Protein AF-0000000084527374 (afdb_homodimer)

Solvent-accessible surface area (backbone atoms only — not comparable to full-atom values): 36276 Å² total; per-residue (Å²): 130,88,58,66,70,78,60,60,45,54,59,51,52,51,42,54,41,49,48,45,54,40,49,81,89,43,40,65,60,47,39,57,72,39,34,37,71,75,17,36,38,38,37,27,50,88,62,36,71,44,59,19,52,66,44,40,38,64,61,49,51,44,53,49,40,63,11,17,71,65,26,36,64,46,73,34,29,31,41,49,22,51,37,95,90,39,38,37,39,39,35,34,36,28,40,33,26,40,26,67,33,56,46,96,84,39,65,47,72,66,40,48,45,69,42,39,36,30,35,40,31,35,47,55,94,86,19,32,45,32,36,43,35,37,49,41,52,66,42,46,39,43,74,58,72,43,80,90,63,59,81,42,72,24,36,74,77,79,78,78,59,54,92,80,48,65,33,63,47,64,61,84,53,54,62,69,46,2,52,51,30,30,49,51,52,51,53,38,51,49,39,62,69,66,56,66,72,88,69,67,49,59,71,63,39,66,65,64,36,69,44,57,79,39,46,28,84,77,16,38,41,38,43,34,63,70,34,16,25,24,42,24,68,65,31,37,39,68,41,42,51,49,50,48,43,48,14,43,47,76,64,89,45,69,70,51,40,50,51,39,50,51,51,23,64,73,57,56,44,30,69,79,39,57,25,27,40,21,49,25,24,38,40,29,16,77,17,37,45,51,43,39,31,65,21,48,60,53,80,71,33,66,52,71,62,44,74,40,60,38,42,34,38,39,39,35,37,48,49,95,90,16,38,32,36,36,44,31,39,48,39,55,58,42,45,35,40,68,69,72,40,58,64,67,63,60,42,45,63,70,75,47,70,84,110,128,90,58,65,70,77,60,59,46,55,59,51,52,50,42,54,40,48,49,47,53,41,50,81,89,45,40,66,59,46,39,56,70,39,33,36,74,74,16,37,39,37,38,25,50,91,62,36,71,44,59,20,52,67,43,42,38,65,62,49,51,46,53,49,39,63,12,19,71,65,27,36,63,45,73,33,30,32,39,49,23,50,38,96,91,39,38,37,39,39,36,33,35,29,40,33,27,40,25,69,32,56,46,97,83,38,65,47,74,67,38,48,47,67,42,38,35,29,36,39,33,35,47,57,95,88,19,32,45,31,36,43,36,35,50,42,54,65,42,46,40,44,74,58,73,44,78,92,63,59,83,42,72,24,37,74,75,79,80,79,59,54,93,81,50,65,34,62,47,65,60,84,53,54,64,68,46,3,53,51,32,30,50,51,51,52,53,36,50,49,39,61,71,67,55,67,71,88,70,65,51,60,71,64,40,65,68,64,37,71,43,57,79,40,48,28,83,77,17,36,41,38,42,32,64,73,35,15,23,26,42,26,68,67,31,36,38,68,43,42,51,49,51,48,43,49,14,42,47,76,63,88,42,70,69,53,41,51,50,39,49,51,50,22,64,72,58,57,45,31,69,78,41,58,26,28,40,22,50,26,24,37,40,29,16,77,16,37,43,51,43,38,30,66,21,50,61,54,80,71,32,66,52,70,63,44,76,41,61,38,43,33,37,40,38,37,36,47,48,94,92,17,40,32,35,35,45,32,37,49,39,54,58,43,44,36,41,69,70,72,40,59,63,68,63,61,42,45,64,70,75,46,71,81,111

Sequence (710 aa):
MTGTGDIDRAGILEGLRALAEAQPADLPRRLQALYAPDAEWRGSCPIDEMQGAEAIAEGAWGPLLQAIPDLERRDDIFVAGSYDGRTYVAAVGHYCGTFRQDWLTIPATGRPVFLRYGEVHRVEGGRIVQSNCLWDVLDLIRQAGFWPLPPSLGTEGRWPGPITGDGVRLAPSDAAEGEASIAQTLAMHATLHAFADTEGRGRQGLLEMPQKDHWHERMMWYGPSGIGMARGLQGFVDYHQMPFRAAFPRPATQADADEVAAARAATGGGHYIRIGDGPYSVTGGWPSRVDRHAGPNLFGLPATGRIVGMRVMDFYLHHEGRIRENWVPLDVLDLMRQLGVDVMTRMQSIFRRGSMTGTGDIDRAGILEGLRALAEAQPADLPRRLQALYAPDAEWRGSCPIDEMQGAEAIAEGAWGPLLQAIPDLERRDDIFVAGSYDGRTYVAAVGHYCGTFRQDWLTIPATGRPVFLRYGEVHRVEGGRIVQSNCLWDVLDLIRQAGFWPLPPSLGTEGRWPGPITGDGVRLAPSDAAEGEASIAQTLAMHATLHAFADTEGRGRQGLLEMPQKDHWHERMMWYGPSGIGMARGLQGFVDYHQMPFRAAFPRPATQADADEVAAARAATGGGHYIRIGDGPYSVTGGWPSRVDRHAGPNLFGLPATGRIVGMRVMDFYLHHEGRIRENWVPLDVLDLMRQLGVDVMTRMQSIFRRGS

Radius of gyration: 26.09 Å; Cα contacts (8 Å, |Δi|>4): 1574; chains: 2; bounding box: 60×79×64 Å

Foldseek 3Di:
DPWLAPAQQVVQVVLVQCCQQDDLVCNLVSLVVAADQFAWEAEFPPLGIDTGSVSCCVRPSVLVCVQFVRKGWDWLAWFWGDDPHWIKIKTWFWIWGQRRQDGLNQGGDRGIDTWTKIKMFIDDPNHTRYMDIQTQVQLVSVVSPDHQFPDALAADDDDDHDPVSCRYDSHFADQVQQVVQLVLVVVLVVQVVPDACVVVCALVSQCPGPNLVFADQFAKEADGPLHGIATGSSRCSVRPVRVVCQQFPDDPDPVQVVVQVVVCVVQVAAWPDWTGGRQKTKTWDPFPDWTQRQHADRRHGGRQRFIDTKGKMWMFGHDPNHTRYIHMRTSVQRRCVSSPDRSSVSCSCVVPVPD/DPWLAPAQQVVQVVLVQCCQQDDLVCNLVSLVVAADQFAWEAEFPPLGIDTGSVSCCVRPSVLVCVQFVRKGWDWLAWFWGDDPHWIKIKTWFWIWGQRRQDGLNQGGDRGIDTWTKIKMFIDDPNHTRYMDIQTQVQLVSVVSPDHQFPDALAADDDDDHDPVSCRHDSHFADQVLQVVQLVLVVVLVVQVVPDACVVVCALVSQCPGPNLVFADQFAKEADGPLQGIATGSSRCSVRPVRVVCQQFPDDPDPVQVVVQVVVCVVQVAAWPDWTGGRQKTKTWDPFPDWTQRQHADRRHGGRQRFIDTKGKMWMFGHDPNHTRYIHMRTSVQRRCVSSPDRSSVSCSCVVPVPD

InterPro domains:
  IPR009959 Polyketide cyclase SnoaL-like [PF07366] (297-339)
  IPR009959 Polyketide cyclase SnoaL-like [PTHR38436] (36-156)
  IPR032710 NTF2-like domain superfamily [SSF54427] (17-151)
  IPR032710 NTF2-like domain superfamily [SSF54427] (213-347)
  IPR037401 SnoaL-like domain [PF12680] (25-130)

Organism: NCBI:txid1123501

pLDDT: mean 94.52, std 9.4, range [27.41, 98.94]

Secondary structure (DSSP, 8-state):
---GGG--HHHHHHHHHHHHT--GGGHHHHHHHHEEEEEEEEE-TTT-EEESHHHHIIIIIHHHHHH-TT-EEEEEEEEEEEETTEEEEEEEEEEEEE--S-BTTBPP-SSEEEEEEEEEEEEETTEEEEEEEEE-HHHHHHHTT---SSPPSSB-SPPP--TTS--B--SPPPHHHHHHHHHHHHHHHHHHHH--GGG--HHHHHHHSGGGGTEEEEEEEEPPTTT-EEEHHHHHIIIIIHHHHHHSPPPSSHHHHHHHHHHHHHHT-S-SEEEEETTEEEEEEEEEEEEE--SS-BTTBPP---EEEEEEEEEEEEETTEEEEEE--B-HHHHHHHTT--HHHHHHHHH-TT-/---GGG--HHHHHHHHHHHHT--GGGHHHHHHHHEEEEEEEEE-TTT-EEESHHHHIIIIIHHHHHH-TT-EEEEEEEEEEEETTEEEEEEEEEEEEE--S-BTTBPP-SSEEEEEEEEEEEEETTEEEEEEEEE-HHHHHHHTT---SSPPSSB-SPPP--TTS--B--SPPPHHHHHHHHHHHHHHHHHHHH--GGG--HHHHHHHSGGGGTEEEEEEEEPPTTT-EEEHHHHHIIIIIHHHHHHSPPPSSHHHHHHHHHHHHHHT-S-SEEEEETTEEEEEEEEEEEEE--SS-BTTBPP---EEEEEEEEEEEEETTEEEEEE--B-HHHHHHHTT--HHHHHHHHH-TT-

Structure (mmCIF, N/CA/C/O backbone):
data_AF-0000000084527374-model_v1
#
loop_
_entity.id
_entity.type
_entity.pdbx_description
1 polymer 'Putative ester cyclase'
#
loop_
_atom_site.group_PDB
_atom_site.id
_atom_site.type_symbol
_atom_site.label_atom_id
_atom_site.label_alt_id
_atom_site.label_comp_id
_atom_site.label_asym_id
_atom_site.label_entity_id
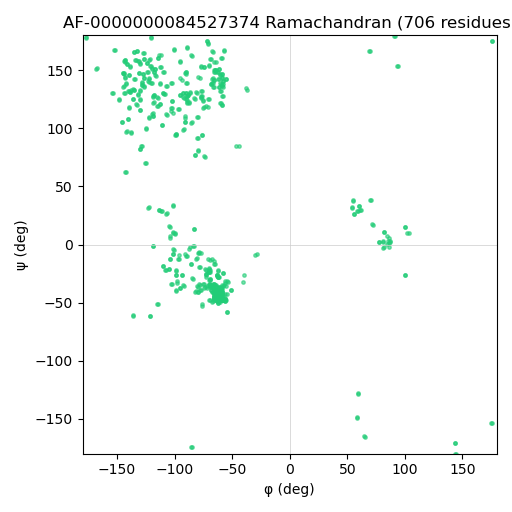_atom_site.label_seq_id
_atom_site.pdbx_PDB_ins_code
_atom_site.Cartn_x
_atom_site.Cartn_y
_atom_site.Cartn_z
_atom_site.occupancy
_atom_site.B_iso_or_equiv
_atom_site.auth_seq_id
_atom_site.auth_comp_id
_atom_site.auth_asym_id
_atom_site.auth_atom_id
_atom_site.pdbx_PDB_model_num
ATOM 1 N N . MET A 1 1 ? 0.813 -37.594 12.805 1 27.72 1 MET A N 1
ATOM 2 C CA . MET A 1 1 ? 0.468 -36.344 12.141 1 27.72 1 MET A CA 1
ATOM 3 C C . MET A 1 1 ? 1.274 -35.188 12.719 1 27.72 1 MET A C 1
ATOM 5 O O . MET A 1 1 ? 1.003 -34.719 13.828 1 27.72 1 MET A O 1
ATOM 9 N N . THR A 1 2 ? 2.539 -35.125 12.727 1 37.56 2 THR A N 1
ATOM 10 C CA . THR A 1 2 ? 3.449 -34.156 13.359 1 37.56 2 THR A CA 1
ATOM 11 C C . THR A 1 2 ? 2.973 -32.719 13.141 1 37.56 2 THR A C 1
ATOM 13 O O . THR A 1 2 ? 2.809 -32.281 11.992 1 37.56 2 THR A O 1
ATOM 16 N N . GLY A 1 3 ? 2.082 -32.062 13.867 1 43.31 3 GLY A N 1
ATOM 17 C CA . GLY A 1 3 ? 1.341 -30.828 13.961 1 43.31 3 GLY A CA 1
ATOM 18 C C . GLY A 1 3 ? 2.152 -29.625 13.531 1 43.31 3 GLY A C 1
ATOM 19 O O . GLY A 1 3 ? 3.383 -29.688 13.469 1 43.31 3 GLY A O 1
ATOM 20 N N . THR A 1 4 ? 1.605 -28.672 12.641 1 52.66 4 THR A N 1
ATOM 21 C CA . THR A 1 4 ? 2.121 -27.359 12.273 1 52.66 4 THR A CA 1
ATOM 22 C C . THR A 1 4 ? 2.939 -26.766 13.414 1 52.66 4 THR A C 1
ATOM 24 O O . THR A 1 4 ? 3.674 -25.797 13.219 1 52.66 4 THR A O 1
ATOM 27 N N . GLY A 1 5 ? 2.875 -27.469 14.547 1 56.06 5 GLY A N 1
ATOM 28 C CA . GLY A 1 5 ? 3.418 -26.891 15.758 1 56.06 5 GLY A CA 1
ATOM 29 C C . GLY A 1 5 ? 4.934 -26.797 15.75 1 56.06 5 GLY A C 1
ATOM 30 O O . GLY A 1 5 ? 5.516 -25.969 16.453 1 56.06 5 GLY A O 1
ATOM 31 N N . ASP A 1 6 ? 5.617 -27.641 14.938 1 72.56 6 ASP A N 1
ATOM 32 C CA . ASP A 1 6 ? 7.039 -27.797 15.25 1 72.56 6 ASP A CA 1
ATOM 33 C C . ASP A 1 6 ? 7.891 -26.938 14.312 1 72.56 6 ASP A C 1
ATOM 35 O O . ASP A 1 6 ? 9.117 -26.969 14.375 1 72.56 6 ASP A O 1
ATOM 39 N N . ILE A 1 7 ? 7.23 -26.109 13.555 1 88.75 7 ILE A N 1
ATOM 40 C CA . ILE A 1 7 ? 8.078 -25.328 12.664 1 88.75 7 ILE A CA 1
ATOM 41 C C . ILE A 1 7 ? 8.578 -24.078 13.383 1 88.75 7 ILE A C 1
ATOM 43 O O . ILE A 1 7 ? 7.812 -23.422 14.094 1 88.75 7 ILE A O 1
ATOM 47 N N . ASP A 1 8 ? 9.836 -23.844 13.328 1 94.31 8 ASP A N 1
ATOM 48 C CA . ASP A 1 8 ? 10.422 -22.625 13.875 1 94.31 8 ASP A CA 1
ATOM 49 C C . ASP A 1 8 ? 10.109 -21.422 12.992 1 94.31 8 ASP A C 1
ATOM 51 O O . ASP A 1 8 ? 10.992 -20.906 12.305 1 94.31 8 ASP A O 1
ATOM 55 N N . ARG A 1 9 ? 8.875 -20.969 13.094 1 96.12 9 ARG A N 1
ATOM 56 C CA . ARG A 1 9 ? 8.383 -19.891 12.25 1 96.12 9 ARG A CA 1
ATOM 57 C C . ARG A 1 9 ? 9.273 -18.656 12.383 1 96.12 9 ARG A C 1
ATOM 59 O O . ARG A 1 9 ? 9.664 -18.047 11.375 1 96.12 9 ARG A O 1
ATOM 66 N N . ALA A 1 10 ? 9.539 -18.297 13.617 1 96.5 10 ALA A N 1
ATOM 67 C CA . ALA A 1 10 ? 10.336 -17.109 13.875 1 96.5 10 ALA A CA 1
ATOM 68 C C . ALA A 1 10 ? 11.719 -17.234 13.25 1 96.5 10 ALA A C 1
ATOM 70 O O . ALA A 1 10 ? 12.211 -16.281 12.633 1 96.5 10 ALA A O 1
ATOM 71 N N . GLY A 1 11 ? 12.32 -18.375 13.422 1 96.94 11 GLY A N 1
ATOM 72 C CA . GLY A 1 11 ? 13.641 -18.594 12.844 1 96.94 11 GLY A CA 1
ATOM 73 C C . GLY A 1 11 ? 13.648 -18.531 11.328 1 96.94 11 GLY A C 1
ATOM 74 O O . GLY A 1 11 ? 14.555 -17.953 10.734 1 96.94 11 GLY A O 1
ATOM 75 N N . ILE A 1 12 ? 12.664 -19.109 10.688 1 97.88 12 ILE A N 1
ATOM 76 C CA . ILE A 1 12 ? 12.57 -19.109 9.234 1 97.88 12 ILE A CA 1
ATOM 77 C C . ILE A 1 12 ? 12.375 -17.688 8.734 1 97.88 12 ILE A C 1
ATOM 79 O O . ILE A 1 12 ? 13.039 -17.25 7.793 1 97.88 12 ILE A O 1
ATOM 83 N N . LEU A 1 13 ? 11.445 -16.953 9.352 1 98.06 13 LEU A N 1
ATOM 84 C CA . LEU A 1 13 ? 11.211 -15.57 8.938 1 98.06 13 LEU A CA 1
ATOM 85 C C . LEU A 1 13 ? 12.469 -14.734 9.109 1 98.06 13 LEU A C 1
ATOM 87 O O . LEU A 1 13 ? 12.82 -13.945 8.234 1 98.06 13 LEU A O 1
ATOM 91 N N . GLU A 1 14 ? 13.133 -14.898 10.266 1 97.62 14 GLU A N 1
ATOM 92 C CA . GLU A 1 14 ? 14.383 -14.188 10.492 1 97.62 14 GLU A CA 1
ATOM 93 C C . GLU A 1 14 ? 15.414 -14.523 9.422 1 97.62 14 GLU A C 1
ATOM 95 O O . GLU A 1 14 ? 16.141 -13.641 8.953 1 97.62 14 GLU A O 1
ATOM 100 N N . GLY A 1 15 ? 15.516 -15.758 9.086 1 98.19 15 GLY A N 1
ATOM 101 C CA . GLY A 1 15 ? 16.422 -16.172 8.023 1 98.19 15 GLY A CA 1
ATOM 102 C C . GLY A 1 15 ? 16.094 -15.547 6.684 1 98.19 15 GLY A C 1
ATOM 103 O O . GLY A 1 15 ? 16.984 -15.102 5.965 1 98.19 15 GLY A O 1
ATOM 104 N N . LEU A 1 16 ? 14.812 -15.547 6.332 1 98.62 16 LEU A N 1
ATOM 105 C CA . LEU A 1 16 ? 14.383 -14.945 5.078 1 98.62 16 LEU A CA 1
ATOM 106 C C . LEU A 1 16 ? 14.688 -13.453 5.062 1 98.62 16 LEU A C 1
ATOM 108 O O . LEU A 1 16 ? 15.148 -12.922 4.047 1 98.62 16 LEU A O 1
ATOM 112 N N . ARG A 1 17 ? 14.43 -12.773 6.148 1 98.19 17 ARG A N 1
ATOM 113 C CA . ARG A 1 17 ? 14.727 -11.352 6.258 1 98.19 17 ARG A CA 1
ATOM 114 C C . ARG A 1 17 ? 16.234 -11.102 6.16 1 98.19 17 ARG A C 1
ATOM 116 O O . ARG A 1 17 ? 16.672 -10.18 5.469 1 98.19 17 ARG A O 1
ATOM 123 N N . ALA A 1 18 ? 17.016 -11.93 6.836 1 97.88 18 ALA A N 1
ATOM 124 C CA . ALA A 1 18 ? 18.469 -11.805 6.789 1 97.88 18 ALA A CA 1
ATOM 125 C C . ALA A 1 18 ? 18.984 -12.023 5.375 1 97.88 18 ALA A C 1
ATOM 127 O O . ALA A 1 18 ? 19.938 -11.375 4.953 1 97.88 18 ALA A O 1
ATOM 128 N N . LEU A 1 19 ? 18.391 -12.914 4.711 1 98.38 19 LEU A N 1
ATOM 129 C CA . LEU A 1 19 ? 18.766 -13.188 3.33 1 98.38 19 LEU A CA 1
ATOM 130 C C . LEU A 1 19 ? 18.531 -11.969 2.447 1 98.38 19 LEU A C 1
ATOM 132 O O . LEU A 1 19 ? 19.406 -11.586 1.667 1 98.38 19 LEU A O 1
ATOM 136 N N . ALA A 1 20 ? 17.406 -11.344 2.562 1 98 20 ALA A N 1
ATOM 137 C CA . ALA A 1 20 ? 17.062 -10.164 1.769 1 98 20 ALA A CA 1
ATOM 138 C C . ALA A 1 20 ? 18 -9.008 2.066 1 98 20 ALA A C 1
ATOM 140 O O . ALA A 1 20 ? 18.25 -8.156 1.202 1 98 20 ALA A O 1
ATOM 141 N N . GLU A 1 21 ? 18.547 -8.992 3.242 1 97.31 21 GLU A N 1
ATOM 142 C CA . GLU A 1 21 ? 19.406 -7.879 3.658 1 97.31 21 GLU A CA 1
ATOM 143 C C . GLU A 1 21 ? 20.875 -8.242 3.549 1 97.31 21 GLU A C 1
ATOM 145 O O . GLU A 1 21 ? 21.75 -7.496 4.023 1 97.31 21 GLU A O 1
ATOM 150 N N . ALA A 1 22 ? 21.156 -9.336 2.936 1 97.31 22 ALA A N 1
ATOM 151 C CA . ALA A 1 22 ? 22.516 -9.859 2.914 1 97.31 22 ALA A CA 1
ATOM 152 C C . ALA A 1 22 ? 23.438 -8.969 2.076 1 97.31 22 ALA A C 1
ATOM 154 O O . ALA A 1 22 ? 23.031 -8.484 1.012 1 97.31 22 ALA A O 1
ATOM 155 N N . GLN A 1 23 ? 24.625 -8.742 2.568 1 95 23 GLN A N 1
ATOM 156 C CA . GLN A 1 23 ? 25.688 -8.234 1.718 1 95 23 GLN A CA 1
ATOM 157 C C . GLN A 1 23 ? 26.234 -9.32 0.797 1 95 23 GLN A C 1
ATOM 159 O O . GLN A 1 23 ? 26.156 -10.508 1.121 1 95 23 GLN A O 1
ATOM 164 N N . PRO A 1 24 ? 26.734 -8.891 -0.291 1 91.75 24 PRO A N 1
ATOM 165 C CA . PRO A 1 24 ? 27.203 -9.883 -1.259 1 91.75 24 PRO A CA 1
ATOM 166 C C . PRO A 1 24 ? 28.141 -10.914 -0.635 1 91.75 24 PRO A C 1
ATOM 168 O O . PRO A 1 24 ? 28 -12.117 -0.885 1 91.75 24 PRO A O 1
ATOM 171 N N . ALA A 1 25 ? 28.969 -10.461 0.222 1 93.19 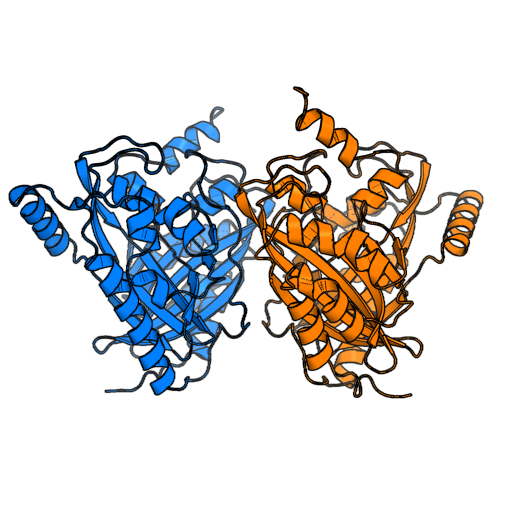25 ALA A N 1
ATOM 172 C CA . ALA A 1 25 ? 29.953 -11.352 0.817 1 93.19 25 ALA A CA 1
ATOM 173 C C . ALA A 1 25 ? 29.297 -12.352 1.765 1 93.19 25 ALA A C 1
ATOM 175 O O . ALA A 1 25 ? 29.844 -13.43 2.008 1 93.19 25 ALA A O 1
ATOM 176 N N . ASP A 1 26 ? 28.109 -12.078 2.254 1 95.88 26 ASP A N 1
ATOM 177 C CA . ASP A 1 26 ? 27.453 -12.898 3.258 1 95.88 26 ASP A CA 1
ATOM 178 C C . ASP A 1 26 ? 26.391 -13.797 2.619 1 95.88 26 ASP A C 1
ATOM 180 O O . ASP A 1 26 ? 25.875 -14.711 3.264 1 95.88 26 ASP A O 1
ATOM 184 N N . LEU A 1 27 ? 26.125 -13.602 1.392 1 97 27 LEU A N 1
ATOM 185 C CA . LEU A 1 27 ? 24.984 -14.242 0.729 1 97 27 LEU A CA 1
ATOM 186 C C . LEU A 1 27 ? 25.125 -15.758 0.755 1 97 27 LEU A C 1
ATOM 188 O O . LEU A 1 27 ? 24.188 -16.469 1.148 1 97 27 LEU A O 1
ATOM 192 N N . PRO A 1 28 ? 26.297 -16.359 0.461 1 96 28 PRO A N 1
ATOM 193 C CA . PRO A 1 28 ? 26.406 -17.812 0.497 1 96 28 PRO A CA 1
ATOM 194 C C . PRO A 1 28 ? 26.141 -18.391 1.886 1 96 28 PRO A C 1
ATOM 196 O O . PRO A 1 28 ? 25.453 -19.406 2.016 1 96 28 PRO A O 1
ATOM 199 N N . ARG A 1 29 ? 26.656 -17.75 2.855 1 96.69 29 ARG A N 1
ATOM 200 C CA . ARG A 1 29 ? 26.484 -18.219 4.223 1 96.69 29 ARG A CA 1
ATOM 201 C C . ARG A 1 29 ? 25.016 -18.156 4.637 1 96.69 29 ARG A C 1
ATOM 203 O O . ARG A 1 29 ? 24.516 -19.062 5.301 1 96.69 29 ARG A O 1
ATOM 210 N N . ARG A 1 30 ? 24.344 -17.047 4.328 1 97.88 30 ARG A N 1
ATOM 211 C CA . ARG A 1 30 ? 22.922 -16.906 4.656 1 97.88 30 ARG A CA 1
ATOM 212 C C . ARG A 1 30 ? 22.094 -17.984 3.977 1 97.88 30 ARG A C 1
ATOM 214 O O . ARG A 1 30 ? 21.172 -18.547 4.586 1 97.88 30 ARG A O 1
ATOM 221 N N . LEU A 1 31 ? 22.406 -18.25 2.729 1 98 31 LEU A N 1
ATOM 222 C CA . LEU A 1 31 ? 21.688 -19.281 1.986 1 98 31 LEU A CA 1
ATOM 223 C C . LEU A 1 31 ? 21.922 -20.656 2.596 1 98 31 LEU A C 1
ATOM 225 O O . LEU A 1 31 ? 20.984 -21.438 2.768 1 98 31 LEU A O 1
ATOM 229 N N . GLN A 1 32 ? 23.141 -20.938 2.986 1 96.56 32 GLN A N 1
ATOM 230 C CA . GLN A 1 32 ? 23.484 -22.234 3.566 1 96.56 32 GLN A CA 1
ATOM 231 C C . GLN A 1 32 ? 22.781 -22.422 4.914 1 96.56 32 GLN A C 1
ATOM 233 O O . GLN A 1 32 ? 22.438 -23.547 5.277 1 96.56 32 GLN A O 1
ATOM 238 N N . ALA A 1 33 ? 22.625 -21.375 5.613 1 96.69 33 ALA A N 1
ATOM 239 C CA . ALA A 1 33 ? 21.984 -21.453 6.926 1 96.69 33 ALA A CA 1
ATOM 240 C C . ALA A 1 33 ? 20.484 -21.688 6.801 1 96.69 33 ALA A C 1
ATOM 242 O O . ALA A 1 33 ? 19.875 -22.312 7.672 1 96.69 33 ALA A O 1
ATOM 243 N N . LEU A 1 34 ? 19.875 -21.281 5.707 1 98.06 34 LEU A N 1
ATOM 244 C CA . LEU A 1 34 ? 18.422 -21.25 5.57 1 98.06 34 LEU A CA 1
ATOM 245 C C . LEU A 1 34 ? 17.938 -22.422 4.715 1 98.06 34 LEU A C 1
ATOM 247 O O . LEU A 1 34 ? 16.875 -22.984 4.969 1 98.06 34 LEU A O 1
ATOM 251 N N . TYR A 1 35 ? 18.734 -22.828 3.709 1 98.31 35 TYR A N 1
ATOM 252 C CA . TYR A 1 35 ? 18.312 -23.797 2.717 1 98.31 35 TYR A CA 1
ATOM 253 C C . TYR A 1 35 ? 19.047 -25.125 2.896 1 98.31 35 TYR A C 1
ATOM 255 O O . TYR A 1 35 ? 20.203 -25.141 3.303 1 98.31 35 TYR A O 1
ATOM 263 N N . ALA A 1 36 ? 18.359 -26.203 2.557 1 97.5 36 ALA A N 1
ATOM 264 C CA . ALA A 1 36 ? 19.047 -27.484 2.359 1 97.5 36 ALA A CA 1
ATOM 265 C C . ALA A 1 36 ? 19.984 -27.422 1.163 1 97.5 36 ALA A C 1
ATOM 267 O O . ALA A 1 36 ? 19.75 -26.656 0.216 1 97.5 36 ALA A O 1
ATOM 268 N N . PRO A 1 37 ? 21.047 -28.156 1.151 1 94.56 37 PRO A N 1
ATOM 269 C CA . PRO A 1 37 ? 22.062 -28.078 0.104 1 94.56 37 PRO A CA 1
ATOM 270 C C . PRO A 1 37 ? 21.5 -28.312 -1.295 1 94.56 37 PRO A C 1
ATOM 272 O O . PRO A 1 37 ? 21.969 -27.703 -2.264 1 94.56 37 PRO A O 1
ATOM 275 N N . ASP A 1 38 ? 20.484 -29.125 -1.398 1 95.81 38 ASP A N 1
ATOM 276 C CA . ASP A 1 38 ? 19.922 -29.453 -2.707 1 95.81 38 ASP A CA 1
ATOM 277 C C . ASP A 1 38 ? 18.516 -28.859 -2.861 1 95.81 38 ASP A C 1
ATOM 279 O O . ASP A 1 38 ? 17.688 -29.391 -3.588 1 95.81 38 ASP A O 1
ATOM 283 N N . ALA A 1 39 ? 18.328 -27.766 -2.164 1 98.38 39 ALA A N 1
ATOM 284 C CA . ALA A 1 39 ? 17 -27.156 -2.18 1 98.38 39 ALA A CA 1
ATOM 285 C C . ALA A 1 39 ? 16.594 -26.75 -3.596 1 98.38 39 ALA A C 1
ATOM 287 O O . ALA A 1 39 ? 17.422 -26.266 -4.367 1 98.38 39 ALA A O 1
ATOM 288 N N . GLU A 1 40 ? 15.359 -26.984 -3.934 1 98.38 40 GLU A N 1
ATOM 289 C CA . GLU A 1 40 ? 14.781 -26.516 -5.188 1 98.38 40 GLU A CA 1
ATOM 290 C C . GLU A 1 40 ? 14.188 -25.109 -5.035 1 98.38 40 GLU A C 1
ATOM 292 O O . GLU A 1 40 ? 13.453 -24.844 -4.078 1 98.38 40 GLU A O 1
ATOM 297 N N . TRP A 1 41 ? 14.562 -24.25 -5.91 1 98.31 41 TRP A N 1
ATOM 298 C CA . TRP A 1 41 ? 14.016 -22.891 -5.938 1 98.31 41 TRP A CA 1
ATOM 299 C C . TRP A 1 41 ? 13.305 -22.625 -7.262 1 98.31 41 TRP A C 1
ATOM 301 O O . TRP A 1 41 ? 13.945 -22.531 -8.312 1 98.31 41 TRP A O 1
ATOM 311 N N . ARG A 1 42 ? 12 -22.469 -7.176 1 98.25 42 ARG A N 1
ATOM 312 C CA . ARG A 1 42 ? 11.172 -22.156 -8.336 1 98.25 42 ARG A CA 1
ATOM 313 C C . ARG A 1 42 ? 10.781 -20.672 -8.336 1 98.25 42 ARG A C 1
ATOM 315 O O . ARG A 1 42 ? 10.047 -20.219 -7.461 1 98.25 42 ARG A O 1
ATOM 322 N N . GLY A 1 43 ? 11.211 -19.984 -9.336 1 98.25 43 GLY A N 1
ATOM 323 C CA . GLY A 1 43 ? 10.969 -18.547 -9.398 1 98.25 43 GLY A CA 1
ATOM 324 C C . GLY A 1 43 ? 10.055 -18.156 -10.547 1 98.25 43 GLY A C 1
ATOM 325 O O . GLY A 1 43 ? 9.875 -18.922 -11.5 1 98.25 43 GLY A O 1
ATOM 326 N N . SER A 1 44 ? 9.516 -17.016 -10.422 1 98.31 44 SER A N 1
ATOM 327 C CA . SER A 1 44 ? 8.703 -16.469 -11.5 1 98.31 44 SER A CA 1
ATOM 328 C C . SER A 1 44 ? 9.547 -16.188 -12.742 1 98.31 44 SER A C 1
ATOM 330 O O . SER A 1 44 ? 10.766 -16.062 -12.648 1 98.31 44 SER A O 1
ATOM 332 N N . CYS A 1 45 ? 8.859 -16.156 -13.852 1 97.81 45 CYS A N 1
ATOM 333 C CA . CYS A 1 45 ? 9.484 -15.703 -15.086 1 97.81 45 CYS A CA 1
ATOM 334 C C . CYS A 1 45 ? 9.992 -14.273 -14.953 1 97.81 45 CYS A C 1
ATOM 336 O O . CYS A 1 45 ? 9.273 -13.406 -14.461 1 97.81 45 CYS A O 1
ATOM 338 N N . PRO A 1 46 ? 11.289 -14 -15.383 1 97.19 46 PRO A N 1
ATOM 339 C CA . PRO A 1 46 ? 12.172 -14.883 -16.156 1 97.19 46 PRO A CA 1
ATOM 340 C C . PRO A 1 46 ? 13.266 -15.516 -15.312 1 97.19 46 PRO A C 1
ATOM 342 O O . PRO A 1 46 ? 14.258 -16.016 -15.852 1 97.19 46 PRO A O 1
ATOM 345 N N . ILE A 1 47 ? 13.156 -15.492 -13.977 1 97 47 ILE A N 1
ATOM 346 C CA . ILE A 1 47 ? 14.188 -16.047 -13.109 1 97 47 ILE A CA 1
ATOM 347 C C . ILE A 1 47 ? 14.195 -17.578 -13.242 1 97 47 ILE A C 1
ATOM 349 O O . ILE A 1 47 ? 15.25 -18.188 -13.391 1 97 47 ILE A O 1
ATOM 353 N N . ASP A 1 48 ? 13.031 -18.156 -13.164 1 93.19 48 ASP A N 1
ATOM 354 C CA . ASP A 1 48 ? 12.75 -19.562 -13.43 1 93.19 48 ASP A CA 1
ATOM 355 C C . ASP A 1 48 ? 13.461 -20.453 -12.414 1 93.19 48 ASP A C 1
ATOM 357 O O . ASP A 1 48 ? 13.773 -20.016 -11.305 1 93.19 48 ASP A O 1
ATOM 361 N N . GLU A 1 49 ? 13.578 -21.75 -12.664 1 96.69 49 GLU A N 1
ATOM 362 C CA . GLU A 1 49 ? 13.891 -22.75 -11.656 1 96.69 49 GLU A CA 1
ATOM 363 C C . GLU A 1 49 ? 15.398 -22.969 -11.555 1 96.69 49 GLU A C 1
ATOM 365 O O . GLU A 1 49 ? 16.109 -22.859 -12.547 1 96.69 49 GLU A O 1
ATOM 370 N N . MET A 1 50 ? 15.797 -23.266 -10.344 1 97.62 50 MET A N 1
ATOM 371 C CA . MET A 1 50 ? 17.188 -23.609 -10.07 1 97.62 50 MET A CA 1
ATOM 372 C C . MET A 1 50 ? 17.297 -24.516 -8.859 1 97.62 50 MET A C 1
ATOM 374 O O . MET A 1 50 ? 16.312 -24.734 -8.148 1 97.62 50 MET A O 1
ATOM 378 N N . GLN A 1 51 ? 18.516 -25.078 -8.711 1 97.75 51 GLN A N 1
ATOM 379 C CA . GLN A 1 51 ? 18.734 -26.016 -7.605 1 97.75 51 GLN A CA 1
ATOM 380 C C . GLN A 1 51 ? 20.094 -25.75 -6.938 1 97.75 51 GLN A C 1
ATOM 382 O O . GLN A 1 51 ? 21.094 -25.562 -7.621 1 97.75 51 GLN A O 1
ATOM 387 N N . GLY A 1 52 ? 19.984 -25.719 -5.605 1 97.38 52 GLY A N 1
ATOM 388 C CA . G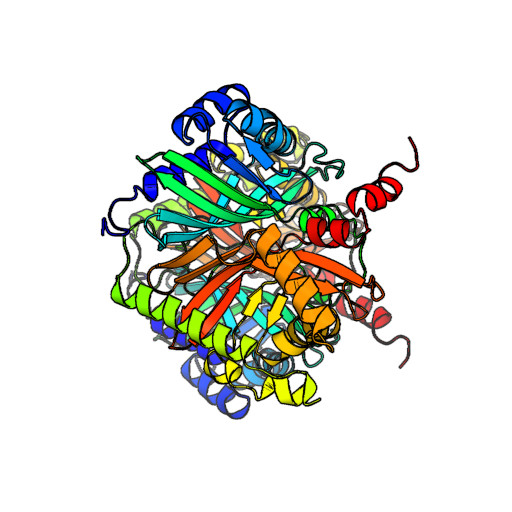LY A 1 52 ? 21.203 -25.562 -4.824 1 97.38 52 GLY A CA 1
ATOM 389 C C . GLY A 1 52 ? 21.5 -24.109 -4.465 1 97.38 52 GLY A C 1
ATOM 390 O O . GLY A 1 52 ? 21.125 -23.203 -5.203 1 97.38 52 GLY A O 1
ATOM 391 N N . ALA A 1 53 ? 22.219 -24 -3.352 1 94.88 53 ALA A N 1
ATOM 392 C CA . ALA A 1 53 ? 22.469 -22.672 -2.777 1 94.88 53 ALA A CA 1
ATOM 393 C C . ALA A 1 53 ? 23.25 -21.797 -3.748 1 94.88 53 ALA A C 1
ATOM 395 O O . ALA A 1 53 ? 22.969 -20.594 -3.871 1 94.88 53 ALA A O 1
ATOM 396 N N . GLU A 1 54 ? 24.188 -22.359 -4.414 1 95.12 54 GLU A N 1
ATOM 397 C CA . GLU A 1 54 ? 25.016 -21.578 -5.336 1 95.12 54 GLU A CA 1
ATOM 398 C C . GLU A 1 54 ? 24.188 -21.062 -6.508 1 95.12 54 GLU A C 1
ATOM 400 O O . GLU A 1 54 ? 24.312 -19.891 -6.879 1 95.12 54 GLU A O 1
ATOM 405 N N . ALA A 1 55 ? 23.406 -21.922 -7.062 1 97.12 55 ALA A N 1
ATOM 406 C CA . ALA A 1 55 ? 22.562 -21.516 -8.172 1 97.12 55 ALA A CA 1
ATOM 407 C C . ALA A 1 55 ? 21.562 -20.453 -7.738 1 97.12 55 ALA A C 1
ATOM 409 O O . ALA A 1 55 ? 21.297 -19.484 -8.477 1 97.12 55 ALA A O 1
ATOM 410 N N . ILE A 1 56 ? 21.031 -20.594 -6.578 1 97.94 56 ILE A N 1
ATOM 411 C CA . ILE A 1 56 ? 20.078 -19.641 -6.027 1 97.94 56 ILE A CA 1
ATOM 412 C C . ILE A 1 56 ? 20.766 -18.297 -5.82 1 97.94 56 ILE A C 1
ATOM 414 O O . ILE A 1 56 ? 20.203 -17.25 -6.141 1 97.94 56 ILE A O 1
ATOM 418 N N . ALA A 1 57 ? 21.953 -18.312 -5.316 1 97 57 ALA A N 1
ATOM 419 C CA . ALA A 1 57 ? 22.719 -17.094 -5.121 1 97 57 ALA A CA 1
ATOM 420 C C . ALA A 1 57 ? 22.984 -16.391 -6.449 1 97 57 ALA A C 1
ATOM 422 O O . ALA A 1 57 ? 22.75 -15.18 -6.57 1 97 57 ALA A O 1
ATOM 423 N N . GLU A 1 58 ? 23.359 -17.109 -7.441 1 96.56 58 GLU A N 1
ATOM 424 C CA . GLU A 1 58 ? 23.781 -16.531 -8.711 1 96.56 58 GLU A CA 1
ATOM 425 C C . GLU A 1 58 ? 22.578 -16.141 -9.57 1 96.56 58 GLU A C 1
ATOM 427 O O . GLU A 1 58 ? 22.625 -15.125 -10.273 1 96.56 58 GLU A O 1
ATOM 432 N N . GLY A 1 59 ? 21.562 -16.922 -9.484 1 97.12 59 GLY A N 1
ATOM 433 C CA . GLY A 1 59 ? 20.469 -16.75 -10.414 1 97.12 59 GLY A CA 1
ATOM 434 C C . GLY A 1 59 ? 19.359 -15.859 -9.875 1 97.12 59 GLY A C 1
ATOM 435 O O . GLY A 1 59 ? 18.609 -15.258 -10.648 1 97.12 59 GLY A O 1
ATOM 436 N N . ALA A 1 60 ? 19.203 -15.789 -8.586 1 97.69 60 ALA A N 1
ATOM 437 C CA . ALA A 1 60 ? 18.047 -15.086 -8.023 1 97.69 60 ALA A CA 1
ATOM 438 C C . ALA A 1 60 ? 18.5 -13.945 -7.109 1 97.69 60 ALA A C 1
ATOM 440 O O . ALA A 1 60 ? 18.438 -12.773 -7.484 1 97.69 60 ALA A O 1
ATOM 441 N N . TRP A 1 61 ? 19.219 -14.219 -6.027 1 98.25 61 TRP A N 1
ATOM 442 C CA . TRP A 1 61 ? 19.438 -13.25 -4.965 1 98.25 61 TRP A CA 1
ATOM 443 C C . TRP A 1 61 ? 20.594 -12.305 -5.328 1 98.25 61 TRP A C 1
ATOM 445 O O . TRP A 1 61 ? 20.516 -11.102 -5.078 1 98.25 61 TRP A O 1
ATOM 455 N N . GLY A 1 62 ? 21.656 -12.812 -5.91 1 97.94 62 GLY A N 1
ATOM 456 C CA . GLY A 1 62 ? 22.781 -11.977 -6.277 1 97.94 62 GLY A CA 1
ATOM 457 C C . GLY A 1 62 ? 22.406 -10.797 -7.141 1 97.94 62 GLY A C 1
ATOM 458 O O . GLY A 1 62 ? 22.609 -9.641 -6.754 1 97.94 62 GLY A O 1
ATOM 459 N N . PRO A 1 63 ? 21.797 -11.094 -8.281 1 98.06 63 PRO A N 1
ATOM 460 C CA . PRO A 1 63 ? 21.375 -10.008 -9.18 1 98.06 63 PRO A CA 1
ATOM 461 C C . PRO A 1 63 ? 20.406 -9.039 -8.516 1 98.06 63 PRO A C 1
ATOM 463 O O . PRO A 1 63 ? 20.5 -7.824 -8.734 1 98.06 63 PRO A O 1
ATOM 466 N N . LEU A 1 64 ? 19.438 -9.508 -7.719 1 98.5 64 LEU A N 1
ATOM 467 C CA . LEU A 1 64 ? 18.484 -8.641 -7.062 1 98.5 64 LEU A CA 1
ATOM 468 C C . LEU A 1 64 ? 19.172 -7.719 -6.059 1 98.5 64 LEU A C 1
ATOM 470 O O . LEU A 1 64 ? 18.906 -6.516 -6.035 1 98.5 64 LEU A O 1
ATOM 474 N N . LEU A 1 65 ? 20.062 -8.289 -5.258 1 98.44 65 LEU A N 1
ATOM 475 C CA . LEU A 1 65 ? 20.75 -7.516 -4.227 1 98.44 65 LEU A CA 1
ATOM 476 C C . LEU A 1 65 ? 21.719 -6.516 -4.852 1 98.44 65 LEU A C 1
ATOM 478 O O . LEU A 1 65 ? 21.969 -5.449 -4.281 1 98.44 65 LEU A O 1
ATOM 482 N N . GLN A 1 66 ? 22.25 -6.848 -5.996 1 97.94 66 GLN A N 1
ATOM 483 C CA . GLN A 1 66 ? 23.062 -5.887 -6.727 1 97.94 66 GLN A CA 1
ATOM 484 C C . GLN A 1 66 ? 22.234 -4.711 -7.223 1 97.94 66 GLN A C 1
ATOM 486 O O . GLN A 1 66 ? 22.656 -3.557 -7.148 1 97.94 66 GLN A O 1
ATOM 491 N N . ALA A 1 67 ? 21.078 -5.004 -7.688 1 98.44 67 ALA A N 1
ATOM 492 C CA . ALA A 1 67 ? 20.203 -3.984 -8.242 1 98.44 67 ALA A CA 1
ATOM 493 C C . ALA A 1 67 ? 19.625 -3.09 -7.141 1 98.44 67 ALA A C 1
ATOM 495 O O . ALA A 1 67 ? 19.422 -1.895 -7.355 1 98.44 67 ALA A O 1
ATOM 496 N N . ILE A 1 68 ? 19.344 -3.641 -6.016 1 98.38 68 ILE A N 1
ATOM 497 C CA . ILE A 1 68 ? 18.766 -2.949 -4.875 1 98.38 68 ILE A CA 1
ATOM 498 C C . ILE A 1 68 ? 19.578 -3.23 -3.621 1 98.38 68 ILE A C 1
ATOM 500 O O . ILE A 1 68 ? 19.203 -4.051 -2.785 1 98.38 68 ILE A O 1
ATOM 504 N N . PRO A 1 69 ? 20.594 -2.518 -3.4 1 97.5 69 PRO A N 1
ATOM 505 C CA . PRO A 1 69 ? 21.562 -2.863 -2.365 1 97.5 69 PRO A CA 1
ATOM 506 C C . PRO A 1 69 ? 21.016 -2.68 -0.953 1 97.5 69 PRO A C 1
ATOM 508 O O . PRO A 1 69 ? 21.562 -3.248 0.001 1 97.5 69 PRO A O 1
ATOM 511 N N . ASP A 1 70 ? 20.016 -1.853 -0.771 1 97.81 70 ASP A N 1
ATOM 512 C CA . ASP A 1 70 ? 19.406 -1.634 0.542 1 97.81 70 ASP A CA 1
ATOM 513 C C . ASP A 1 70 ? 18.094 -2.395 0.681 1 97.81 70 ASP A C 1
ATOM 515 O O . ASP A 1 70 ? 17.188 -1.939 1.37 1 97.81 70 ASP A O 1
ATOM 519 N N . LEU A 1 71 ? 18 -3.564 0.049 1 98.31 71 LEU A N 1
ATOM 520 C CA . LEU A 1 71 ? 16.781 -4.367 0.002 1 98.31 71 LEU A CA 1
ATOM 521 C C . LEU A 1 71 ? 16.359 -4.797 1.403 1 98.31 71 LEU A C 1
ATOM 523 O O . LEU A 1 71 ? 17.203 -5.152 2.229 1 98.31 71 LEU A O 1
ATOM 527 N N . GLU A 1 72 ? 15.07 -4.785 1.559 1 97.88 72 GLU A N 1
ATOM 528 C CA . GLU A 1 72 ? 14.445 -5.234 2.795 1 97.88 72 GLU A CA 1
ATOM 529 C C . GLU A 1 72 ? 13.148 -5.984 2.514 1 97.88 72 GLU A C 1
ATOM 531 O O . GLU A 1 72 ? 12.375 -5.59 1.636 1 97.88 72 GLU A O 1
ATOM 536 N N . ARG A 1 73 ? 13.008 -7.074 3.285 1 98.06 73 ARG A N 1
ATOM 537 C CA . ARG A 1 73 ? 11.781 -7.852 3.189 1 98.06 73 ARG A CA 1
ATOM 538 C C . ARG A 1 73 ? 10.727 -7.336 4.164 1 98.06 73 ARG A C 1
ATOM 540 O O . ARG A 1 73 ? 11 -7.176 5.355 1 98.06 73 ARG A O 1
ATOM 547 N N . ARG A 1 74 ? 9.523 -6.98 3.68 1 97.69 74 ARG A N 1
ATOM 548 C CA . ARG A 1 74 ? 8.383 -6.547 4.477 1 97.69 74 ARG A CA 1
ATOM 549 C C . ARG A 1 74 ? 7.199 -7.492 4.301 1 97.69 74 ARG A C 1
ATOM 551 O O . ARG A 1 74 ? 6.508 -7.449 3.279 1 97.69 74 ARG A O 1
ATOM 558 N N . ASP A 1 75 ? 6.879 -8.234 5.348 1 97.94 75 ASP A N 1
ATOM 559 C CA . ASP A 1 75 ? 5.848 -9.266 5.266 1 97.94 75 ASP A CA 1
ATOM 560 C C . ASP A 1 75 ? 4.5 -8.734 5.738 1 97.94 75 ASP A C 1
ATOM 562 O O . ASP A 1 75 ? 4.406 -8.125 6.809 1 97.94 75 ASP A O 1
ATOM 566 N N . ASP A 1 76 ? 3.518 -8.922 4.953 1 97.69 76 ASP A N 1
ATOM 567 C CA . ASP A 1 76 ? 2.145 -8.617 5.336 1 97.69 76 ASP A CA 1
ATOM 568 C C . ASP A 1 76 ? 1.432 -9.852 5.871 1 97.69 76 ASP A C 1
ATOM 570 O O . ASP A 1 76 ? 0.585 -9.75 6.762 1 97.69 76 ASP A O 1
ATOM 574 N N . ILE A 1 77 ? 1.719 -10.984 5.281 1 98.5 77 ILE A N 1
ATOM 575 C CA . ILE A 1 77 ? 1.218 -12.289 5.715 1 98.5 77 ILE A CA 1
ATOM 576 C C . ILE A 1 77 ? 2.377 -13.273 5.828 1 98.5 77 ILE A C 1
ATOM 578 O O . ILE A 1 77 ? 3.248 -13.32 4.957 1 98.5 77 ILE A O 1
ATOM 582 N N . PHE A 1 78 ? 2.43 -13.953 6.863 1 98.56 78 PHE A N 1
ATOM 583 C CA . PHE A 1 78 ? 3.344 -15.055 7.133 1 98.56 78 PHE A CA 1
ATOM 584 C C . PHE A 1 78 ? 2.67 -16.125 7.988 1 98.56 78 PHE A C 1
ATOM 586 O O . PHE A 1 78 ? 2.463 -15.922 9.188 1 98.56 78 PHE A O 1
ATOM 593 N N . VAL A 1 79 ? 2.316 -17.234 7.34 1 98.38 79 VAL A N 1
ATOM 594 C CA . VAL A 1 79 ? 1.539 -18.281 7.992 1 98.38 79 VAL A CA 1
ATOM 595 C C . VAL A 1 79 ? 2.174 -19.656 7.711 1 98.38 79 VAL A C 1
ATOM 597 O O . VAL A 1 79 ? 3.068 -19.766 6.871 1 98.38 79 VAL A O 1
ATOM 600 N N . ALA A 1 80 ? 1.727 -20.625 8.469 1 97.94 80 ALA A N 1
ATOM 601 C CA . ALA A 1 80 ? 2.305 -21.953 8.336 1 97.94 80 ALA A CA 1
ATOM 602 C C . ALA A 1 80 ? 1.232 -23.031 8.461 1 97.94 80 ALA A C 1
ATOM 604 O O . ALA A 1 80 ? 0.15 -22.781 9 1 97.94 80 ALA A O 1
ATOM 605 N N . GLY A 1 81 ? 1.513 -24.172 7.887 1 96.69 81 GLY A N 1
ATOM 606 C CA . GLY A 1 81 ? 0.633 -25.312 7.996 1 96.69 81 GLY A CA 1
ATOM 607 C C . GLY A 1 81 ? 1.188 -26.562 7.316 1 96.69 81 GLY A C 1
ATOM 608 O O . GLY A 1 81 ? 2.316 -26.547 6.82 1 96.69 81 GLY A O 1
ATOM 609 N N . SER A 1 82 ? 0.414 -27.594 7.445 1 95.62 82 SER A N 1
ATOM 610 C CA . SER A 1 82 ? 0.8 -28.859 6.828 1 95.62 82 SER A CA 1
ATOM 611 C C . SER A 1 82 ? -0.205 -29.281 5.762 1 95.62 82 SER A C 1
ATOM 613 O O . SER A 1 82 ? -1.405 -29.031 5.898 1 95.62 82 SER A O 1
ATOM 615 N N . TYR A 1 83 ? 0.324 -29.875 4.793 1 97.19 83 TYR A N 1
ATOM 616 C CA . TYR A 1 83 ? -0.482 -30.438 3.711 1 97.19 83 TYR A CA 1
ATOM 617 C C . TYR A 1 83 ? 0.176 -31.672 3.123 1 97.19 83 TYR A C 1
ATOM 619 O O . TYR A 1 83 ? 1.34 -31.641 2.717 1 97.19 83 TYR A O 1
ATOM 627 N N . ASP A 1 84 ? -0.578 -32.812 3.094 1 96.31 84 ASP A N 1
ATOM 628 C CA . ASP A 1 84 ? -0.124 -34.062 2.535 1 96.31 84 ASP A CA 1
ATOM 629 C C . ASP A 1 84 ? 1.189 -34.5 3.176 1 96.31 84 ASP A C 1
ATOM 631 O O . ASP A 1 84 ? 2.133 -34.875 2.477 1 96.31 84 ASP A O 1
ATOM 635 N N . GLY A 1 85 ? 1.396 -34.312 4.418 1 94.88 85 GLY A N 1
ATOM 636 C CA . GLY A 1 85 ? 2.527 -34.781 5.199 1 94.88 85 GLY A CA 1
ATOM 637 C C . GLY A 1 85 ? 3.729 -33.875 5.129 1 94.88 85 GLY A C 1
ATOM 638 O O . GLY A 1 85 ? 4.805 -34.188 5.629 1 94.88 85 GLY A O 1
ATOM 639 N N . ARG A 1 86 ? 3.564 -32.75 4.523 1 96.75 86 ARG A N 1
ATOM 640 C CA . ARG A 1 86 ? 4.648 -31.781 4.383 1 96.75 86 ARG A CA 1
ATOM 641 C C . ARG A 1 86 ? 4.32 -30.469 5.102 1 96.75 86 ARG A C 1
ATOM 643 O O . ARG A 1 86 ? 3.148 -30.109 5.234 1 96.75 86 ARG A O 1
ATOM 650 N N . THR A 1 87 ? 5.371 -29.828 5.539 1 96.19 87 THR A N 1
ATOM 651 C CA . THR A 1 87 ? 5.203 -28.578 6.281 1 96.19 87 THR A CA 1
ATOM 652 C C . THR A 1 87 ? 5.613 -27.375 5.426 1 96.19 87 THR A C 1
ATOM 654 O O . THR A 1 87 ? 6.641 -27.422 4.742 1 96.19 87 THR A O 1
ATOM 657 N N . TYR A 1 88 ? 4.77 -26.391 5.52 1 98 88 TYR A N 1
ATOM 658 C CA . TYR A 1 88 ? 4.988 -25.219 4.676 1 98 88 TYR A CA 1
ATOM 659 C C . TYR A 1 88 ? 4.922 -23.938 5.496 1 98 88 TYR A C 1
ATOM 661 O O . TYR A 1 88 ? 4.211 -23.875 6.504 1 98 88 TYR A O 1
ATOM 669 N N . VAL A 1 89 ? 5.703 -22.938 5.082 1 98.31 89 VAL A N 1
ATOM 670 C CA . VAL A 1 89 ? 5.441 -21.531 5.398 1 98.31 89 VAL A CA 1
ATOM 671 C C . VAL A 1 89 ? 5.086 -20.781 4.125 1 98.31 89 VAL A C 1
ATOM 673 O O . VAL A 1 89 ? 5.637 -21.047 3.059 1 98.31 89 VAL A O 1
ATOM 676 N N . ALA A 1 90 ? 4.117 -19.922 4.227 1 98.88 90 ALA A N 1
ATOM 677 C CA . ALA A 1 90 ? 3.639 -19.125 3.105 1 98.88 90 ALA A CA 1
ATOM 678 C C . ALA A 1 90 ? 3.592 -17.641 3.475 1 98.88 90 ALA A C 1
ATOM 680 O O . ALA A 1 90 ? 3.213 -17.281 4.594 1 98.88 90 ALA A O 1
ATOM 681 N N . ALA A 1 91 ? 4.02 -16.812 2.482 1 98.88 91 ALA A N 1
ATOM 682 C CA . ALA A 1 91 ? 4.137 -15.383 2.805 1 98.88 91 ALA A CA 1
ATOM 683 C C . ALA A 1 91 ? 3.746 -14.516 1.61 1 98.88 91 ALA A C 1
ATOM 685 O O . ALA A 1 91 ? 3.961 -14.906 0.459 1 98.88 91 ALA A O 1
ATOM 686 N N . VAL A 1 92 ? 3.176 -13.383 1.907 1 98.69 92 VAL A N 1
ATOM 687 C CA . VAL A 1 92 ? 2.963 -12.281 0.976 1 98.69 92 VAL A CA 1
ATOM 688 C C . VAL A 1 92 ? 3.545 -10.992 1.556 1 98.69 92 VAL A C 1
ATOM 690 O O . VAL A 1 92 ? 3.52 -10.789 2.771 1 98.69 92 VAL A O 1
ATOM 693 N N . GLY A 1 93 ? 4.082 -10.227 0.724 1 98.38 93 GLY A N 1
ATOM 694 C CA . GLY A 1 93 ? 4.633 -8.938 1.112 1 98.38 93 GLY A CA 1
ATOM 695 C C . GLY A 1 93 ? 5.336 -8.219 -0.025 1 98.38 93 GLY A C 1
ATOM 696 O O . GLY A 1 93 ? 4.965 -8.375 -1.189 1 98.38 93 GLY A O 1
ATOM 697 N N . HIS A 1 94 ? 6.285 -7.379 0.346 1 98.69 94 HIS A N 1
ATOM 698 C CA . HIS A 1 94 ? 7.059 -6.613 -0.629 1 98.69 94 HIS A CA 1
ATOM 699 C C . HIS A 1 94 ? 8.523 -6.535 -0.231 1 98.69 94 HIS A C 1
ATOM 701 O O . HIS A 1 94 ? 8.844 -6.289 0.934 1 98.69 94 HIS A O 1
ATOM 707 N N . TYR A 1 95 ? 9.398 -6.812 -1.208 1 98.69 95 TYR A N 1
ATOM 708 C CA . TYR A 1 95 ? 10.773 -6.332 -1.085 1 98.69 95 TYR A CA 1
ATOM 709 C C . TYR A 1 95 ? 10.859 -4.844 -1.399 1 98.69 95 TYR A C 1
ATOM 711 O O . TYR A 1 95 ? 10.383 -4.395 -2.443 1 98.69 95 TYR A O 1
ATOM 719 N N . CYS A 1 96 ? 11.406 -4.148 -0.494 1 98.44 96 CYS A N 1
ATOM 720 C CA . CYS A 1 96 ? 11.5 -2.699 -0.64 1 98.44 96 CYS A CA 1
ATOM 721 C C . CYS A 1 96 ? 12.953 -2.242 -0.645 1 98.44 96 CYS A C 1
ATOM 723 O O . CYS A 1 96 ? 13.766 -2.738 0.136 1 98.44 96 CYS A O 1
ATOM 725 N N . GLY A 1 97 ? 13.297 -1.312 -1.498 1 98.44 97 GLY A N 1
ATOM 726 C CA . GLY A 1 97 ? 14.617 -0.71 -1.552 1 98.44 97 GLY A CA 1
ATOM 727 C C . GLY A 1 97 ? 14.781 0.271 -2.697 1 98.44 97 GLY A C 1
ATOM 728 O O . GLY A 1 97 ? 13.844 0.494 -3.469 1 98.44 97 GLY A O 1
ATOM 729 N N . THR A 1 98 ? 15.914 0.912 -2.736 1 98.44 98 THR A N 1
ATOM 730 C CA . THR A 1 98 ? 16.203 1.858 -3.807 1 98.44 98 THR A CA 1
ATOM 731 C C . THR A 1 98 ? 16.719 1.131 -5.047 1 98.44 98 THR A C 1
ATOM 733 O O . THR A 1 98 ? 17.703 0.381 -4.977 1 98.44 98 THR A O 1
ATOM 736 N N . PHE A 1 99 ? 16.125 1.339 -6.176 1 98.38 99 PHE A N 1
ATOM 737 C CA . PHE A 1 99 ? 16.469 0.671 -7.426 1 98.38 99 PHE A CA 1
ATOM 738 C C . PHE A 1 99 ? 17.672 1.329 -8.07 1 98.38 99 PHE A C 1
ATOM 740 O O . PHE A 1 99 ? 17.531 2.158 -8.977 1 98.38 99 PHE A O 1
ATOM 747 N N . ARG A 1 100 ? 18.844 0.871 -7.793 1 98.06 100 ARG A N 1
ATOM 748 C CA . ARG A 1 100 ? 20.078 1.591 -8.086 1 98.06 100 ARG A CA 1
ATOM 749 C C . ARG A 1 100 ? 20.703 1.091 -9.391 1 98.06 100 ARG A C 1
ATOM 751 O O . ARG A 1 100 ? 21.391 1.842 -10.078 1 98.06 100 ARG A O 1
ATOM 758 N N . GLN A 1 101 ? 20.531 -0.152 -9.656 1 98.06 101 GLN A N 1
ATOM 759 C CA . GLN A 1 101 ? 21.047 -0.752 -10.883 1 98.06 101 GLN A CA 1
ATOM 760 C C . GLN A 1 101 ? 19.969 -1.549 -11.609 1 98.06 101 GLN A C 1
ATOM 762 O O . GLN A 1 101 ? 19 -1.992 -10.992 1 98.06 101 GLN A O 1
ATOM 767 N N . ASP A 1 102 ? 20.203 -1.657 -12.883 1 96.69 102 ASP A N 1
ATOM 768 C CA . ASP A 1 102 ? 19.219 -2.391 -13.688 1 96.69 102 ASP A CA 1
ATOM 769 C C . ASP A 1 102 ? 19.062 -3.822 -13.188 1 96.69 102 ASP A C 1
ATOM 771 O O . ASP A 1 102 ? 20.016 -4.418 -12.68 1 96.69 102 ASP A O 1
ATOM 775 N N . TRP A 1 103 ? 17.891 -4.367 -13.281 1 97.06 103 TRP A N 1
ATOM 776 C CA . TRP A 1 103 ? 17.562 -5.742 -12.914 1 97.06 103 TRP A CA 1
ATOM 777 C C . TRP A 1 103 ? 16.672 -6.387 -13.969 1 97.06 103 TRP A C 1
ATOM 779 O O . TRP A 1 103 ? 15.648 -5.816 -14.367 1 97.06 103 TRP A O 1
ATOM 789 N N . LEU A 1 104 ? 17.078 -7.566 -14.531 1 95.75 104 LEU A N 1
ATOM 790 C CA . LEU A 1 104 ? 16.359 -8.258 -15.586 1 95.75 104 LEU A CA 1
ATOM 791 C C . LEU A 1 104 ? 16.109 -7.336 -16.766 1 95.75 104 LEU A C 1
ATOM 793 O O . LEU A 1 104 ? 15.023 -7.332 -17.344 1 95.75 104 LEU A O 1
ATOM 797 N N . THR A 1 105 ? 17.016 -6.406 -17 1 92.88 105 THR A N 1
ATOM 798 C CA . THR A 1 105 ? 17.031 -5.445 -18.094 1 92.88 105 THR A CA 1
ATOM 799 C C . THR A 1 105 ? 16.047 -4.305 -17.828 1 92.88 105 THR A C 1
ATOM 801 O O . THR A 1 105 ? 15.836 -3.457 -18.703 1 92.88 105 THR A O 1
ATOM 804 N N . ILE A 1 106 ? 15.383 -4.312 -16.688 1 95.44 106 ILE A N 1
ATOM 805 C CA . ILE A 1 106 ? 14.547 -3.184 -16.297 1 95.44 106 ILE A CA 1
ATOM 806 C C . ILE A 1 106 ? 15.43 -2.025 -15.828 1 95.44 106 ILE A C 1
ATOM 808 O O . ILE A 1 106 ? 16.25 -2.184 -14.922 1 95.44 106 ILE A O 1
ATOM 812 N N . PRO A 1 107 ? 15.289 -0.89 -16.406 1 94.81 107 PRO A N 1
ATOM 813 C CA . PRO A 1 107 ? 16.156 0.229 -16.016 1 94.81 107 PRO A CA 1
ATOM 814 C C . PRO A 1 107 ? 15.898 0.696 -14.586 1 94.81 107 PRO A C 1
ATOM 816 O O . PRO A 1 107 ? 14.75 0.844 -14.172 1 94.81 107 PRO A O 1
ATOM 819 N N . ALA A 1 108 ? 16.953 0.917 -13.883 1 96.19 108 ALA A N 1
ATOM 820 C CA . ALA A 1 108 ? 16.859 1.46 -12.531 1 96.19 108 ALA A CA 1
ATOM 821 C C . ALA A 1 108 ? 16.281 2.871 -12.547 1 96.19 108 ALA A C 1
ATOM 823 O O . ALA A 1 108 ? 16.484 3.625 -13.5 1 96.19 108 ALA A O 1
ATOM 824 N N . THR A 1 109 ? 15.602 3.232 -11.492 1 94.69 109 THR A N 1
ATOM 825 C CA . THR A 1 109 ? 14.953 4.535 -11.414 1 94.69 109 THR A CA 1
ATOM 826 C C . THR A 1 109 ? 15.695 5.449 -10.438 1 94.69 109 THR A C 1
ATOM 828 O O . THR A 1 109 ? 15.5 6.668 -10.453 1 94.69 109 THR A O 1
ATOM 831 N N . GLY A 1 110 ? 16.453 4.812 -9.523 1 96.31 110 GLY A N 1
ATOM 832 C CA . GLY A 1 110 ? 17.078 5.574 -8.453 1 96.31 110 GLY A CA 1
ATOM 833 C C . GLY A 1 110 ? 16.125 5.883 -7.312 1 96.31 110 GLY A C 1
ATOM 834 O O . GLY A 1 110 ? 16.5 6.547 -6.348 1 96.31 110 GLY A O 1
ATOM 835 N N . ARG A 1 111 ? 14.938 5.434 -7.34 1 97.12 111 ARG A N 1
ATOM 836 C CA . ARG A 1 111 ? 13.875 5.668 -6.363 1 97.12 111 ARG A CA 1
ATOM 837 C C . ARG A 1 111 ? 13.508 4.379 -5.641 1 97.12 111 ARG A C 1
ATOM 839 O O . ARG A 1 111 ? 13.891 3.287 -6.066 1 97.12 111 ARG A O 1
ATOM 846 N N . PRO A 1 112 ? 12.805 4.508 -4.48 1 97.75 112 PRO A N 1
ATOM 847 C CA . PRO A 1 112 ? 12.344 3.275 -3.838 1 97.75 112 PRO A CA 1
ATOM 848 C C . PRO A 1 112 ? 11.305 2.525 -4.672 1 97.75 112 PRO A C 1
ATOM 850 O O . PRO A 1 112 ? 10.453 3.15 -5.305 1 97.75 112 PRO A O 1
ATOM 853 N N . VAL A 1 113 ? 11.406 1.209 -4.664 1 98.25 113 VAL A N 1
ATOM 854 C CA . VAL A 1 113 ? 10.445 0.335 -5.328 1 98.25 113 VAL A CA 1
ATOM 855 C C . VAL A 1 113 ? 9.922 -0.708 -4.34 1 98.25 113 VAL A C 1
ATOM 857 O O . VAL A 1 113 ? 10.531 -0.932 -3.289 1 98.25 113 VAL A O 1
ATOM 860 N N . PHE A 1 114 ? 8.836 -1.256 -4.645 1 98.5 114 PHE A N 1
ATOM 861 C CA . PHE A 1 114 ? 8.195 -2.318 -3.879 1 98.5 114 PHE A CA 1
ATOM 862 C C . PHE A 1 114 ? 7.922 -3.533 -4.762 1 98.5 114 PHE A C 1
ATOM 864 O O . PHE A 1 114 ? 6.938 -3.564 -5.5 1 98.5 114 PHE A O 1
ATOM 871 N N . LEU A 1 115 ? 8.797 -4.484 -4.645 1 98.69 115 LEU A N 1
ATOM 872 C CA . LEU A 1 115 ? 8.617 -5.727 -5.391 1 98.69 115 LEU A CA 1
ATOM 873 C C . LEU A 1 115 ? 7.699 -6.688 -4.641 1 98.69 115 LEU A C 1
ATOM 875 O O . LEU A 1 115 ? 8.117 -7.309 -3.66 1 98.69 115 LEU A O 1
ATOM 879 N N . ARG A 1 116 ? 6.535 -6.766 -5.137 1 98.25 116 ARG A N 1
ATOM 880 C CA . ARG A 1 116 ? 5.52 -7.625 -4.535 1 98.25 116 ARG A CA 1
ATOM 881 C C . ARG A 1 116 ? 5.887 -9.102 -4.688 1 98.25 116 ARG A C 1
ATOM 883 O O . ARG A 1 116 ? 6.363 -9.516 -5.746 1 98.25 116 ARG A O 1
ATOM 890 N N . TYR A 1 117 ? 5.637 -9.875 -3.58 1 98.75 117 TYR A N 1
ATOM 891 C CA . TYR A 1 117 ? 5.953 -11.297 -3.693 1 98.75 117 TYR A CA 1
ATOM 892 C C . TYR A 1 117 ? 4.883 -12.148 -3.021 1 98.75 117 TYR A C 1
ATOM 894 O O . TYR A 1 117 ? 4.215 -11.695 -2.086 1 98.75 117 TYR A O 1
ATOM 902 N N . GLY A 1 118 ? 4.594 -13.312 -3.539 1 98.88 118 GLY A N 1
ATOM 903 C CA . GLY A 1 118 ? 4.035 -14.492 -2.9 1 98.88 118 GLY A CA 1
ATOM 904 C C . GLY A 1 118 ? 4.992 -15.672 -2.873 1 98.88 118 GLY A C 1
ATOM 905 O O . GLY A 1 118 ? 5.531 -16.062 -3.91 1 98.88 118 GLY A O 1
ATOM 906 N N . GLU A 1 119 ? 5.195 -16.188 -1.692 1 98.94 119 GLU A N 1
ATOM 907 C CA . GLU A 1 119 ? 6.176 -17.25 -1.539 1 98.94 119 GLU A CA 1
ATOM 908 C C . GLU A 1 119 ? 5.625 -18.391 -0.682 1 98.94 119 GLU A C 1
ATOM 910 O O . GLU A 1 119 ? 4.895 -18.156 0.281 1 98.94 119 GLU A O 1
ATOM 915 N N . VAL A 1 120 ? 5.969 -19.578 -1.051 1 98.88 120 VAL A N 1
ATOM 916 C CA . VAL A 1 120 ? 5.691 -20.781 -0.264 1 98.88 120 VAL A CA 1
ATOM 917 C C . VAL A 1 120 ? 6.969 -21.609 -0.118 1 98.88 120 VAL A C 1
ATOM 919 O O . VAL A 1 120 ? 7.625 -21.922 -1.111 1 98.88 120 VAL A O 1
ATOM 922 N N . HIS A 1 121 ? 7.332 -21.891 1.077 1 98.81 121 HIS A N 1
ATOM 923 C CA . HIS A 1 121 ? 8.539 -22.656 1.385 1 98.81 121 HIS A CA 1
ATOM 924 C C . HIS A 1 121 ? 8.195 -23.953 2.107 1 98.81 121 HIS A C 1
ATOM 926 O O . HIS A 1 121 ? 7.52 -23.938 3.139 1 98.81 121 HIS A O 1
ATOM 932 N N . ARG A 1 122 ? 8.625 -25.062 1.519 1 98.62 122 ARG A N 1
ATOM 933 C CA . ARG A 1 122 ? 8.555 -26.328 2.223 1 98.62 122 ARG A CA 1
ATOM 934 C C . ARG A 1 122 ? 9.734 -26.5 3.178 1 98.62 122 ARG A C 1
ATOM 936 O O . ARG A 1 122 ? 10.883 -26.25 2.803 1 98.62 122 ARG A O 1
ATOM 943 N N . VAL A 1 123 ? 9.43 -26.859 4.375 1 98 123 VAL A N 1
ATOM 944 C CA . VAL A 1 123 ? 10.461 -26.922 5.41 1 98 123 VAL A CA 1
ATOM 945 C C . VAL A 1 123 ? 10.594 -28.359 5.914 1 98 123 VAL A C 1
ATOM 947 O O . VAL A 1 123 ? 9.594 -29.016 6.215 1 98 123 VAL A O 1
ATOM 950 N N . GLU A 1 124 ? 11.766 -28.891 5.945 1 96.25 124 GLU A N 1
ATOM 951 C CA . GLU A 1 124 ? 12.133 -30.172 6.543 1 96.25 124 GLU A CA 1
ATOM 952 C C . GLU A 1 124 ? 13.367 -30.031 7.43 1 96.25 124 GLU A C 1
ATOM 954 O O . GLU A 1 124 ? 14.391 -29.516 6.996 1 96.25 124 GLU A O 1
ATOM 959 N N . GLY A 1 125 ? 13.305 -30.516 8.656 1 92.31 125 GLY A N 1
ATOM 960 C CA . GLY A 1 125 ? 14.43 -30.438 9.57 1 92.31 125 GLY A CA 1
ATOM 961 C C . GLY A 1 125 ? 14.898 -29.031 9.828 1 92.31 125 GLY A C 1
ATOM 962 O O . GLY A 1 125 ? 16.109 -28.766 9.898 1 92.31 125 GLY A O 1
ATOM 963 N N . GLY A 1 126 ? 14.062 -28.141 9.75 1 93.44 126 GLY A N 1
ATOM 964 C CA . GLY A 1 126 ? 14.375 -26.766 10.094 1 93.44 126 GLY A CA 1
ATOM 965 C C . GLY A 1 126 ? 14.969 -25.984 8.938 1 93.44 126 GLY A C 1
ATOM 966 O O . GLY A 1 126 ? 15.312 -24.812 9.078 1 93.44 126 GLY A O 1
ATOM 967 N N . ARG A 1 127 ? 15.086 -26.656 7.773 1 96.38 127 ARG A N 1
ATOM 968 C CA . ARG A 1 127 ? 15.641 -26 6.594 1 96.38 127 ARG A CA 1
ATOM 969 C C . ARG A 1 127 ? 14.625 -25.969 5.457 1 96.38 127 ARG A C 1
ATOM 971 O O . ARG A 1 127 ? 13.758 -26.844 5.367 1 96.38 127 ARG A O 1
ATOM 978 N N . ILE A 1 128 ? 14.75 -24.984 4.645 1 98.5 128 ILE A N 1
ATOM 979 C CA . ILE A 1 128 ? 13.914 -24.922 3.451 1 98.5 128 ILE A CA 1
ATOM 980 C C . ILE A 1 128 ? 14.438 -25.891 2.4 1 98.5 128 ILE A C 1
ATOM 982 O O . ILE A 1 128 ? 15.617 -25.859 2.045 1 98.5 128 ILE A O 1
ATOM 986 N N . VAL A 1 129 ? 13.57 -26.75 1.88 1 98.5 129 VAL A N 1
ATOM 987 C CA . VAL A 1 129 ? 14 -27.75 0.906 1 98.5 129 VAL A CA 1
ATOM 988 C C . VAL A 1 129 ? 13.43 -27.406 -0.47 1 98.5 129 VAL A C 1
ATOM 990 O O . VAL A 1 129 ? 13.898 -27.922 -1.487 1 98.5 129 VAL A O 1
ATOM 993 N N . GLN A 1 130 ? 12.422 -26.594 -0.485 1 98.62 130 GLN A N 1
ATOM 994 C CA . GLN A 1 130 ? 11.82 -26.125 -1.731 1 98.62 130 GLN A CA 1
ATOM 995 C C . GLN A 1 130 ? 11.148 -24.766 -1.551 1 98.62 130 GLN A C 1
ATOM 997 O O . GLN A 1 130 ? 10.461 -24.531 -0.558 1 98.62 130 GLN A O 1
ATOM 1002 N N . SER A 1 131 ? 11.453 -23.859 -2.439 1 98.75 131 SER A N 1
ATOM 1003 C CA . SER A 1 131 ? 10.797 -22.562 -2.467 1 98.75 131 SER A CA 1
ATOM 1004 C C . SER A 1 131 ? 10.062 -22.344 -3.783 1 98.75 131 SER A C 1
ATOM 1006 O O . SER A 1 131 ? 10.594 -22.641 -4.855 1 98.75 131 SER A O 1
ATOM 1008 N N . ASN A 1 132 ? 8.828 -22 -3.695 1 98.75 132 ASN A N 1
ATOM 1009 C CA . ASN A 1 132 ? 8.086 -21.406 -4.801 1 98.75 132 ASN A CA 1
ATOM 1010 C C . ASN A 1 132 ? 7.922 -19.906 -4.625 1 98.75 132 ASN A C 1
ATOM 1012 O O . ASN A 1 132 ? 7.262 -19.453 -3.689 1 98.75 132 ASN A O 1
ATOM 1016 N N . CYS A 1 133 ? 8.531 -19.141 -5.52 1 98.81 133 CYS A N 1
ATOM 1017 C CA . CYS A 1 133 ? 8.578 -17.688 -5.355 1 98.81 133 CYS A CA 1
ATOM 1018 C C . CYS A 1 133 ? 7.965 -16.984 -6.559 1 98.81 133 CYS A C 1
ATOM 1020 O O . CYS A 1 133 ? 8.531 -17 -7.652 1 98.81 133 CYS A O 1
ATOM 1022 N N . LEU A 1 134 ? 6.828 -16.406 -6.375 1 98.81 134 LEU A N 1
ATOM 1023 C CA . LEU A 1 134 ? 6.207 -15.555 -7.379 1 98.81 134 LEU A CA 1
ATOM 1024 C C . LEU A 1 134 ? 6.461 -14.078 -7.07 1 98.81 134 LEU A C 1
ATOM 1026 O O . LEU A 1 134 ? 5.77 -13.484 -6.242 1 98.81 134 LEU A O 1
ATOM 1030 N N . TRP A 1 135 ? 7.508 -13.531 -7.699 1 98.81 135 TRP A N 1
ATOM 1031 C CA . TRP A 1 135 ? 7.809 -12.102 -7.648 1 98.81 135 TRP A CA 1
ATOM 1032 C C . TRP A 1 135 ? 7.164 -11.367 -8.82 1 98.81 135 TRP A C 1
ATOM 1034 O O . TRP A 1 135 ? 7.262 -11.812 -9.969 1 98.81 135 TRP A O 1
ATOM 1044 N N . ASP A 1 136 ? 6.477 -10.312 -8.594 1 98.75 136 ASP A N 1
ATOM 1045 C CA . ASP A 1 136 ? 5.723 -9.609 -9.625 1 98.75 136 ASP A CA 1
ATOM 1046 C C . ASP A 1 136 ? 6.633 -8.68 -10.43 1 98.75 136 ASP A C 1
ATOM 1048 O O . ASP A 1 136 ? 6.539 -7.453 -10.305 1 98.75 136 ASP A O 1
ATOM 1052 N N . VAL A 1 137 ? 7.379 -9.266 -11.312 1 98.25 137 VAL A N 1
ATOM 1053 C CA . VAL A 1 137 ? 8.336 -8.547 -12.141 1 98.25 137 VAL A CA 1
ATOM 1054 C C . VAL A 1 137 ? 7.605 -7.531 -13.008 1 98.25 137 VAL A C 1
ATOM 1056 O O . VAL A 1 137 ? 8.102 -6.422 -13.234 1 98.25 137 VAL A O 1
ATOM 1059 N N . LEU A 1 138 ? 6.438 -7.895 -13.469 1 97.75 138 LEU A N 1
ATOM 1060 C CA . LEU A 1 138 ? 5.648 -6.992 -14.297 1 97.75 138 LEU A CA 1
ATOM 1061 C C . LEU A 1 138 ? 5.316 -5.707 -13.539 1 97.75 138 LEU A C 1
ATOM 1063 O O . LEU A 1 138 ? 5.332 -4.621 -14.125 1 97.75 138 LEU A O 1
ATOM 1067 N N . ASP A 1 139 ? 5.039 -5.816 -12.289 1 97.94 139 ASP A N 1
ATOM 1068 C CA . ASP A 1 139 ? 4.754 -4.621 -11.5 1 97.94 139 ASP A CA 1
ATOM 1069 C C . ASP A 1 139 ? 5.996 -3.74 -11.367 1 97.94 139 ASP A C 1
ATOM 1071 O O . ASP A 1 139 ? 5.887 -2.514 -11.297 1 97.94 139 ASP A O 1
ATOM 1075 N N . LEU A 1 140 ? 7.152 -4.391 -11.25 1 97.56 140 LEU A N 1
ATOM 1076 C CA . LEU A 1 140 ? 8.375 -3.6 -11.188 1 97.56 140 LEU A CA 1
ATOM 1077 C C . LEU A 1 140 ? 8.594 -2.84 -12.492 1 97.56 140 LEU A C 1
ATOM 1079 O O . LEU A 1 140 ? 9.047 -1.692 -12.484 1 97.56 140 LEU A O 1
ATOM 1083 N N . ILE A 1 141 ? 8.297 -3.451 -13.617 1 96.06 141 ILE A N 1
ATOM 1084 C CA . ILE A 1 141 ? 8.344 -2.773 -14.914 1 96.06 141 ILE A CA 1
ATOM 1085 C C . ILE A 1 141 ? 7.441 -1.542 -14.883 1 96.06 141 ILE A C 1
ATOM 1087 O O . ILE A 1 141 ? 7.855 -0.453 -15.289 1 96.06 141 ILE A O 1
ATOM 1091 N N . ARG A 1 142 ? 6.262 -1.737 -14.383 1 95.62 142 ARG A N 1
ATOM 1092 C CA . ARG A 1 142 ? 5.312 -0.635 -14.258 1 95.62 142 ARG A CA 1
ATOM 1093 C C . ARG A 1 142 ? 5.887 0.488 -13.406 1 95.62 142 ARG A C 1
ATOM 1095 O O . ARG A 1 142 ? 5.793 1.663 -13.766 1 95.62 142 ARG A O 1
ATOM 1102 N N . GLN A 1 143 ? 6.449 0.139 -12.266 1 96.31 143 GLN A N 1
ATOM 1103 C CA . GLN A 1 143 ? 7.012 1.122 -11.344 1 96.31 143 GLN A CA 1
ATOM 1104 C C . GLN A 1 143 ? 8.172 1.879 -11.984 1 96.31 143 GLN A C 1
ATOM 1106 O O . GLN A 1 143 ? 8.422 3.037 -11.648 1 96.31 143 GLN A O 1
ATOM 1111 N N . ALA A 1 144 ? 8.836 1.252 -12.898 1 94.31 144 ALA A N 1
ATOM 1112 C CA . ALA A 1 144 ? 9.961 1.876 -13.594 1 94.31 144 ALA A CA 1
ATOM 1113 C C . ALA A 1 144 ? 9.477 2.824 -14.688 1 94.31 144 ALA A C 1
ATOM 1115 O O . ALA A 1 144 ? 10.281 3.52 -15.312 1 94.31 144 ALA A O 1
ATOM 1116 N N . GLY A 1 145 ? 8.141 2.797 -14.922 1 90.94 145 GLY A N 1
ATOM 1117 C CA . GLY A 1 145 ? 7.559 3.76 -15.852 1 90.94 145 GLY A CA 1
ATOM 1118 C C . GLY A 1 145 ? 7.301 3.18 -17.219 1 90.94 145 GLY A C 1
ATOM 1119 O O . GLY A 1 145 ? 7.047 3.92 -18.172 1 90.94 145 GLY A O 1
ATOM 1120 N N . PHE A 1 146 ? 7.336 1.866 -17.297 1 90.38 146 PHE A N 1
ATOM 1121 C CA . PHE A 1 146 ? 7.098 1.193 -18.578 1 90.38 146 PHE A CA 1
ATOM 1122 C C . PHE A 1 146 ? 5.922 0.227 -18.469 1 90.38 146 PHE A C 1
ATOM 1124 O O . PHE A 1 146 ? 5.719 -0.392 -17.422 1 90.38 146 PHE A O 1
ATOM 1131 N N . TRP A 1 147 ? 5.168 0.151 -19.516 1 92.25 147 TRP A N 1
ATOM 1132 C CA . TRP A 1 147 ? 4.047 -0.783 -19.516 1 92.25 147 TRP A CA 1
ATOM 1133 C C . TRP A 1 147 ? 3.912 -1.469 -20.875 1 92.25 147 TRP A C 1
ATOM 1135 O O . TRP A 1 147 ? 3.582 -0.825 -21.875 1 92.25 147 TRP A O 1
ATOM 1145 N N . PRO A 1 148 ? 4.047 -2.762 -20.922 1 90.81 148 PRO A N 1
ATOM 1146 C CA . PRO A 1 148 ? 4.141 -3.49 -22.188 1 90.81 148 PRO A CA 1
ATOM 1147 C C . PRO A 1 148 ? 2.85 -4.219 -22.547 1 90.81 148 PRO A C 1
ATOM 1149 O O . PRO A 1 148 ? 2.828 -5.012 -23.5 1 90.81 148 PRO A O 1
ATOM 1152 N N . LEU A 1 149 ? 1.758 -4.023 -21.797 1 93.19 149 LEU A N 1
ATOM 1153 C CA . LEU A 1 149 ? 0.495 -4.723 -22 1 93.19 149 LEU A CA 1
ATOM 1154 C C . LEU A 1 149 ? -0.659 -3.736 -22.125 1 93.19 149 LEU A C 1
ATOM 1156 O O . LEU A 1 149 ? -0.487 -2.537 -21.891 1 93.19 149 LEU A O 1
ATOM 1160 N N . PRO A 1 150 ? -1.821 -4.242 -22.625 1 93.31 150 PRO A N 1
ATOM 1161 C CA . PRO A 1 150 ? -2.99 -3.367 -22.516 1 93.31 150 PRO A CA 1
ATOM 1162 C C . PRO A 1 150 ? -3.322 -3 -21.078 1 93.31 150 PRO A C 1
ATOM 1164 O O . PRO A 1 150 ? -2.885 -3.686 -20.141 1 93.31 150 PRO A O 1
ATOM 1167 N N . PRO A 1 151 ? -4.066 -1.967 -20.859 1 92.31 151 PRO A N 1
ATOM 1168 C CA . PRO A 1 151 ? -4.395 -1.551 -19.5 1 92.31 151 PRO A CA 1
ATOM 1169 C C . PRO A 1 151 ? -5.109 -2.643 -18.703 1 92.31 151 PRO A C 1
ATOM 1171 O O . PRO A 1 151 ? -5.945 -3.365 -19.25 1 92.31 151 PRO A O 1
ATOM 1174 N N . SER A 1 152 ? -4.734 -2.707 -17.5 1 94.88 152 SER A N 1
ATOM 1175 C CA . SER A 1 152 ? -5.43 -3.613 -16.594 1 94.88 152 SER A CA 1
ATOM 1176 C C . SER A 1 152 ? -6.879 -3.189 -16.391 1 94.88 152 SER A C 1
ATOM 1178 O O . SER A 1 152 ? -7.191 -1.996 -16.391 1 94.88 152 SER A O 1
ATOM 1180 N N . LEU A 1 153 ? -7.738 -4.125 -16.172 1 92.25 153 LEU A N 1
ATOM 1181 C CA . LEU A 1 153 ? -9.133 -3.805 -15.883 1 92.25 153 LEU A CA 1
ATOM 1182 C C . LEU A 1 153 ? -9.289 -3.342 -14.438 1 92.25 153 LEU A C 1
ATOM 1184 O O . LEU A 1 153 ? -10.062 -2.42 -14.164 1 92.25 153 LEU A O 1
ATOM 1188 N N . GLY A 1 154 ? -8.586 -3.961 -13.57 1 96.19 154 GLY A N 1
ATOM 1189 C CA . GLY A 1 154 ? -8.609 -3.555 -12.172 1 96.19 154 GLY A CA 1
ATOM 1190 C C . GLY A 1 154 ? -7.633 -2.441 -11.859 1 96.19 154 GLY A C 1
ATOM 1191 O O . GLY A 1 154 ? -7 -1.89 -12.758 1 96.19 154 GLY A O 1
ATOM 1192 N N . THR A 1 155 ? -7.535 -2.127 -10.586 1 97.06 155 THR A N 1
ATOM 1193 C CA . THR A 1 155 ? -6.668 -1.049 -10.117 1 97.06 155 THR A CA 1
ATOM 1194 C C . THR A 1 155 ? -5.258 -1.563 -9.859 1 97.06 155 THR A C 1
ATOM 1196 O O . THR A 1 155 ? -5.062 -2.488 -9.07 1 97.06 155 THR A O 1
ATOM 1199 N N . GLU A 1 156 ? -4.262 -0.967 -10.539 1 97.12 156 GLU A N 1
ATOM 1200 C CA . GLU A 1 156 ? -2.859 -1.286 -10.289 1 97.12 156 GLU A CA 1
ATOM 1201 C C . GLU A 1 156 ? -2.361 -0.61 -9.016 1 97.12 156 GLU A C 1
ATOM 1203 O O . GLU A 1 156 ? -2.912 0.406 -8.586 1 97.12 156 GLU A O 1
ATOM 1208 N N . GLY A 1 157 ? -1.322 -1.193 -8.359 1 95.81 157 GLY A N 1
ATOM 1209 C CA . GLY A 1 157 ? -0.704 -0.59 -7.195 1 95.81 157 GLY A CA 1
ATOM 1210 C C . GLY A 1 157 ? -0.277 -1.607 -6.152 1 95.81 157 GLY A C 1
ATOM 1211 O O . GLY A 1 157 ? -0.46 -2.811 -6.344 1 95.81 157 GLY A O 1
ATOM 1212 N N . ARG A 1 158 ? 0.271 -1.067 -5.113 1 96.81 158 ARG A N 1
ATOM 1213 C CA . ARG A 1 158 ? 0.738 -1.925 -4.027 1 96.81 158 ARG A CA 1
ATOM 1214 C C . ARG A 1 158 ? -0.431 -2.609 -3.326 1 96.81 158 ARG A C 1
ATOM 1216 O O . ARG A 1 158 ? -1.473 -1.99 -3.1 1 96.81 158 ARG A O 1
ATOM 1223 N N . TRP A 1 159 ? -0.223 -3.844 -2.922 1 97.88 159 TRP A N 1
ATOM 1224 C CA . TRP A 1 159 ? -1.225 -4.566 -2.145 1 97.88 159 TRP A CA 1
ATOM 1225 C C . TRP A 1 159 ? -1.227 -4.102 -0.692 1 97.88 159 TRP A C 1
ATOM 1227 O O . TRP A 1 159 ? -0.166 -3.926 -0.089 1 97.88 159 TRP A O 1
ATOM 1237 N N . PRO A 1 160 ? -2.387 -3.818 -0.163 1 95.94 160 PRO A N 1
ATOM 1238 C CA . PRO A 1 160 ? -2.443 -3.648 1.291 1 95.94 160 PRO A CA 1
ATOM 1239 C C . PRO A 1 160 ? -2.246 -4.961 2.047 1 95.94 160 PRO A C 1
ATOM 1241 O O . PRO A 1 160 ? -2.482 -6.039 1.494 1 95.94 160 PRO A O 1
ATOM 1244 N N . GLY A 1 161 ? -1.739 -4.812 3.316 1 96.44 161 GLY A N 1
ATOM 1245 C CA . GLY A 1 161 ? -1.849 -5.941 4.227 1 96.44 161 GLY A CA 1
ATOM 1246 C C . GLY A 1 161 ? -3.268 -6.188 4.703 1 96.44 161 GLY A C 1
ATOM 1247 O O . GLY A 1 161 ? -4.176 -5.41 4.398 1 96.44 161 GLY A O 1
ATOM 1248 N N . PRO A 1 162 ? -3.426 -7.258 5.445 1 97.06 162 PRO A N 1
ATOM 1249 C CA . PRO A 1 162 ? -4.77 -7.57 5.938 1 97.06 162 PRO A CA 1
ATOM 1250 C C . PRO A 1 162 ? -5.359 -6.453 6.793 1 97.06 162 PRO A C 1
ATOM 1252 O O . PRO A 1 162 ? -4.641 -5.812 7.562 1 97.06 162 PRO A O 1
ATOM 1255 N N . ILE A 1 163 ? -6.637 -6.262 6.66 1 95.38 163 ILE A N 1
ATOM 1256 C CA . ILE A 1 163 ? -7.34 -5.207 7.383 1 95.38 163 ILE A CA 1
ATOM 1257 C C . ILE A 1 163 ? -7.227 -5.453 8.891 1 95.38 163 ILE A C 1
ATOM 1259 O O . ILE A 1 163 ? -7.281 -4.512 9.68 1 95.38 163 ILE A O 1
ATOM 1263 N N . THR A 1 164 ? -6.961 -6.695 9.297 1 93.81 164 THR A N 1
ATOM 1264 C CA . THR A 1 164 ? -6.906 -7.059 10.711 1 93.81 164 THR A CA 1
ATOM 1265 C C . THR A 1 164 ? -5.516 -6.793 11.281 1 93.81 164 THR A C 1
ATOM 1267 O O . THR A 1 164 ? -5.332 -6.789 12.5 1 93.81 164 THR A O 1
ATOM 1270 N N . GLY A 1 165 ? -4.531 -6.633 10.445 1 92.25 165 GLY A N 1
ATOM 1271 C CA . GLY A 1 165 ? -3.184 -6.297 10.883 1 92.25 165 GLY A CA 1
ATOM 1272 C C . GLY A 1 165 ? -2.475 -7.445 11.57 1 92.25 165 GLY A C 1
ATOM 1273 O O . GLY A 1 165 ? -1.479 -7.238 12.266 1 92.25 165 GLY A O 1
ATOM 1274 N N . ASP A 1 166 ? -2.971 -8.664 11.391 1 93.94 166 ASP A N 1
ATOM 1275 C CA . ASP A 1 166 ? -2.414 -9.797 12.125 1 93.94 166 ASP A CA 1
ATOM 1276 C C . ASP A 1 166 ? -1.921 -10.883 11.164 1 93.94 166 ASP A C 1
ATOM 1278 O O . ASP A 1 166 ? -1.972 -12.07 11.484 1 93.94 166 ASP A O 1
ATOM 1282 N N . GLY A 1 167 ? -1.457 -10.484 10.023 1 96.69 167 GLY A N 1
ATOM 1283 C CA . GLY A 1 167 ? -1.093 -11.43 8.977 1 96.69 167 GLY A CA 1
ATOM 1284 C C . GLY A 1 167 ? 0.19 -12.18 9.281 1 96.69 167 GLY A C 1
ATOM 1285 O O . GLY A 1 167 ? 0.42 -13.266 8.742 1 96.69 167 GLY A O 1
ATOM 1286 N N . VAL A 1 168 ? 1.104 -11.633 10.086 1 97.44 168 VAL A N 1
ATOM 1287 C CA . VAL A 1 168 ? 2.348 -12.305 10.453 1 97.44 168 VAL A CA 1
ATOM 1288 C C . VAL A 1 168 ? 2.146 -13.117 11.727 1 97.44 168 VAL A C 1
ATOM 1290 O O . VAL A 1 168 ? 2.078 -12.547 12.82 1 97.44 168 VAL A O 1
ATOM 1293 N N . ARG A 1 169 ? 2.068 -14.414 11.523 1 96.38 169 ARG A N 1
ATOM 1294 C CA . ARG A 1 169 ? 1.745 -15.312 12.633 1 96.38 169 ARG A CA 1
ATOM 1295 C C . ARG A 1 169 ? 2.949 -16.172 13.008 1 96.38 169 ARG A C 1
ATOM 1297 O O . ARG A 1 169 ? 3.211 -17.188 12.383 1 96.38 169 ARG A O 1
ATOM 1304 N N . LEU A 1 170 ? 3.602 -15.766 14.141 1 95.25 170 LEU A N 1
ATOM 1305 C CA . LEU A 1 170 ? 4.852 -16.422 14.508 1 95.25 170 LEU A CA 1
ATOM 1306 C C . LEU A 1 170 ? 4.605 -17.516 15.539 1 95.25 170 LEU A C 1
ATOM 1308 O O . LEU A 1 170 ? 5.484 -18.344 15.789 1 95.25 170 LEU A O 1
ATOM 1312 N N . ALA A 1 171 ? 3.4 -17.516 16.109 1 91.31 171 ALA A N 1
ATOM 1313 C CA . ALA A 1 171 ? 2.986 -18.578 17.031 1 91.31 171 ALA A CA 1
ATOM 1314 C C . ALA A 1 171 ? 1.884 -19.422 16.406 1 91.31 171 ALA A C 1
ATOM 1316 O O . ALA A 1 171 ? 1.145 -18.969 15.539 1 91.31 171 ALA A O 1
ATOM 1317 N N . PRO A 1 172 ? 1.841 -20.672 16.844 1 87.81 172 PRO A N 1
ATOM 1318 C CA . PRO A 1 172 ? 0.763 -21.5 16.312 1 87.81 172 PRO A CA 1
ATOM 1319 C C . PRO A 1 172 ? -0.624 -20.922 16.594 1 87.81 172 PRO A C 1
ATOM 1321 O O . PRO A 1 172 ? -0.863 -20.359 17.656 1 87.81 172 PRO A O 1
ATOM 1324 N N . SER A 1 173 ? -1.378 -21.031 15.57 1 91.12 173 SER A N 1
ATOM 1325 C CA . SER A 1 173 ? -2.762 -20.594 15.688 1 91.12 173 SER A CA 1
ATOM 1326 C C . SER A 1 173 ? -3.668 -21.719 16.156 1 91.12 173 SER A C 1
ATOM 1328 O O . SER A 1 173 ? -3.219 -22.859 16.312 1 91.12 173 SER A O 1
ATOM 1330 N N . ASP A 1 174 ? -4.863 -21.328 16.484 1 92.25 174 ASP A N 1
ATOM 1331 C CA . ASP A 1 174 ? -5.871 -22.344 16.797 1 92.25 174 ASP A CA 1
ATOM 1332 C C . ASP A 1 174 ? -6.09 -23.281 15.609 1 92.25 174 ASP A C 1
ATOM 1334 O O . ASP A 1 174 ? -6.461 -22.844 14.523 1 92.25 174 ASP A O 1
ATOM 1338 N N . ALA A 1 175 ? -5.855 -24.531 15.82 1 92.69 175 ALA A N 1
ATOM 1339 C CA . ALA A 1 175 ? -5.914 -25.531 14.75 1 92.69 175 ALA A CA 1
ATOM 1340 C C . ALA A 1 175 ? -7.32 -25.609 14.164 1 92.69 175 ALA A C 1
ATOM 1342 O O . ALA A 1 175 ? -7.484 -25.75 12.945 1 92.69 175 ALA A O 1
ATOM 1343 N N . ALA A 1 176 ? -8.312 -25.578 15.023 1 96.88 176 ALA A N 1
ATOM 1344 C CA . ALA A 1 176 ? -9.695 -25.672 14.562 1 96.88 176 ALA A CA 1
ATOM 1345 C C . ALA A 1 176 ? -10.047 -24.484 13.664 1 96.88 176 ALA A C 1
ATOM 1347 O O . ALA A 1 176 ? -10.75 -24.641 12.664 1 96.88 176 ALA A O 1
ATOM 1348 N N . GLU A 1 177 ? -9.57 -23.359 14.055 1 97.56 177 GLU A N 1
ATOM 1349 C CA . GLU A 1 177 ? -9.812 -22.172 13.227 1 97.56 177 GLU A CA 1
ATOM 1350 C C . GLU A 1 177 ? -9.148 -22.297 11.859 1 97.56 177 GLU A C 1
ATOM 1352 O O . GLU A 1 177 ? -9.75 -21.953 10.844 1 97.56 177 GLU A O 1
ATOM 1357 N N . GLY A 1 178 ? -7.945 -22.75 11.852 1 97.62 178 GLY A N 1
ATOM 1358 C CA . GLY A 1 178 ? -7.254 -22.969 10.594 1 97.62 178 GLY A CA 1
ATOM 1359 C C . GLY A 1 178 ? -7.965 -23.969 9.688 1 97.62 178 GLY A C 1
ATOM 1360 O O . GLY A 1 178 ? -8.062 -23.734 8.477 1 97.62 178 GLY A O 1
ATOM 1361 N N . GLU A 1 179 ? -8.453 -25.047 10.266 1 98 179 GLU A N 1
ATOM 1362 C CA . GLU A 1 179 ? -9.203 -26.047 9.516 1 98 179 GLU A CA 1
ATOM 1363 C C . GLU A 1 179 ? -10.477 -25.453 8.922 1 98 179 GLU A C 1
ATOM 1365 O O . GLU A 1 179 ? -10.82 -25.734 7.77 1 98 179 GLU A O 1
ATOM 1370 N N . ALA A 1 180 ? -11.102 -24.625 9.719 1 98.62 180 ALA A N 1
ATOM 1371 C CA . ALA A 1 180 ? -12.32 -23.984 9.242 1 98.62 180 ALA A CA 1
ATOM 1372 C C . ALA A 1 180 ? -12.016 -23.031 8.094 1 98.62 180 ALA A C 1
ATOM 1374 O O . ALA A 1 180 ? -12.781 -22.938 7.125 1 98.62 180 ALA A O 1
ATOM 1375 N N . SER A 1 181 ? -10.93 -22.312 8.219 1 98.75 181 SER A N 1
ATOM 1376 C CA . SER A 1 181 ? -10.539 -21.344 7.191 1 98.75 181 SER A CA 1
ATOM 1377 C C . SER A 1 181 ? -10.273 -22.031 5.855 1 98.75 181 SER A C 1
ATOM 1379 O O . SER A 1 181 ? -10.82 -21.641 4.828 1 98.75 181 SER A O 1
ATOM 1381 N N . ILE A 1 182 ? -9.484 -23.062 5.836 1 98.81 182 ILE A N 1
ATOM 1382 C CA . ILE A 1 182 ? -9.164 -23.719 4.578 1 98.81 182 ILE A CA 1
ATOM 1383 C C . ILE A 1 182 ? -10.406 -24.438 4.043 1 98.81 182 ILE A C 1
ATOM 1385 O O . ILE A 1 182 ? -10.625 -24.5 2.832 1 98.81 182 ILE A O 1
ATOM 1389 N N . ALA A 1 183 ? -11.227 -24.984 4.906 1 98.81 183 ALA A N 1
ATOM 1390 C CA . ALA A 1 183 ? -12.469 -25.609 4.469 1 98.81 183 ALA A CA 1
ATOM 1391 C C . ALA A 1 183 ? -13.359 -24.609 3.738 1 98.81 183 ALA A C 1
ATOM 1393 O O . ALA A 1 183 ? -13.969 -24.938 2.717 1 98.81 183 ALA A O 1
ATOM 1394 N N . GLN A 1 184 ? -13.438 -23.406 4.266 1 98.88 184 GLN A N 1
ATOM 1395 C CA . GLN A 1 184 ? -14.234 -22.375 3.619 1 98.88 184 GLN A CA 1
ATOM 1396 C C . GLN A 1 184 ? -13.672 -22.031 2.24 1 98.88 184 GLN A C 1
ATOM 1398 O O . GLN A 1 184 ? -14.43 -21.875 1.279 1 98.88 184 GLN A O 1
ATOM 1403 N N . THR A 1 185 ? -12.383 -21.906 2.148 1 98.81 185 THR A N 1
ATOM 1404 C CA . THR A 1 185 ? -11.742 -21.656 0.865 1 98.81 185 THR A CA 1
ATOM 1405 C C . THR A 1 185 ? -12.078 -22.75 -0.138 1 98.81 185 THR A C 1
ATOM 1407 O O . THR A 1 185 ? -12.477 -22.469 -1.267 1 98.81 185 THR A O 1
ATOM 1410 N N . LEU A 1 186 ? -11.945 -23.969 0.28 1 98.69 186 LEU A N 1
ATOM 1411 C CA . LEU A 1 186 ? -12.164 -25.094 -0.614 1 98.69 186 LEU A CA 1
ATOM 1412 C C . LEU A 1 186 ? -13.641 -25.203 -0.993 1 98.69 186 LEU A C 1
ATOM 1414 O O . LEU A 1 186 ? -13.969 -25.594 -2.113 1 98.69 186 LEU A O 1
ATOM 1418 N N . ALA A 1 187 ? -14.5 -24.875 -0.037 1 98.75 187 ALA A N 1
ATOM 1419 C CA . ALA A 1 187 ? -15.93 -24.828 -0.354 1 98.75 187 ALA A CA 1
ATOM 1420 C C . ALA A 1 187 ? -16.219 -23.781 -1.42 1 98.75 187 ALA A C 1
ATOM 1422 O O . ALA A 1 187 ? -17 -24.031 -2.348 1 98.75 187 ALA A O 1
ATOM 1423 N N . MET A 1 188 ? -15.633 -22.641 -1.271 1 98.69 188 MET A N 1
ATOM 1424 C CA . MET A 1 188 ? -15.773 -21.578 -2.275 1 98.69 188 MET A CA 1
ATOM 1425 C C . MET A 1 188 ? -15.227 -22.047 -3.623 1 98.69 188 MET A C 1
ATOM 1427 O O . MET A 1 188 ? -15.883 -21.875 -4.652 1 98.69 188 MET A O 1
ATOM 1431 N N . HIS A 1 189 ? -14.039 -22.672 -3.678 1 97.88 189 HIS A N 1
ATOM 1432 C CA . HIS A 1 189 ? -13.461 -23.219 -4.906 1 97.88 189 HIS A CA 1
ATOM 1433 C C . HIS A 1 189 ? -14.422 -24.188 -5.586 1 97.88 189 HIS A C 1
ATOM 1435 O O . HIS A 1 189 ? -14.547 -24.188 -6.812 1 97.88 189 HIS A O 1
ATOM 1441 N N . ALA A 1 190 ? -15.039 -25 -4.801 1 97.44 190 ALA A N 1
ATOM 1442 C CA . ALA A 1 190 ? -15.961 -26 -5.328 1 97.44 190 ALA A CA 1
ATOM 1443 C C . ALA A 1 190 ? -17.109 -25.344 -6.082 1 97.44 190 ALA A C 1
ATOM 1445 O O . ALA A 1 190 ? -17.562 -25.875 -7.102 1 97.44 190 ALA A O 1
ATOM 1446 N N . THR A 1 191 ? -17.547 -24.234 -5.574 1 96.75 191 THR A N 1
ATOM 1447 C CA . THR A 1 191 ? -18.609 -23.531 -6.266 1 96.75 191 THR A CA 1
ATOM 1448 C C . THR A 1 191 ? -18.141 -23.016 -7.621 1 96.75 191 THR A C 1
ATOM 1450 O O . THR A 1 191 ? -18.906 -23.016 -8.594 1 96.75 191 THR A O 1
ATOM 1453 N N . LEU A 1 192 ? -16.922 -22.547 -7.723 1 93.62 192 LEU A N 1
ATOM 1454 C CA . LEU A 1 192 ? -16.359 -22.078 -8.984 1 93.62 192 LEU A CA 1
ATOM 1455 C C . LEU A 1 192 ? -16.266 -23.203 -9.992 1 93.62 192 LEU A C 1
ATOM 1457 O O . LEU A 1 192 ? -16.594 -23.031 -11.164 1 93.62 192 LEU A O 1
ATOM 1461 N N . HIS A 1 193 ? -15.859 -24.344 -9.547 1 90.12 193 HIS A N 1
ATOM 1462 C CA . HIS A 1 193 ? -15.688 -25.516 -10.406 1 90.12 193 HIS A CA 1
ATOM 1463 C C . HIS A 1 193 ? -17.031 -26.047 -10.891 1 90.12 193 HIS A C 1
ATOM 1465 O O . HIS A 1 193 ? -17.156 -26.5 -12.023 1 90.12 193 HIS A O 1
ATOM 1471 N N . ALA A 1 194 ? -17.984 -25.922 -10.062 1 91.12 194 ALA A N 1
ATOM 1472 C CA . ALA A 1 194 ? -19.297 -26.516 -10.352 1 91.12 194 ALA A CA 1
ATOM 1473 C C . ALA A 1 194 ? -20.078 -25.641 -11.336 1 91.12 194 ALA A C 1
ATOM 1475 O O . ALA A 1 194 ? -21.047 -26.109 -11.945 1 91.12 194 ALA A O 1
ATOM 1476 N N . PHE A 1 195 ? -19.688 -24.438 -11.438 1 88.94 195 PHE A N 1
ATOM 1477 C CA . PHE A 1 195 ? -20.453 -23.516 -12.273 1 88.94 195 PHE A CA 1
ATOM 1478 C C . PHE A 1 195 ? -20.297 -23.859 -13.75 1 88.94 195 PHE A C 1
ATOM 1480 O O . PHE A 1 195 ? -19.172 -23.906 -14.273 1 88.94 195 PHE A O 1
ATOM 1487 N N . ALA A 1 196 ? -21.438 -24.062 -14.445 1 82.31 196 ALA A N 1
ATOM 1488 C CA . ALA A 1 196 ? -21.469 -24.438 -15.852 1 82.31 196 ALA A CA 1
ATOM 1489 C C . ALA A 1 196 ? -21.516 -23.203 -16.75 1 82.31 196 ALA A C 1
ATOM 1491 O O . ALA A 1 196 ? -22.547 -22.547 -16.859 1 82.31 196 ALA A O 1
ATOM 1492 N N . ASP A 1 197 ? -20.453 -22.922 -17.438 1 76 197 ASP A N 1
ATOM 1493 C CA . ASP A 1 197 ? -20.391 -21.781 -18.344 1 76 197 ASP A CA 1
ATOM 1494 C C . ASP A 1 197 ? -21.281 -21.984 -19.562 1 76 197 ASP A C 1
ATOM 1496 O O . ASP A 1 197 ? -21.719 -21.016 -20.188 1 76 197 ASP A O 1
ATOM 1500 N N . THR A 1 198 ? -21.578 -23.172 -19.844 1 70.56 198 THR A N 1
ATOM 1501 C CA . THR A 1 198 ? -22.297 -23.531 -21.062 1 70.56 198 THR A CA 1
ATOM 1502 C C . THR A 1 198 ? -23.75 -23.078 -21 1 70.56 198 THR A C 1
ATOM 1504 O O . THR A 1 198 ? -24.438 -23.031 -22.016 1 70.56 198 THR A O 1
ATOM 1507 N N . GLU A 1 199 ? -24.125 -22.719 -19.828 1 74.44 199 GLU A N 1
ATOM 1508 C CA . GLU A 1 199 ? -25.516 -22.328 -19.688 1 74.44 199 GLU A CA 1
ATOM 1509 C C . GLU A 1 199 ? -25.719 -20.875 -20.078 1 74.44 199 GLU A C 1
ATOM 1511 O O . GLU A 1 199 ? -26.859 -20.391 -20.125 1 74.44 199 GLU A O 1
ATOM 1516 N N . GLY A 1 200 ? -24.672 -20.188 -20.438 1 76 200 GLY A N 1
ATOM 1517 C CA . GLY A 1 200 ? -24.734 -18.844 -20.984 1 76 200 GLY A CA 1
ATOM 1518 C C . GLY A 1 200 ? -25.344 -17.828 -20.031 1 76 200 GLY A C 1
ATOM 1519 O O . GLY A 1 200 ? -26.094 -16.953 -20.438 1 76 200 GLY A O 1
ATOM 1520 N N . ARG A 1 201 ? -25.203 -18.016 -18.719 1 85.19 201 ARG A N 1
ATOM 1521 C CA . ARG A 1 201 ? -25.828 -17.125 -17.734 1 85.19 201 ARG A CA 1
ATOM 1522 C C . ARG A 1 201 ? -25.062 -15.82 -17.609 1 85.19 201 ARG A C 1
ATOM 1524 O O . ARG A 1 201 ? -25.5 -14.898 -16.922 1 85.19 201 ARG A O 1
ATOM 1531 N N . GLY A 1 202 ? -23.938 -15.734 -18.234 1 88.75 202 GLY A N 1
ATOM 1532 C CA . GLY A 1 202 ? -23.203 -14.492 -18.359 1 88.75 202 GLY A CA 1
ATOM 1533 C C . GLY A 1 202 ? -22.828 -13.867 -17.031 1 88.75 202 GLY A C 1
ATOM 1534 O O . GLY A 1 202 ? -22.531 -14.578 -16.078 1 88.75 202 GLY A O 1
ATOM 1535 N N . ARG A 1 203 ? -22.766 -12.586 -17 1 93.56 203 ARG A N 1
ATOM 1536 C CA . ARG A 1 203 ? -22.375 -11.797 -15.828 1 93.56 203 ARG A CA 1
ATOM 1537 C C . ARG A 1 203 ? -23.328 -12.039 -14.664 1 93.56 203 ARG A C 1
ATOM 1539 O O . ARG A 1 203 ? -22.891 -12.227 -13.523 1 93.56 203 ARG A O 1
ATOM 1546 N N . GLN A 1 204 ? -24.609 -12.094 -14.945 1 94.88 204 GLN A N 1
ATOM 1547 C CA . GLN A 1 204 ? -25.609 -12.281 -13.898 1 94.88 204 GLN A CA 1
ATOM 1548 C C . GLN A 1 204 ? -25.469 -13.664 -13.258 1 94.88 204 GLN A C 1
ATOM 1550 O O . GLN A 1 204 ? -25.641 -13.805 -12.047 1 94.88 204 GLN A O 1
ATOM 1555 N N . GLY A 1 205 ? -25.219 -14.656 -14.055 1 94.81 205 GLY A N 1
ATOM 1556 C CA . GLY A 1 205 ? -24.984 -15.992 -13.523 1 94.81 205 GLY A CA 1
ATOM 1557 C C . GLY A 1 205 ? -23.812 -16.062 -12.555 1 94.81 205 GLY A C 1
ATOM 1558 O O . GLY A 1 205 ? -23.906 -16.719 -11.523 1 94.81 205 GLY A O 1
ATOM 1559 N N . LEU A 1 206 ? -22.75 -15.367 -12.867 1 95.5 206 LEU A N 1
ATOM 1560 C CA . LEU A 1 206 ? -21.562 -15.359 -12.023 1 95.5 206 LEU A CA 1
ATOM 1561 C C . LEU A 1 206 ? -21.828 -14.609 -10.719 1 95.5 206 LEU A C 1
ATOM 1563 O O . LEU A 1 206 ? -21.312 -15 -9.664 1 95.5 206 LEU A O 1
ATOM 1567 N N . LEU A 1 207 ? -22.656 -13.57 -10.75 1 96.75 207 LEU A N 1
ATOM 1568 C CA . LEU A 1 207 ? -23 -12.797 -9.555 1 96.75 207 LEU A CA 1
ATOM 1569 C C . LEU A 1 207 ? -23.922 -13.57 -8.641 1 96.75 207 LEU A C 1
ATOM 1571 O O . LEU A 1 207 ? -23.938 -13.359 -7.426 1 96.75 207 LEU A O 1
ATOM 1575 N N . GLU A 1 208 ? -24.641 -14.57 -9.227 1 95.56 208 GLU A N 1
ATOM 1576 C CA . GLU A 1 208 ? -25.672 -15.25 -8.461 1 95.56 208 GLU A CA 1
ATOM 1577 C C . GLU A 1 208 ? -25.219 -16.641 -8.023 1 95.56 208 GLU A C 1
ATOM 1579 O O . GLU A 1 208 ? -25.844 -17.25 -7.148 1 95.56 208 GLU A O 1
ATOM 1584 N N . MET A 1 209 ? -24.234 -17.156 -8.734 1 95.12 209 MET A N 1
ATOM 1585 C CA . MET A 1 209 ? -23.797 -18.5 -8.391 1 95.12 209 MET A CA 1
ATOM 1586 C C . MET A 1 209 ? -23.359 -18.578 -6.934 1 95.12 209 MET A C 1
ATOM 1588 O O . MET A 1 209 ? -23.125 -17.547 -6.297 1 95.12 209 MET A O 1
ATOM 1592 N N . PRO A 1 210 ? -23.172 -19.719 -6.344 1 96.81 210 PRO A N 1
ATOM 1593 C CA . PRO A 1 210 ? -23.031 -19.922 -4.902 1 96.81 210 PRO A CA 1
ATOM 1594 C C . PRO A 1 210 ? -21.766 -19.281 -4.336 1 96.81 210 PRO A C 1
ATOM 1596 O O . PRO A 1 210 ? -21.641 -19.109 -3.119 1 96.81 210 PRO A O 1
ATOM 1599 N N . GLN A 1 211 ? -20.828 -18.891 -5.117 1 97.19 211 GLN A N 1
ATOM 1600 C CA . GLN A 1 211 ? -19.641 -18.219 -4.598 1 97.19 211 GLN A CA 1
ATOM 1601 C C . GLN A 1 211 ? -20.031 -17.016 -3.738 1 97.19 211 GLN A C 1
ATOM 1603 O O . GLN A 1 211 ? -19.312 -16.672 -2.791 1 97.19 211 GLN A O 1
ATOM 1608 N N . LYS A 1 212 ? -21.141 -16.359 -4.059 1 97.69 212 LYS A N 1
ATOM 1609 C CA . LYS A 1 212 ? -21.578 -15.125 -3.4 1 97.69 212 LYS A CA 1
ATOM 1610 C C . LYS A 1 212 ? -21.75 -15.336 -1.899 1 97.69 212 LYS A C 1
ATOM 1612 O O . LYS A 1 212 ? -21.641 -14.398 -1.115 1 97.69 212 LYS A O 1
ATOM 1617 N N . ASP A 1 213 ? -22 -16.578 -1.463 1 97.88 213 ASP A N 1
ATOM 1618 C CA . ASP A 1 213 ? -22.266 -16.875 -0.059 1 97.88 213 ASP A CA 1
ATOM 1619 C C . ASP A 1 213 ? -20.969 -16.969 0.746 1 97.88 213 ASP A C 1
ATOM 1621 O O . ASP A 1 213 ? -21 -16.969 1.979 1 97.88 213 ASP A O 1
ATOM 1625 N N . HIS A 1 214 ? -19.875 -17.016 0.083 1 98.62 214 HIS A N 1
ATOM 1626 C CA . HIS A 1 214 ? -18.594 -17.188 0.768 1 98.62 214 HIS A CA 1
ATOM 1627 C C . HIS A 1 214 ? -17.875 -15.859 0.943 1 98.62 214 HIS A C 1
ATOM 1629 O O . HIS A 1 214 ? -17.062 -15.703 1.864 1 98.62 214 HIS A O 1
ATOM 1635 N N . TRP A 1 215 ? -18.109 -14.883 0.118 1 98.62 215 TRP A N 1
ATOM 1636 C CA . TRP A 1 215 ? -17.359 -13.633 0.094 1 98.62 215 TRP A CA 1
ATOM 1637 C C . TRP A 1 215 ? -18 -12.602 1.019 1 98.62 215 TRP A C 1
ATOM 1639 O O . TRP A 1 215 ? -19.219 -12.484 1.076 1 98.62 215 TRP A O 1
ATOM 1649 N N . HIS A 1 216 ? -17.188 -11.875 1.74 1 98.31 216 HIS A N 1
ATOM 1650 C CA . HIS A 1 216 ? -17.625 -10.695 2.473 1 98.31 216 HIS A CA 1
ATOM 1651 C C . HIS A 1 216 ? -18.156 -9.617 1.524 1 98.31 216 HIS A C 1
ATOM 1653 O O . HIS A 1 216 ? -17.641 -9.461 0.416 1 98.31 216 HIS A O 1
ATOM 1659 N N . GLU A 1 217 ? -19.094 -8.828 1.908 1 96.19 217 GLU A N 1
ATOM 1660 C CA . GLU A 1 217 ? -19.703 -7.809 1.059 1 96.19 217 GLU A CA 1
ATOM 1661 C C . GLU A 1 217 ? -18.672 -6.758 0.639 1 96.19 217 GLU A C 1
ATOM 1663 O O . GLU A 1 217 ? -18.797 -6.148 -0.426 1 96.19 217 GLU A O 1
ATOM 1668 N N . ARG A 1 218 ? -17.641 -6.578 1.436 1 96.56 218 ARG A N 1
ATOM 1669 C CA . ARG A 1 218 ? -16.594 -5.605 1.133 1 96.56 218 ARG A CA 1
ATOM 1670 C C . ARG A 1 218 ? -15.266 -6.293 0.84 1 96.56 218 ARG A C 1
ATOM 1672 O O . ARG A 1 218 ? -14.203 -5.777 1.186 1 96.56 218 ARG A O 1
ATOM 1679 N N . MET A 1 219 ? -15.375 -7.477 0.321 1 98.19 219 MET A N 1
ATOM 1680 C CA . MET A 1 219 ? -14.156 -8.227 0.05 1 98.19 219 MET A CA 1
ATOM 1681 C C . MET A 1 219 ? -13.266 -7.473 -0.935 1 98.19 219 MET A C 1
ATOM 1683 O O . MET A 1 219 ? -13.758 -6.699 -1.758 1 98.19 219 MET A O 1
ATOM 1687 N N . MET A 1 220 ? -12.023 -7.609 -0.752 1 98.69 220 MET A N 1
ATOM 1688 C CA . MET A 1 220 ? -11.016 -7.137 -1.7 1 98.69 220 MET A CA 1
ATOM 1689 C C . MET A 1 220 ? -10.328 -8.312 -2.389 1 98.69 220 MET A C 1
ATOM 1691 O O . MET A 1 220 ? -9.953 -9.289 -1.735 1 98.69 220 MET A O 1
ATOM 1695 N N . TRP A 1 221 ? -10.25 -8.25 -3.707 1 98.69 221 TRP A N 1
ATOM 1696 C CA . TRP A 1 221 ? -9.469 -9.18 -4.516 1 98.69 221 TRP A CA 1
ATOM 1697 C C . TRP A 1 221 ? -8.219 -8.5 -5.062 1 98.69 221 TRP A C 1
ATOM 1699 O O . TRP A 1 221 ? -8.312 -7.574 -5.875 1 98.69 221 TRP A O 1
ATOM 1709 N N . TYR A 1 222 ? -7.035 -8.93 -4.578 1 98.75 222 TYR A N 1
ATOM 1710 C CA . TYR A 1 222 ? -5.77 -8.312 -4.969 1 98.75 222 TYR A CA 1
ATOM 1711 C C . TYR A 1 222 ? -5.078 -9.141 -6.051 1 98.75 222 TYR A C 1
ATOM 1713 O O . TYR A 1 222 ? -4.297 -10.047 -5.742 1 98.75 222 TYR A O 1
ATOM 1721 N N . GLY A 1 223 ? -5.309 -8.781 -7.289 1 98.5 223 GLY A N 1
ATOM 1722 C CA . GLY A 1 223 ? -4.703 -9.469 -8.422 1 98.5 223 GLY A CA 1
ATOM 1723 C C . GLY A 1 223 ? -3.318 -8.945 -8.758 1 98.5 223 GLY A C 1
ATOM 1724 O O . GLY A 1 223 ? -2.918 -7.879 -8.297 1 98.5 223 GLY A O 1
ATOM 1725 N N . PRO A 1 224 ? -2.576 -9.734 -9.516 1 98.06 224 PRO A N 1
ATOM 1726 C CA . PRO A 1 224 ? -1.248 -9.312 -9.969 1 98.06 224 PRO A CA 1
ATOM 1727 C C . PRO A 1 224 ? -1.304 -8.141 -10.945 1 98.06 224 PRO A C 1
ATOM 1729 O O . PRO A 1 224 ? -2.387 -7.754 -11.398 1 98.06 224 PRO A O 1
ATOM 1732 N N . SER A 1 225 ? -0.099 -7.52 -11.156 1 98.06 225 SER A N 1
ATOM 1733 C CA . SER A 1 225 ? -0.022 -6.555 -12.25 1 98.06 225 SER A CA 1
ATOM 1734 C C . SER A 1 225 ? -0.457 -7.172 -13.57 1 98.06 225 SER A C 1
ATOM 1736 O O . SER A 1 225 ? -0.138 -8.328 -13.859 1 98.06 225 SER A O 1
ATOM 1738 N N . GLY A 1 226 ? -1.127 -6.43 -14.383 1 97 226 GLY A N 1
ATOM 1739 C CA . GLY A 1 226 ? -1.73 -6.922 -15.609 1 97 226 GLY A CA 1
ATOM 1740 C C . GLY A 1 226 ? -3.217 -7.191 -15.477 1 97 226 GLY A C 1
ATOM 1741 O O . GLY A 1 226 ? -3.949 -7.164 -16.469 1 97 226 GLY A O 1
ATOM 1742 N N . ILE A 1 227 ? -3.654 -7.48 -14.242 1 97.38 227 ILE A N 1
ATOM 1743 C CA . ILE A 1 227 ? -5.074 -7.629 -13.938 1 97.38 227 ILE A CA 1
ATOM 1744 C C . ILE A 1 227 ? -5.52 -6.527 -12.984 1 97.38 227 ILE A C 1
ATOM 1746 O O . ILE A 1 227 ? -6.48 -5.809 -13.258 1 97.38 227 ILE A O 1
ATOM 1750 N N . GLY A 1 228 ? -4.758 -6.383 -11.883 1 97.81 228 GLY A N 1
ATOM 1751 C CA . GLY A 1 228 ? -5.055 -5.32 -10.938 1 97.81 228 GLY A CA 1
ATOM 1752 C C . GLY A 1 228 ? -6.008 -5.75 -9.836 1 97.81 228 GLY A C 1
ATOM 1753 O O . GLY A 1 228 ? -6.473 -6.891 -9.82 1 97.81 228 GLY A O 1
ATOM 1754 N N . MET A 1 229 ? -6.324 -4.855 -8.93 1 98.31 229 MET A N 1
ATOM 1755 C CA . MET A 1 229 ? -7.172 -5.109 -7.766 1 98.31 229 MET A CA 1
ATOM 1756 C C . MET A 1 229 ? -8.633 -4.84 -8.086 1 98.31 229 MET A C 1
ATOM 1758 O O . MET A 1 229 ? -8.945 -3.947 -8.875 1 98.31 229 MET A O 1
ATOM 1762 N N . ALA A 1 230 ? -9.461 -5.574 -7.441 1 98.12 230 ALA A N 1
ATOM 1763 C CA . ALA A 1 230 ? -10.914 -5.406 -7.555 1 98.12 230 ALA A CA 1
ATOM 1764 C C . ALA A 1 230 ? -11.57 -5.426 -6.176 1 98.12 230 ALA A C 1
ATOM 1766 O O . ALA A 1 230 ? -10.992 -5.922 -5.211 1 98.12 230 ALA A O 1
ATOM 1767 N N . ARG A 1 231 ? -12.742 -4.871 -6.121 1 98.25 231 ARG A N 1
ATOM 1768 C CA . ARG A 1 231 ? -13.477 -4.793 -4.859 1 98.25 231 ARG A CA 1
ATOM 1769 C C . ARG A 1 231 ? -14.891 -5.34 -5.016 1 98.25 231 ARG A C 1
ATOM 1771 O O . ARG A 1 231 ? -15.57 -5.055 -6.004 1 98.25 231 ARG A O 1
ATOM 1778 N N . GLY A 1 232 ? -15.281 -6.098 -4.016 1 97.81 232 GLY A N 1
ATOM 1779 C CA . GLY A 1 232 ? -16.594 -6.707 -4.031 1 97.81 232 GLY A CA 1
ATOM 1780 C C . GLY A 1 232 ? -16.75 -7.789 -5.082 1 97.81 232 GLY A C 1
ATOM 1781 O O . GLY A 1 232 ? -15.906 -7.922 -5.965 1 97.81 232 GLY A O 1
ATOM 1782 N N . LEU A 1 233 ? -17.812 -8.547 -4.941 1 97.94 233 LEU A N 1
ATOM 1783 C CA . LEU A 1 233 ? -18.094 -9.602 -5.906 1 97.94 233 LEU A CA 1
ATOM 1784 C C . LEU A 1 233 ? -18.266 -9.031 -7.309 1 97.94 233 LEU A C 1
ATOM 1786 O O . LEU A 1 233 ? -17.781 -9.617 -8.281 1 97.94 233 LEU A O 1
ATOM 1790 N N . GLN A 1 234 ? -18.875 -7.859 -7.41 1 97.25 234 GLN A N 1
ATOM 1791 C CA . GLN A 1 234 ? -19.062 -7.223 -8.711 1 97.25 234 GLN A CA 1
ATOM 1792 C C . GLN A 1 234 ? -17.719 -6.918 -9.375 1 97.25 234 GLN A C 1
ATOM 1794 O O . GLN A 1 234 ? -17.531 -7.207 -10.555 1 97.25 234 GLN A O 1
ATOM 1799 N N . GLY A 1 235 ? -16.844 -6.305 -8.609 1 97.56 235 GLY A N 1
ATOM 1800 C CA . GLY A 1 235 ? -15.531 -6.016 -9.164 1 97.56 235 GLY A CA 1
ATOM 1801 C C . GLY A 1 235 ? -14.766 -7.258 -9.586 1 97.56 235 GLY A C 1
ATOM 1802 O O . GLY A 1 235 ? -14.172 -7.297 -10.664 1 97.56 235 GLY A O 1
ATOM 1803 N N . PHE A 1 236 ? -14.836 -8.242 -8.719 1 98.31 236 PHE A N 1
ATOM 1804 C CA . PHE A 1 236 ? -14.172 -9.508 -9.008 1 98.31 236 PHE A CA 1
ATOM 1805 C C . PHE A 1 236 ? -14.695 -10.117 -10.297 1 98.31 236 PHE A C 1
ATOM 1807 O O . PHE A 1 236 ? -13.922 -10.531 -11.156 1 98.31 236 PHE A O 1
ATOM 1814 N N . VAL A 1 237 ? -15.953 -10.18 -10.469 1 97.5 237 VAL A N 1
ATOM 1815 C CA . VAL A 1 237 ? -16.578 -10.766 -11.648 1 97.5 237 VAL A CA 1
ATOM 1816 C C . VAL A 1 237 ? -16.234 -9.945 -12.891 1 97.5 237 VAL A C 1
ATOM 1818 O O . VAL A 1 237 ? -15.789 -10.5 -13.898 1 97.5 237 VAL A O 1
ATOM 1821 N N . ASP A 1 238 ? -16.312 -8.648 -12.797 1 96.25 238 ASP A N 1
ATOM 1822 C CA . ASP A 1 238 ? -16.172 -7.77 -13.953 1 96.25 238 ASP A CA 1
ATOM 1823 C C . ASP A 1 238 ? -14.727 -7.68 -14.406 1 96.25 238 ASP A C 1
ATOM 1825 O O . ASP A 1 238 ? -14.445 -7.625 -15.609 1 96.25 238 ASP A O 1
ATOM 1829 N N . TYR A 1 239 ? -13.828 -7.68 -13.422 1 95.44 239 TYR A N 1
ATOM 1830 C CA . TYR A 1 239 ? -12.461 -7.312 -13.773 1 95.44 239 TYR A CA 1
ATOM 1831 C C . TYR A 1 239 ? -11.57 -8.547 -13.844 1 95.44 239 TYR A C 1
ATOM 1833 O O . TYR A 1 239 ? -10.453 -8.484 -14.375 1 95.44 239 TYR A O 1
ATOM 1841 N N . HIS A 1 240 ? -12.062 -9.656 -13.359 1 96.56 240 HIS A N 1
ATOM 1842 C CA . HIS A 1 240 ? -11.195 -10.828 -13.375 1 96.56 240 HIS A CA 1
ATOM 1843 C C . HIS A 1 240 ? -11.953 -12.07 -13.836 1 96.56 240 HIS A C 1
ATOM 1845 O O . HIS A 1 240 ? -11.625 -12.656 -14.867 1 96.56 240 HIS A O 1
ATOM 1851 N N . GLN A 1 241 ? -12.984 -12.484 -13.125 1 96.31 241 GLN A N 1
ATOM 1852 C CA . GLN A 1 241 ? -13.594 -13.789 -13.32 1 96.31 241 GLN A CA 1
ATOM 1853 C C . GLN A 1 241 ? -14.188 -13.922 -14.719 1 96.31 241 GLN A C 1
ATOM 1855 O O . GLN A 1 241 ? -13.93 -14.906 -15.414 1 96.31 241 GLN A O 1
ATOM 1860 N N . MET A 1 242 ? -14.938 -12.961 -15.156 1 94.5 242 MET A N 1
ATOM 1861 C CA . MET A 1 242 ? -15.594 -13.031 -16.453 1 94.5 242 MET A CA 1
ATOM 1862 C C . MET A 1 242 ? -14.578 -12.992 -17.578 1 94.5 242 MET A C 1
ATOM 1864 O O . MET A 1 242 ? -14.586 -13.852 -18.469 1 94.5 242 MET A O 1
ATOM 1868 N N . PRO A 1 243 ? -13.633 -12.039 -17.562 1 94.69 243 PRO A N 1
ATOM 1869 C CA . PRO A 1 243 ? -12.617 -12.062 -18.609 1 94.69 243 PRO A CA 1
ATOM 1870 C C . PRO A 1 243 ? -11.805 -13.359 -18.625 1 94.69 243 PRO A C 1
ATOM 1872 O O . PRO A 1 243 ? -11.445 -13.859 -19.688 1 94.69 243 PRO A O 1
ATOM 1875 N N . PHE A 1 244 ? -11.516 -13.891 -17.5 1 94.94 244 PHE A N 1
ATOM 1876 C CA . PHE A 1 244 ? -10.734 -15.117 -17.406 1 94.94 244 PHE A CA 1
ATOM 1877 C C . PHE A 1 244 ? -11.5 -16.297 -18 1 94.94 244 PHE A C 1
ATOM 1879 O O . PHE A 1 244 ? -10.945 -17.078 -18.781 1 94.94 244 PHE A O 1
ATOM 1886 N N . ARG A 1 245 ? -12.719 -16.406 -17.641 1 94.12 245 ARG A N 1
ATOM 1887 C CA . ARG A 1 245 ? -13.539 -17.516 -18.125 1 94.12 245 ARG A CA 1
ATOM 1888 C C . ARG A 1 245 ? -13.773 -17.391 -19.625 1 94.12 245 ARG A C 1
ATOM 1890 O O . ARG A 1 245 ? -13.875 -18.406 -20.312 1 94.12 245 ARG A O 1
ATOM 1897 N N . ALA A 1 246 ? -13.875 -16.172 -20.047 1 93.25 246 ALA A N 1
ATOM 1898 C CA . ALA A 1 246 ? -14.023 -15.969 -21.484 1 93.25 246 ALA A CA 1
ATOM 1899 C C . ALA A 1 246 ? -12.773 -16.422 -22.234 1 93.25 246 ALA A C 1
ATOM 1901 O O . ALA A 1 246 ? -12.867 -17.016 -23.312 1 93.25 246 ALA A O 1
ATOM 1902 N N . ALA A 1 247 ? -11.656 -16.172 -21.656 1 95.44 247 ALA A N 1
ATOM 1903 C CA . ALA A 1 247 ? -10.383 -16.5 -22.297 1 95.44 247 ALA A CA 1
ATOM 1904 C C . ALA A 1 247 ? -10.117 -18 -22.234 1 95.44 247 ALA A C 1
ATOM 1906 O O . ALA A 1 247 ? -9.5 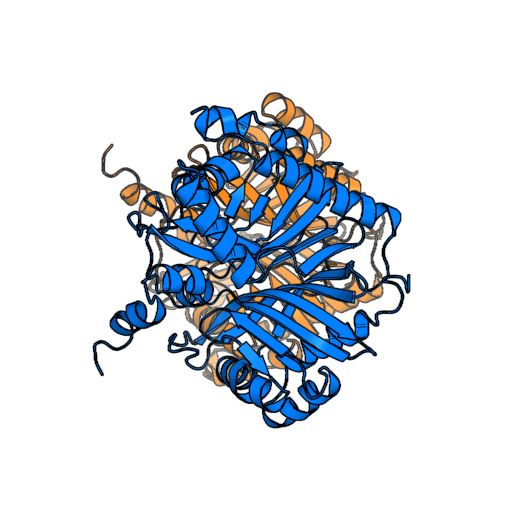-18.562 -23.125 1 95.44 247 ALA A O 1
ATOM 1907 N N . PHE A 1 248 ? -10.562 -18.609 -21.156 1 94.81 248 PHE A N 1
ATOM 1908 C CA . PHE A 1 248 ? -10.312 -20.031 -20.906 1 94.81 248 PHE A CA 1
ATOM 1909 C C . PHE A 1 248 ? -11.625 -20.766 -20.672 1 94.81 248 PHE A C 1
ATOM 1911 O O . PHE A 1 248 ? -11.844 -21.328 -19.594 1 94.81 248 PHE A O 1
ATOM 1918 N N . PRO A 1 249 ? -12.367 -20.891 -21.703 1 92.44 249 PRO A N 1
ATOM 1919 C CA . PRO A 1 249 ? -13.633 -21.609 -21.547 1 92.44 249 PRO A CA 1
ATOM 1920 C C . PRO A 1 249 ? -13.43 -23.109 -21.297 1 92.44 249 PRO A C 1
ATOM 1922 O O . PRO A 1 249 ? -12.367 -23.641 -21.594 1 92.44 249 PRO A O 1
ATOM 1925 N N . ARG A 1 250 ? -14.453 -23.703 -20.75 1 89.44 250 ARG A N 1
ATOM 1926 C CA . ARG A 1 250 ? -14.438 -25.156 -20.641 1 89.44 250 ARG A CA 1
ATOM 1927 C C . ARG A 1 250 ? -14.375 -25.812 -22.016 1 89.44 250 ARG A C 1
ATOM 1929 O O . ARG A 1 250 ? -14.906 -25.266 -22.984 1 89.44 250 ARG A O 1
ATOM 1936 N N . PRO A 1 251 ? -13.773 -26.984 -21.984 1 90.31 251 PRO A N 1
ATOM 1937 C CA . PRO A 1 251 ? -13.719 -27.688 -23.266 1 90.31 251 PRO A CA 1
ATOM 1938 C C . PRO A 1 251 ? -15.102 -27.938 -23.859 1 90.31 251 PRO A C 1
ATOM 1940 O O . PRO A 1 251 ? -16 -28.406 -23.156 1 90.31 251 PRO A O 1
ATOM 1943 N N . ALA A 1 252 ? -15.18 -27.672 -25.172 1 84.75 252 ALA A N 1
ATOM 1944 C CA . ALA A 1 252 ? -16.469 -27.812 -25.844 1 84.75 252 ALA A CA 1
ATOM 1945 C C . ALA A 1 252 ? -16.703 -29.25 -26.266 1 84.75 252 ALA A C 1
ATOM 1947 O O . ALA A 1 252 ? -17.844 -29.688 -26.438 1 84.75 252 ALA A O 1
ATOM 1948 N N . THR A 1 253 ? -15.609 -29.984 -26.531 1 91.69 253 THR A N 1
ATOM 1949 C CA . THR A 1 253 ? -15.695 -31.359 -27 1 91.69 253 THR A CA 1
ATOM 1950 C C . THR A 1 253 ? -14.945 -32.281 -26.047 1 91.69 253 THR A C 1
ATOM 1952 O O . THR A 1 253 ? -14.094 -31.859 -25.281 1 91.69 253 THR A O 1
ATOM 1955 N N . GLN A 1 254 ? -15.336 -33.5 -26.141 1 94.69 254 GLN A N 1
ATOM 1956 C CA . GLN A 1 254 ? -14.633 -34.531 -25.359 1 94.69 254 GLN A CA 1
ATOM 1957 C C . GLN A 1 254 ? -13.164 -34.625 -25.766 1 94.69 254 GLN A C 1
ATOM 1959 O O . GLN A 1 254 ? -12.289 -34.812 -24.922 1 94.69 254 GLN A O 1
ATOM 1964 N N . ALA A 1 255 ? -12.906 -34.5 -27.016 1 95.19 255 ALA A N 1
ATOM 1965 C CA . ALA A 1 255 ? -11.531 -34.562 -27.516 1 95.19 255 ALA A CA 1
ATOM 1966 C C . ALA A 1 255 ? -10.695 -33.438 -26.891 1 95.19 255 ALA A C 1
ATOM 1968 O O . ALA A 1 255 ? -9.555 -33.656 -26.484 1 95.19 255 ALA A O 1
ATOM 1969 N N . ASP A 1 256 ? -11.258 -32.219 -26.844 1 93.81 256 ASP A N 1
ATOM 1970 C CA . ASP A 1 256 ? -10.594 -31.094 -26.203 1 93.81 256 ASP A CA 1
ATOM 1971 C C . ASP A 1 256 ? -10.367 -31.344 -24.719 1 93.81 256 ASP A C 1
ATOM 1973 O O . ASP A 1 256 ? -9.297 -31.031 -24.188 1 93.81 256 ASP A O 1
ATOM 1977 N N . ALA A 1 257 ? -11.344 -31.859 -24.125 1 95.25 257 ALA A N 1
ATOM 1978 C CA . ALA A 1 257 ? -11.258 -32.156 -22.703 1 95.25 257 ALA A CA 1
ATOM 1979 C C . ALA A 1 257 ? -10.141 -33.188 -22.422 1 95.25 257 ALA A C 1
ATOM 1981 O O . ALA A 1 257 ? -9.398 -33.031 -21.453 1 95.25 257 ALA A O 1
ATOM 1982 N N . ASP A 1 258 ? -10.086 -34.125 -23.234 1 97.19 258 ASP A N 1
ATOM 1983 C CA . ASP A 1 258 ? -9.07 -35.188 -23.078 1 97.19 258 ASP A CA 1
ATOM 1984 C C . ASP A 1 258 ? -7.664 -34.594 -23.266 1 97.19 258 ASP A C 1
ATOM 1986 O O . ASP A 1 258 ? -6.734 -34.969 -22.547 1 97.19 258 ASP A O 1
ATOM 1990 N N . GLU A 1 259 ? -7.531 -33.781 -24.172 1 97.12 259 GLU A N 1
ATOM 1991 C CA . GLU A 1 259 ? -6.238 -33.156 -24.422 1 97.12 259 GLU A CA 1
ATOM 1992 C C . GLU A 1 259 ? -5.789 -32.312 -23.219 1 97.12 259 GLU A C 1
ATOM 1994 O O . GLU A 1 259 ? -4.629 -32.375 -22.812 1 97.12 259 GLU A O 1
ATOM 1999 N N . VAL A 1 260 ? -6.648 -31.484 -22.703 1 96.62 260 VAL A N 1
ATOM 2000 C CA . VAL A 1 260 ? -6.344 -30.641 -21.547 1 96.62 260 VAL A CA 1
ATOM 2001 C C . VAL A 1 260 ? -6.008 -31.531 -20.344 1 96.62 260 VAL A C 1
ATOM 2003 O O . VAL A 1 260 ? -5.059 -31.25 -19.594 1 96.62 260 VAL A O 1
ATOM 2006 N N . ALA A 1 261 ? -6.793 -32.562 -20.188 1 96.5 261 ALA A N 1
ATOM 2007 C CA . ALA A 1 261 ? -6.539 -33.5 -19.094 1 96.5 261 ALA A CA 1
ATOM 2008 C C . ALA A 1 261 ? -5.16 -34.156 -19.219 1 96.5 261 ALA A C 1
ATOM 2010 O O . ALA A 1 261 ? -4.453 -34.312 -18.219 1 96.5 261 ALA A O 1
ATOM 2011 N N . ALA A 1 262 ? -4.887 -34.531 -20.406 1 97.38 262 ALA A N 1
ATOM 2012 C CA . ALA A 1 262 ? -3.574 -35.125 -20.656 1 97.38 262 ALA A CA 1
ATOM 2013 C C . ALA A 1 262 ? -2.459 -34.125 -20.344 1 97.38 262 ALA A C 1
ATOM 2015 O O . ALA A 1 262 ? -1.442 -34.469 -19.75 1 97.38 262 ALA A O 1
ATOM 2016 N N . ALA A 1 263 ? -2.645 -32.906 -20.719 1 96.88 263 ALA A N 1
ATOM 2017 C CA . ALA A 1 263 ? -1.67 -31.844 -20.438 1 96.88 263 ALA A CA 1
ATOM 2018 C C . ALA A 1 263 ? -1.533 -31.609 -18.938 1 96.88 263 ALA A C 1
ATOM 2020 O O . ALA A 1 263 ? -0.426 -31.406 -18.422 1 96.88 263 ALA A O 1
ATOM 2021 N N . ARG A 1 264 ? -2.598 -31.547 -18.266 1 95.94 264 ARG A N 1
ATOM 2022 C CA . ARG A 1 264 ? -2.609 -31.375 -16.812 1 95.94 264 ARG A CA 1
ATOM 2023 C C . ARG A 1 264 ? -1.833 -32.5 -16.125 1 95.94 264 ARG A C 1
ATOM 2025 O O . ARG A 1 264 ? -1.028 -32.219 -15.234 1 95.94 264 ARG A O 1
ATOM 2032 N N . ALA A 1 265 ? -2.123 -33.719 -16.547 1 95.81 265 ALA A N 1
ATOM 2033 C CA . ALA A 1 265 ? -1.424 -34.875 -15.984 1 95.81 265 ALA A CA 1
ATOM 2034 C C . ALA A 1 265 ? 0.076 -34.781 -16.25 1 95.81 265 ALA A C 1
ATOM 2036 O O . ALA A 1 265 ? 0.888 -35.094 -15.383 1 95.81 265 ALA A O 1
ATOM 2037 N N . ALA A 1 266 ? 0.375 -34.344 -17.359 1 95.69 266 ALA A N 1
ATOM 2038 C CA . ALA A 1 266 ? 1.773 -34.281 -17.781 1 95.69 266 ALA A CA 1
ATOM 2039 C C . ALA A 1 266 ? 2.529 -33.219 -17.016 1 95.69 266 ALA A C 1
ATOM 2041 O O . ALA A 1 266 ? 3.721 -33.375 -16.734 1 95.69 266 ALA A O 1
ATOM 2042 N N . THR A 1 267 ? 1.852 -32.125 -16.594 1 92.88 267 THR A N 1
ATOM 2043 C CA . THR A 1 267 ? 2.518 -31 -15.961 1 92.88 267 THR A CA 1
ATOM 2044 C C . THR A 1 267 ? 2.348 -31.047 -14.445 1 92.88 267 THR A C 1
ATOM 2046 O O . THR A 1 267 ? 2.924 -30.219 -13.719 1 92.88 267 THR A O 1
ATOM 2049 N N . GLY A 1 268 ? 1.574 -32 -13.977 1 89.94 268 GLY A N 1
ATOM 2050 C CA . GLY A 1 268 ? 1.308 -32.062 -12.547 1 89.94 268 GLY A CA 1
ATOM 2051 C C . GLY A 1 268 ? 0.423 -30.938 -12.055 1 89.94 268 GLY A C 1
ATOM 2052 O O . GLY A 1 268 ? 0.647 -30.391 -10.969 1 89.94 268 GLY A O 1
ATOM 2053 N N . GLY A 1 269 ? -0.544 -30.594 -12.867 1 89.5 269 GLY A N 1
ATOM 2054 C CA . GLY A 1 269 ? -1.452 -29.516 -12.516 1 89.5 269 GLY A CA 1
ATOM 2055 C C . GLY A 1 269 ? -2.248 -29.797 -11.25 1 89.5 269 GLY A C 1
ATOM 2056 O O . GLY A 1 269 ? -2.723 -30.922 -11.047 1 89.5 269 GLY A O 1
ATOM 2057 N N . GLY A 1 270 ? -2.355 -28.812 -10.367 1 94 270 GLY A N 1
ATOM 2058 C CA . GLY A 1 270 ? -3.061 -28.938 -9.102 1 94 270 GLY A CA 1
ATOM 2059 C C . GLY A 1 270 ? -2.404 -28.172 -7.973 1 94 270 GLY A C 1
ATOM 2060 O O . GLY A 1 270 ? -1.498 -27.359 -8.211 1 94 270 GLY A O 1
ATOM 2061 N N . HIS A 1 271 ? -2.938 -28.438 -6.758 1 97.31 271 HIS A N 1
ATOM 2062 C CA . HIS A 1 271 ? -2.43 -27.703 -5.598 1 97.31 271 HIS A CA 1
ATOM 2063 C C . HIS A 1 271 ? -1.301 -28.484 -4.918 1 97.31 271 HIS A C 1
ATOM 2065 O O . HIS A 1 271 ? -1.449 -29.656 -4.609 1 97.31 271 HIS A O 1
ATOM 2071 N N . TYR A 1 272 ? -0.178 -27.844 -4.73 1 97.56 272 TYR A N 1
ATOM 2072 C CA . TYR A 1 272 ? 0.879 -28.438 -3.92 1 97.56 272 TYR A CA 1
ATOM 2073 C C . TYR A 1 272 ? 0.723 -28.047 -2.453 1 97.56 272 TYR A C 1
ATOM 2075 O O . TYR A 1 272 ? 1.4 -28.594 -1.585 1 97.56 272 TYR A O 1
ATOM 2083 N N . ILE A 1 273 ? -0.159 -27.109 -2.148 1 98.44 273 ILE A N 1
ATOM 2084 C CA . ILE A 1 273 ? -0.386 -26.641 -0.785 1 98.44 273 ILE A CA 1
ATOM 2085 C C . ILE A 1 273 ? -1.866 -26.328 -0.588 1 98.44 273 ILE A C 1
ATOM 2087 O O . ILE A 1 273 ? -2.506 -25.75 -1.469 1 98.44 273 ILE A O 1
ATOM 2091 N N . ARG A 1 274 ? -2.447 -26.719 0.497 1 98.69 274 ARG A N 1
ATOM 2092 C CA . ARG A 1 274 ? -3.729 -26.359 1.095 1 98.69 274 ARG A CA 1
ATOM 2093 C C . ARG A 1 274 ? -3.621 -26.281 2.613 1 98.69 274 ARG A C 1
ATOM 2095 O O . ARG A 1 274 ? -3.693 -27.297 3.299 1 98.69 274 ARG A O 1
ATOM 2102 N N . ILE A 1 275 ? -3.438 -25.047 3.062 1 98.19 275 ILE A N 1
ATOM 2103 C CA . ILE A 1 275 ? -3.236 -24.969 4.504 1 98.19 275 ILE A CA 1
ATOM 2104 C C . ILE A 1 275 ? -4.148 -23.891 5.09 1 98.19 275 ILE A C 1
ATOM 2106 O O . ILE A 1 275 ? -4.602 -23 4.371 1 98.19 275 ILE A O 1
ATOM 2110 N N . GLY A 1 276 ? -4.445 -23.969 6.355 1 98.25 276 GLY A N 1
ATOM 2111 C CA . GLY A 1 276 ? -5.074 -22.969 7.191 1 98.25 276 GLY A CA 1
ATOM 2112 C C . GLY A 1 276 ? -4.285 -22.656 8.445 1 98.25 276 GLY A C 1
ATOM 2113 O O . GLY A 1 276 ? -3.723 -23.562 9.07 1 98.25 276 GLY A O 1
ATOM 2114 N N . ASP A 1 277 ? -4.16 -21.469 8.75 1 98 277 ASP A N 1
ATOM 2115 C CA . ASP A 1 277 ? -3.5 -20.984 9.961 1 98 277 ASP A CA 1
ATOM 2116 C C . ASP A 1 277 ? -4.293 -19.844 10.594 1 98 277 ASP A C 1
ATOM 2118 O O . ASP A 1 277 ? -4.078 -18.672 10.266 1 98 277 ASP A O 1
ATOM 2122 N N . GLY A 1 278 ? -5.137 -20.219 11.609 1 97.81 278 GLY A N 1
ATOM 2123 C CA . GLY A 1 278 ? -6.059 -19.234 12.133 1 97.81 278 GLY A CA 1
ATOM 2124 C C . GLY A 1 278 ? -7.008 -18.688 11.086 1 97.81 278 GLY A C 1
ATOM 2125 O O . GLY A 1 278 ? -7.672 -19.438 10.383 1 97.81 278 GLY A O 1
ATOM 2126 N N . PRO A 1 279 ? -7.066 -17.359 10.992 1 98.44 279 PRO A N 1
ATOM 2127 C CA . PRO A 1 279 ? -8.016 -16.781 10.039 1 98.44 279 PRO A CA 1
ATOM 2128 C C . PRO A 1 279 ? -7.469 -16.719 8.617 1 98.44 279 PRO A C 1
ATOM 2130 O O . PRO A 1 279 ? -8.039 -16.031 7.762 1 98.44 279 PRO A O 1
ATOM 2133 N N . TYR A 1 280 ? -6.395 -17.406 8.391 1 98.75 280 TYR A N 1
ATOM 2134 C CA . TYR A 1 280 ? -5.809 -17.359 7.059 1 98.75 280 TYR A CA 1
ATOM 2135 C C . TYR A 1 280 ? -5.805 -18.734 6.41 1 98.75 280 TYR A C 1
ATOM 2137 O O . TYR A 1 280 ? -5.715 -19.75 7.102 1 98.75 280 TYR A O 1
ATOM 2145 N N . SER A 1 281 ? -5.918 -18.812 5.145 1 98.88 281 SER A N 1
ATOM 2146 C CA . SER A 1 281 ? -5.73 -20.031 4.363 1 98.88 281 SER A CA 1
ATOM 2147 C C . SER A 1 281 ? -4.965 -19.75 3.074 1 98.88 281 SER A C 1
ATOM 2149 O O . SER A 1 281 ? -4.934 -18.609 2.602 1 98.88 281 SER A O 1
ATOM 2151 N N . VAL A 1 282 ? -4.273 -20.766 2.58 1 98.94 282 VAL A N 1
ATOM 2152 C CA . VAL A 1 282 ? -3.42 -20.625 1.407 1 98.94 282 VAL A CA 1
ATOM 2153 C C . VAL A 1 282 ? -3.574 -21.844 0.502 1 98.94 282 VAL A C 1
ATOM 2155 O O . VAL A 1 282 ? -3.582 -22.984 0.979 1 98.94 282 VAL A O 1
ATOM 2158 N N . THR A 1 283 ? -3.771 -21.609 -0.734 1 98.88 283 THR A N 1
ATOM 2159 C CA . THR A 1 283 ? -3.631 -22.625 -1.767 1 98.88 283 THR A CA 1
ATOM 2160 C C . THR A 1 283 ? -2.639 -22.172 -2.836 1 98.88 283 THR A C 1
ATOM 2162 O O . THR A 1 283 ? -2.322 -20.984 -2.939 1 98.88 283 THR A O 1
ATOM 2165 N N . GLY A 1 284 ? -2.068 -23.109 -3.508 1 98.56 284 GLY A N 1
ATOM 2166 C CA . GLY A 1 284 ? -1.131 -22.781 -4.57 1 98.56 284 GLY A CA 1
ATOM 2167 C C . GLY A 1 284 ? -0.78 -23.953 -5.449 1 98.56 284 GLY A C 1
ATOM 2168 O O . GLY A 1 284 ? -0.871 -25.109 -5.016 1 98.56 284 GLY A O 1
ATOM 2169 N N . GLY A 1 285 ? -0.471 -23.609 -6.625 1 98.12 285 GLY A N 1
ATOM 2170 C CA . GLY A 1 285 ? -0.05 -24.625 -7.578 1 98.12 285 GLY A CA 1
ATOM 2171 C C . GLY A 1 285 ? 1.034 -24.141 -8.523 1 98.12 285 GLY A C 1
ATOM 2172 O O . GLY A 1 285 ? 1.171 -22.938 -8.758 1 98.12 285 GLY A O 1
ATOM 2173 N N . TRP A 1 286 ? 1.75 -25.125 -9.07 1 97.19 286 TRP A N 1
ATOM 2174 C CA . TRP A 1 286 ? 2.863 -24.859 -9.977 1 97.19 286 TRP A CA 1
ATOM 2175 C C . TRP A 1 286 ? 2.918 -25.906 -11.086 1 97.19 286 TRP A C 1
ATOM 2177 O O . TRP A 1 286 ? 3.877 -26.688 -11.172 1 97.19 286 TRP A O 1
ATOM 2187 N N . PRO A 1 287 ? 1.916 -26.094 -12.008 1 97.38 287 PRO A N 1
ATOM 2188 C CA . PRO A 1 287 ? 0.839 -25.094 -12.094 1 97.38 287 PRO A CA 1
ATOM 2189 C C . PRO A 1 287 ? -0.389 -25.484 -11.281 1 97.38 287 PRO A C 1
ATOM 2191 O O . PRO A 1 287 ? -0.593 -26.672 -10.992 1 97.38 287 PRO A O 1
ATOM 2194 N N . SER A 1 288 ? -1.151 -24.5 -10.953 1 96.56 288 SER A N 1
ATOM 2195 C CA . SER A 1 288 ? -2.418 -24.719 -10.266 1 96.56 288 SER A CA 1
ATOM 2196 C C . SER A 1 288 ? -3.512 -25.141 -11.242 1 96.56 288 SER A C 1
ATOM 2198 O O . SER A 1 288 ? -4.305 -26.047 -10.945 1 96.56 288 SER A O 1
ATOM 2200 N N . ARG A 1 289 ? -3.498 -24.469 -12.422 1 94.44 289 ARG A N 1
ATOM 2201 C CA . ARG A 1 289 ? -4.488 -24.703 -13.469 1 94.44 289 ARG A CA 1
ATOM 2202 C C . ARG A 1 289 ? -3.811 -24.984 -14.805 1 94.44 289 ARG A C 1
ATOM 2204 O O . ARG A 1 289 ? -2.725 -24.469 -15.078 1 94.44 289 ARG A O 1
ATOM 2211 N N . VAL A 1 290 ? -4.477 -25.828 -15.578 1 97.12 290 VAL A N 1
ATOM 2212 C CA . VAL A 1 290 ? -4.109 -26.109 -16.969 1 97.12 290 VAL A CA 1
ATOM 2213 C C . VAL A 1 290 ? -5.34 -25.984 -17.859 1 97.12 290 VAL A C 1
ATOM 2215 O O . VAL A 1 290 ? -6.332 -26.688 -17.656 1 97.12 290 VAL A O 1
ATOM 2218 N N . ASP A 1 291 ? -5.277 -25.047 -18.719 1 96.5 291 ASP A N 1
ATOM 2219 C CA . ASP A 1 291 ? -6.441 -24.766 -19.547 1 96.5 291 ASP A CA 1
ATOM 2220 C C . ASP A 1 291 ? -6.02 -24.375 -20.969 1 96.5 291 ASP A C 1
ATOM 2222 O O . ASP A 1 291 ? -4.867 -24 -21.188 1 96.5 291 ASP A O 1
ATOM 2226 N N . ARG A 1 292 ? -6.938 -24.516 -21.891 1 97.06 292 ARG A N 1
ATOM 2227 C CA . ARG A 1 292 ? -6.723 -24.047 -23.266 1 97.06 292 ARG A CA 1
ATOM 2228 C C . ARG A 1 292 ? -7.172 -22.594 -23.422 1 97.06 292 ARG A C 1
ATOM 2230 O O . ARG A 1 292 ? -8.289 -22.25 -23.047 1 97.06 292 ARG A O 1
ATOM 2237 N N . HIS A 1 293 ? -6.309 -21.781 -23.938 1 97.5 293 HIS A N 1
ATOM 2238 C CA . HIS A 1 293 ? -6.676 -20.422 -24.297 1 97.5 293 HIS A CA 1
ATOM 2239 C C . HIS A 1 293 ? -7.496 -20.391 -25.594 1 97.5 293 HIS A C 1
ATOM 2241 O O . HIS A 1 293 ? -6.941 -20.219 -26.672 1 97.5 293 HIS A O 1
ATOM 2247 N N . ALA A 1 294 ? -8.773 -20.391 -25.438 1 95.69 294 ALA A N 1
ATOM 2248 C CA . ALA A 1 294 ? -9.633 -20.578 -26.594 1 95.69 294 ALA A CA 1
ATOM 2249 C C . ALA A 1 294 ? -10.531 -19.359 -26.812 1 95.69 294 ALA A C 1
ATOM 2251 O O . ALA A 1 294 ? -11.344 -19.344 -27.75 1 95.69 294 ALA A O 1
ATOM 2252 N N . GLY A 1 295 ? -10.398 -18.406 -25.938 1 92.75 295 GLY A N 1
ATOM 2253 C CA . GLY A 1 295 ? -11.172 -17.172 -26.078 1 92.75 295 GLY A CA 1
ATOM 2254 C C . GLY A 1 295 ? -10.305 -15.938 -26.203 1 92.75 295 GLY A C 1
ATOM 2255 O O . GLY A 1 295 ? -9.086 -16 -26.016 1 92.75 295 GLY A O 1
ATOM 2256 N N . PRO A 1 296 ? -10.961 -14.797 -26.375 1 90.44 296 PRO A N 1
ATOM 2257 C CA . PRO A 1 296 ? -10.211 -13.57 -26.688 1 90.44 296 PRO A CA 1
ATOM 2258 C C . PRO A 1 296 ? -10.016 -12.672 -25.469 1 90.44 296 PRO A C 1
ATOM 2260 O O . PRO A 1 296 ? -10.523 -12.977 -24.391 1 90.44 296 PRO A O 1
ATOM 2263 N N . ASN A 1 297 ? -9.164 -11.719 -25.609 1 85.5 297 ASN A N 1
ATOM 2264 C CA . ASN A 1 297 ? -9.109 -10.438 -24.922 1 85.5 297 ASN A CA 1
ATOM 2265 C C . ASN A 1 297 ? -8.352 -10.547 -23.594 1 85.5 297 ASN A C 1
ATOM 2267 O O . ASN A 1 297 ? -8.234 -9.562 -22.875 1 85.5 297 ASN A O 1
ATOM 2271 N N . LEU A 1 298 ? -7.93 -11.703 -23.281 1 87.44 298 LEU A N 1
ATOM 2272 C CA . LEU A 1 298 ? -7.051 -11.711 -22.125 1 87.44 298 LEU A CA 1
ATOM 2273 C C . LEU A 1 298 ? -5.699 -11.094 -22.453 1 87.44 298 LEU A C 1
ATOM 2275 O O . LEU A 1 298 ? -4.973 -11.602 -23.312 1 87.44 298 LEU A O 1
ATOM 2279 N N . PHE A 1 299 ? -5.332 -10.039 -21.812 1 92.38 299 PHE A N 1
ATOM 2280 C CA . PHE A 1 299 ? -4.113 -9.281 -22.062 1 92.38 299 PHE A CA 1
ATOM 2281 C C . PHE A 1 299 ? -4.043 -8.836 -23.516 1 92.38 299 PHE A C 1
ATOM 2283 O O . PHE A 1 299 ? -2.961 -8.781 -24.109 1 92.38 299 PHE A O 1
ATOM 2290 N N . GLY A 1 300 ? -5.203 -8.695 -24.141 1 91.31 300 GLY A N 1
ATOM 2291 C CA . GLY A 1 300 ? -5.305 -8.164 -25.484 1 91.31 300 GLY A CA 1
ATOM 2292 C C . GLY A 1 300 ? -5.031 -9.203 -26.562 1 91.31 300 GLY A C 1
ATOM 2293 O O . GLY A 1 300 ? -4.898 -8.875 -27.734 1 91.31 300 GLY A O 1
ATOM 2294 N N . LEU A 1 301 ? -4.957 -10.406 -26.219 1 94.69 301 LEU A N 1
ATOM 2295 C CA . LEU A 1 301 ? -4.613 -11.461 -27.156 1 94.69 301 LEU A CA 1
ATOM 2296 C C . LEU A 1 301 ? -5.871 -12.102 -27.75 1 94.69 301 LEU A C 1
ATOM 2298 O O . LEU A 1 301 ? -6.879 -12.242 -27.047 1 94.69 301 LEU A O 1
ATOM 2302 N N . PRO A 1 302 ? -5.793 -12.422 -29 1 95.62 302 PRO A N 1
ATOM 2303 C CA . PRO A 1 302 ? -6.812 -13.344 -29.5 1 95.62 302 PRO A CA 1
ATOM 2304 C C . PRO A 1 302 ? -6.637 -14.766 -28.969 1 95.62 302 PRO A C 1
ATOM 2306 O O . PRO A 1 302 ? -5.641 -15.062 -28.297 1 95.62 302 PRO A O 1
ATOM 2309 N N . ALA A 1 303 ? -7.609 -15.625 -29.266 1 96.62 303 ALA A N 1
ATOM 2310 C CA . ALA A 1 303 ? -7.43 -17.031 -28.922 1 96.62 303 ALA A CA 1
ATOM 2311 C C . ALA A 1 303 ? -6.176 -17.609 -29.578 1 96.62 303 ALA A C 1
ATOM 2313 O O . ALA A 1 303 ? -5.988 -17.484 -30.781 1 96.62 303 ALA A O 1
ATOM 2314 N N . THR A 1 304 ? -5.344 -18.219 -28.797 1 96.88 304 THR A N 1
ATOM 2315 C CA . THR A 1 304 ? -4.113 -18.797 -29.344 1 96.88 304 THR A CA 1
ATOM 2316 C C . THR A 1 304 ? -4.266 -20.297 -29.578 1 96.88 304 THR A C 1
ATOM 2318 O O . THR A 1 304 ? -3.475 -20.891 -30.312 1 96.88 304 THR A O 1
ATOM 2321 N N . GLY A 1 305 ? -5.207 -20.828 -28.844 1 96.38 305 GLY A N 1
ATOM 2322 C CA . GLY A 1 305 ? -5.422 -22.266 -28.938 1 96.38 305 GLY A CA 1
ATOM 2323 C C . GLY A 1 305 ? -4.449 -23.078 -28.094 1 96.38 305 GLY A C 1
ATOM 2324 O O . GLY A 1 305 ? -4.602 -24.281 -27.953 1 96.38 305 GLY A O 1
ATOM 2325 N N . ARG A 1 306 ? -3.557 -22.484 -27.453 1 97.06 306 ARG A N 1
ATOM 2326 C CA . ARG A 1 306 ? -2.523 -23.172 -26.688 1 97.06 306 ARG A CA 1
ATOM 2327 C C . ARG A 1 306 ? -3.062 -23.641 -25.344 1 97.06 306 ARG A C 1
ATOM 2329 O O . ARG A 1 306 ? -3.908 -22.969 -24.734 1 97.06 306 ARG A O 1
ATOM 2336 N N . ILE A 1 307 ? -2.596 -24.797 -24.891 1 97.81 307 ILE A N 1
ATOM 2337 C CA . ILE A 1 307 ? -2.834 -25.25 -23.531 1 97.81 307 ILE A CA 1
ATOM 2338 C C . ILE A 1 307 ? -1.723 -24.75 -22.609 1 97.81 307 ILE A C 1
ATOM 2340 O O . ILE A 1 307 ? -0.539 -24.969 -22.891 1 97.81 307 ILE A O 1
ATOM 2344 N N . VAL A 1 308 ? -2.135 -24.016 -21.609 1 97.94 308 VAL A N 1
ATOM 2345 C CA . VAL A 1 308 ? -1.151 -23.359 -20.75 1 97.94 308 VAL A CA 1
ATOM 2346 C C . VAL A 1 308 ? -1.363 -23.797 -19.297 1 97.94 308 VAL A C 1
ATOM 2348 O O . VAL A 1 308 ? -2.475 -24.156 -18.906 1 97.94 308 VAL A O 1
ATOM 2351 N N . GLY A 1 309 ? -0.275 -23.844 -18.547 1 98.12 309 GLY A N 1
ATOM 2352 C CA . GLY A 1 309 ? -0.303 -24 -17.109 1 98.12 309 GLY A CA 1
ATOM 2353 C C . GLY A 1 309 ? -0.044 -22.703 -16.359 1 98.12 309 GLY A C 1
ATOM 2354 O O . GLY A 1 309 ? 0.842 -21.938 -16.734 1 98.12 309 GLY A O 1
ATOM 2355 N N . MET A 1 310 ? -0.798 -22.516 -15.312 1 98.19 310 MET A N 1
ATOM 2356 C CA . MET A 1 310 ? -0.689 -21.25 -14.602 1 98.19 310 MET A CA 1
ATOM 2357 C C . MET A 1 310 ? -0.1 -21.438 -13.211 1 98.19 310 MET A C 1
ATOM 2359 O O . MET A 1 310 ? -0.626 -22.219 -12.414 1 98.19 310 MET A O 1
ATOM 2363 N N . ARG A 1 311 ? 1.044 -20.781 -12.922 1 98.56 311 ARG A N 1
ATOM 2364 C CA . ARG A 1 311 ? 1.63 -20.719 -11.586 1 98.56 311 ARG A CA 1
ATOM 2365 C C . ARG A 1 311 ? 0.924 -19.672 -10.727 1 98.56 311 ARG A C 1
ATOM 2367 O O . ARG A 1 311 ? 1.032 -18.469 -10.984 1 98.56 311 ARG A O 1
ATOM 2374 N N . VAL A 1 312 ? 0.163 -20.109 -9.727 1 98.38 312 VAL A N 1
ATOM 2375 C CA . VAL A 1 312 ? -0.701 -19.188 -8.984 1 98.38 312 VAL A CA 1
ATOM 2376 C C . VAL A 1 312 ? -0.722 -19.594 -7.508 1 98.38 312 VAL A C 1
ATOM 2378 O O . VAL A 1 312 ? -0.571 -20.766 -7.176 1 98.38 312 VAL A O 1
ATOM 2381 N N . MET A 1 313 ? -0.769 -18.672 -6.652 1 98.81 313 MET A N 1
ATOM 2382 C CA . MET A 1 313 ? -1.062 -18.812 -5.23 1 98.81 313 MET A CA 1
ATOM 2383 C C . MET A 1 313 ? -2.287 -18 -4.84 1 98.81 313 MET A C 1
ATOM 2385 O O . MET A 1 313 ? -2.633 -17.031 -5.52 1 98.81 313 MET A O 1
ATOM 2389 N N . ASP A 1 314 ? -2.961 -18.391 -3.824 1 98.81 314 ASP A N 1
ATOM 2390 C CA . ASP A 1 314 ? -4.078 -17.656 -3.227 1 98.81 314 ASP A CA 1
ATOM 2391 C C . ASP A 1 314 ? -3.939 -17.594 -1.708 1 98.81 314 ASP A C 1
ATOM 2393 O O . ASP A 1 314 ? -3.854 -18.625 -1.039 1 98.81 314 ASP A O 1
ATOM 2397 N N . PHE A 1 315 ? -3.877 -16.422 -1.214 1 98.94 315 PHE A N 1
ATOM 2398 C CA . PHE A 1 315 ? -3.922 -16.172 0.222 1 98.94 315 PHE A CA 1
ATOM 2399 C C . PHE A 1 315 ? -5.246 -15.531 0.62 1 98.94 315 PHE A C 1
ATOM 2401 O O . PHE A 1 315 ? -5.672 -14.539 0.015 1 98.94 315 PHE A O 1
ATOM 2408 N N . TYR A 1 316 ? -5.891 -16.078 1.614 1 98.94 316 TYR A N 1
ATOM 2409 C CA . TYR A 1 316 ? -7.203 -15.594 2.018 1 98.94 316 TYR A CA 1
ATOM 2410 C C . TYR A 1 316 ? -7.203 -15.172 3.482 1 98.94 316 TYR A C 1
ATOM 2412 O O . TYR A 1 316 ? -6.594 -15.836 4.324 1 98.94 316 TYR A O 1
ATOM 2420 N N . LEU A 1 317 ? -7.859 -14.109 3.793 1 98.88 317 LEU A N 1
ATOM 2421 C CA . LEU A 1 317 ? -8.273 -13.758 5.148 1 98.88 317 LEU A CA 1
ATOM 2422 C C . LEU A 1 317 ? -9.758 -14.062 5.359 1 98.88 317 LEU A C 1
ATOM 2424 O O . LEU A 1 317 ? -10.602 -13.609 4.586 1 98.88 317 LEU A O 1
ATOM 2428 N N . HIS A 1 318 ? -10.008 -14.844 6.34 1 98.81 318 HIS A N 1
ATOM 2429 C CA . HIS A 1 318 ? -11.367 -15.117 6.793 1 98.81 318 HIS A CA 1
ATOM 2430 C C . HIS A 1 318 ? -11.742 -14.227 7.973 1 98.81 318 HIS A C 1
ATOM 2432 O O . HIS A 1 318 ? -11.109 -14.281 9.023 1 98.81 318 HIS A O 1
ATOM 2438 N N . HIS A 1 319 ? -12.703 -13.406 7.797 1 98 319 HIS A N 1
ATOM 2439 C CA . HIS A 1 319 ? -13.102 -12.391 8.766 1 98 319 HIS A CA 1
ATOM 2440 C C . HIS A 1 319 ? -14.617 -12.203 8.773 1 98 319 HIS A C 1
ATOM 2442 O O . HIS A 1 319 ? -15.234 -12.062 7.711 1 98 319 HIS A O 1
ATOM 2448 N N . GLU A 1 320 ? -15.25 -12.219 9.969 1 96.88 320 GLU A N 1
ATOM 2449 C CA . GLU A 1 320 ? -16.688 -12.062 10.164 1 96.88 320 GLU A CA 1
ATOM 2450 C C . GLU A 1 320 ? -17.469 -13.156 9.445 1 96.88 320 GLU A C 1
ATOM 2452 O O . GLU A 1 320 ? -18.516 -12.891 8.844 1 96.88 320 GLU A O 1
ATOM 2457 N N . GLY A 1 321 ? -16.891 -14.336 9.367 1 97.81 321 GLY A N 1
ATOM 2458 C CA . GLY A 1 321 ? -17.562 -15.531 8.891 1 97.81 321 GLY A CA 1
ATOM 2459 C C . GLY A 1 321 ? -17.484 -15.688 7.383 1 97.81 321 GLY A C 1
ATOM 2460 O O . GLY A 1 321 ? -18.047 -16.641 6.824 1 97.81 321 GLY A O 1
ATOM 2461 N N . ARG A 1 322 ? -16.781 -14.789 6.695 1 98.75 322 ARG A N 1
ATOM 2462 C CA . ARG A 1 322 ? -16.703 -14.797 5.238 1 98.75 322 ARG A CA 1
ATOM 2463 C C . ARG A 1 322 ? -15.266 -14.578 4.77 1 98.75 322 ARG A C 1
ATOM 2465 O O . ARG A 1 322 ? -14.398 -14.227 5.566 1 98.75 322 ARG A O 1
ATOM 2472 N N . ILE A 1 323 ? -15 -14.836 3.535 1 98.88 323 ILE A N 1
ATOM 2473 C CA . ILE A 1 323 ? -13.703 -14.492 2.951 1 98.88 323 ILE A CA 1
ATOM 2474 C C . ILE A 1 323 ? -13.641 -12.984 2.697 1 98.88 323 ILE A C 1
ATOM 2476 O O . ILE A 1 323 ? -14.406 -12.453 1.893 1 98.88 323 ILE A O 1
ATOM 2480 N N . ARG A 1 324 ? -12.742 -12.344 3.342 1 98.75 324 ARG A N 1
ATOM 2481 C CA . ARG A 1 324 ? -12.695 -10.891 3.434 1 98.75 324 ARG A CA 1
ATOM 2482 C C . ARG A 1 324 ? -11.695 -10.305 2.436 1 98.75 324 ARG A C 1
ATOM 2484 O O . ARG A 1 324 ? -11.938 -9.242 1.859 1 98.75 324 ARG A O 1
ATOM 2491 N N . GLU A 1 325 ? -10.602 -10.93 2.26 1 98.88 325 GLU A N 1
ATOM 2492 C CA . GLU A 1 325 ? -9.539 -10.484 1.361 1 98.88 325 GLU A CA 1
ATOM 2493 C C . GLU A 1 325 ? -8.844 -11.672 0.7 1 98.88 325 GLU A C 1
ATOM 2495 O O . GLU A 1 325 ? -8.734 -12.742 1.295 1 98.88 325 GLU A O 1
ATOM 2500 N N . ASN A 1 326 ? -8.383 -11.469 -0.529 1 98.94 326 ASN A N 1
ATOM 2501 C CA . ASN A 1 326 ? -7.723 -12.492 -1.329 1 98.94 326 ASN A CA 1
ATOM 2502 C C . ASN A 1 326 ? -6.547 -11.922 -2.115 1 98.94 326 ASN A C 1
ATOM 2504 O O . ASN A 1 326 ? -6.734 -11.102 -3.014 1 98.94 326 ASN A O 1
ATOM 2508 N N . TRP A 1 327 ? -5.324 -12.25 -1.723 1 98.94 327 TRP A N 1
ATOM 2509 C CA . TRP A 1 327 ? -4.109 -11.906 -2.457 1 98.94 327 TRP A CA 1
ATOM 2510 C C . TRP A 1 327 ? -3.746 -13.008 -3.449 1 98.94 327 TRP A C 1
ATOM 2512 O O . TRP A 1 327 ? -3.588 -14.172 -3.066 1 98.94 327 TRP A O 1
ATOM 2522 N N . VAL A 1 328 ? -3.473 -12.617 -4.75 1 98.81 328 VAL A N 1
ATOM 2523 C CA . VAL A 1 328 ? -3.334 -13.656 -5.77 1 98.81 328 VAL A CA 1
ATOM 2524 C C . VAL A 1 328 ? -2.041 -13.438 -6.555 1 98.81 328 VAL A C 1
ATOM 2526 O O . VAL A 1 328 ? -2.064 -12.898 -7.664 1 98.81 328 VAL A O 1
ATOM 2529 N N . PRO A 1 329 ? -0.908 -13.906 -6.012 1 98.75 329 PRO A N 1
ATOM 2530 C CA . PRO A 1 329 ? 0.281 -13.984 -6.863 1 98.75 329 PRO A CA 1
ATOM 2531 C C . PRO A 1 329 ? 0.081 -14.898 -8.07 1 98.75 329 PRO A C 1
ATOM 2533 O O . PRO A 1 329 ? -0.287 -16.062 -7.914 1 98.75 329 PRO A O 1
ATOM 2536 N N . LEU A 1 330 ? 0.247 -14.367 -9.242 1 98.56 330 LEU A N 1
ATOM 2537 C CA . LEU A 1 330 ? 0.159 -15.094 -10.5 1 98.56 330 LEU A CA 1
ATOM 2538 C C . LEU A 1 330 ? 1.307 -14.711 -11.43 1 98.56 330 LEU A C 1
ATOM 2540 O O . LEU A 1 330 ? 1.65 -13.531 -11.547 1 98.56 330 LEU A O 1
ATOM 2544 N N . ASP A 1 331 ? 1.956 -15.648 -12.016 1 98.5 331 ASP A N 1
ATOM 2545 C CA . ASP A 1 331 ? 3.076 -15.414 -12.922 1 98.5 331 ASP A CA 1
ATOM 2546 C C . ASP A 1 331 ? 2.586 -15.008 -14.305 1 98.5 331 ASP A C 1
ATOM 2548 O O . ASP A 1 331 ? 2.643 -15.797 -15.25 1 98.5 331 ASP A O 1
ATOM 2552 N N . VAL A 1 332 ? 2.25 -13.797 -14.461 1 98.31 332 VAL A N 1
ATOM 2553 C CA . VAL A 1 332 ? 1.679 -13.281 -15.695 1 98.31 332 VAL A CA 1
ATOM 2554 C C . VAL A 1 332 ? 2.705 -13.383 -16.828 1 98.31 332 VAL A C 1
ATOM 2556 O O . VAL A 1 332 ? 2.355 -13.695 -17.969 1 98.31 332 VAL A O 1
ATOM 2559 N N . LEU A 1 333 ? 3.951 -13.188 -16.469 1 98.25 333 LEU A N 1
ATOM 2560 C CA . LEU A 1 333 ? 4.98 -13.234 -17.5 1 98.25 333 LEU A CA 1
ATOM 2561 C C . LEU A 1 333 ? 5.141 -14.648 -18.047 1 98.25 333 LEU A C 1
ATOM 2563 O O . LEU A 1 333 ? 5.34 -14.828 -19.25 1 98.25 333 LEU A O 1
ATOM 2567 N N . ASP A 1 334 ? 5.066 -15.617 -17.188 1 98.38 334 ASP A N 1
ATOM 2568 C CA . ASP A 1 334 ? 5.129 -17 -17.656 1 98.38 334 ASP A CA 1
ATOM 2569 C C . ASP A 1 334 ? 3.918 -17.344 -18.516 1 98.38 334 ASP A C 1
ATOM 2571 O O . ASP A 1 334 ? 4.051 -18 -19.562 1 98.38 334 ASP A O 1
ATOM 2575 N N . LEU A 1 335 ? 2.748 -16.922 -18.047 1 98.12 335 LEU A N 1
ATOM 2576 C CA . LEU A 1 335 ? 1.532 -17.141 -18.812 1 98.12 335 LEU A CA 1
ATOM 2577 C C . LEU A 1 335 ? 1.657 -16.547 -20.219 1 98.12 335 LEU A C 1
ATOM 2579 O O . LEU A 1 335 ? 1.37 -17.203 -21.219 1 98.12 335 LEU A O 1
ATOM 2583 N N . MET A 1 336 ? 2.135 -15.32 -20.297 1 97.69 336 MET A N 1
ATOM 2584 C CA . MET A 1 336 ? 2.311 -14.641 -21.578 1 97.69 336 MET A CA 1
ATOM 2585 C C . MET A 1 336 ? 3.316 -15.375 -22.453 1 97.69 336 MET A C 1
ATOM 2587 O O . MET A 1 336 ? 3.102 -15.531 -23.656 1 97.69 336 MET A O 1
ATOM 2591 N N . ARG A 1 337 ? 4.34 -15.797 -21.875 1 97.69 337 ARG A N 1
ATOM 2592 C CA . ARG A 1 337 ? 5.344 -16.547 -22.609 1 97.69 337 ARG A CA 1
ATOM 2593 C C . ARG A 1 337 ? 4.738 -17.812 -23.203 1 97.69 337 ARG A C 1
ATOM 2595 O O . ARG A 1 337 ? 4.988 -18.141 -24.375 1 97.69 337 ARG A O 1
ATOM 2602 N N . GLN A 1 338 ? 3.961 -18.547 -22.422 1 97.75 338 GLN A N 1
ATOM 2603 C CA . GLN A 1 338 ? 3.305 -19.766 -22.906 1 97.75 338 GLN A CA 1
ATOM 2604 C C . GLN A 1 338 ? 2.34 -19.438 -24.047 1 97.75 338 GLN A C 1
ATOM 2606 O O . GLN A 1 338 ? 2.131 -20.266 -24.938 1 97.75 338 GLN A O 1
ATOM 2611 N N . LEU A 1 339 ? 1.828 -18.266 -24.047 1 97.56 339 LEU A N 1
ATOM 2612 C CA . LEU A 1 339 ? 0.875 -17.844 -25.062 1 97.56 339 LEU A CA 1
ATOM 2613 C C . LEU A 1 339 ? 1.598 -17.281 -26.281 1 97.56 339 LEU A C 1
ATOM 2615 O O . LEU A 1 339 ? 0.958 -16.844 -27.234 1 97.56 339 LEU A O 1
ATOM 2619 N N . GLY A 1 340 ? 2.893 -17.188 -26.234 1 96.12 340 GLY A N 1
ATOM 2620 C CA . GLY A 1 340 ? 3.693 -16.828 -27.391 1 96.12 340 GLY A CA 1
ATOM 2621 C C . GLY A 1 340 ? 4.188 -15.391 -27.344 1 96.12 340 GLY A C 1
ATOM 2622 O O . GLY A 1 340 ? 4.695 -14.875 -28.344 1 96.12 340 GLY A O 1
ATOM 2623 N N . VAL A 1 341 ? 4.008 -14.773 -26.203 1 95.38 341 VAL A N 1
ATOM 2624 C CA . VAL A 1 341 ? 4.426 -13.383 -26.094 1 95.38 341 VAL A CA 1
ATOM 2625 C C . VAL A 1 341 ? 5.559 -13.258 -25.078 1 95.38 341 VAL A C 1
ATOM 2627 O O . VAL A 1 341 ? 5.383 -13.578 -23.906 1 95.38 341 VAL A O 1
ATOM 2630 N N . ASP A 1 342 ? 6.68 -12.805 -25.516 1 94.94 342 ASP A N 1
ATOM 2631 C CA . ASP A 1 342 ? 7.801 -12.492 -24.641 1 94.94 342 ASP A CA 1
ATOM 2632 C C . ASP A 1 342 ? 7.77 -11.023 -24.203 1 94.94 342 ASP A C 1
ATOM 2634 O O . ASP A 1 342 ? 8.312 -10.164 -24.906 1 94.94 342 ASP A O 1
ATOM 2638 N N . VAL A 1 343 ? 7.285 -10.805 -23.047 1 94.31 343 VAL A N 1
ATOM 2639 C CA . VAL A 1 343 ? 7.039 -9.453 -22.562 1 94.31 343 VAL A CA 1
ATOM 2640 C C . VAL A 1 343 ? 8.367 -8.742 -22.312 1 94.31 343 VAL A C 1
ATOM 2642 O O . VAL A 1 343 ? 8.5 -7.543 -22.562 1 94.31 343 VAL A O 1
ATOM 2645 N N . MET A 1 344 ? 9.375 -9.445 -21.844 1 93.06 344 MET A N 1
ATOM 2646 C CA . MET A 1 344 ? 10.672 -8.852 -21.547 1 93.06 344 MET A CA 1
ATOM 2647 C C . MET A 1 344 ? 11.336 -8.328 -22.812 1 93.06 344 MET A C 1
ATOM 2649 O O . MET A 1 344 ? 11.867 -7.215 -22.828 1 93.06 344 MET A O 1
ATOM 2653 N N . THR A 1 345 ? 11.266 -9.117 -23.828 1 90.25 345 THR A N 1
ATOM 2654 C CA . THR A 1 345 ? 11.828 -8.695 -25.094 1 90.25 345 THR A CA 1
ATOM 2655 C C . THR A 1 345 ? 11.055 -7.508 -25.656 1 90.25 345 THR A C 1
ATOM 2657 O O . THR A 1 345 ? 11.656 -6.57 -26.203 1 90.25 345 THR A O 1
ATOM 2660 N N . ARG A 1 346 ? 9.797 -7.559 -25.547 1 86.69 346 ARG A N 1
ATOM 2661 C CA . ARG A 1 346 ? 8.969 -6.445 -25.984 1 86.69 346 ARG A CA 1
ATOM 2662 C C . ARG A 1 346 ? 9.375 -5.145 -25.312 1 86.69 346 ARG A C 1
ATOM 2664 O O . ARG A 1 346 ? 9.406 -4.09 -25.938 1 86.69 346 ARG A O 1
ATOM 2671 N N . MET A 1 347 ? 9.773 -5.203 -24.109 1 86.31 347 MET A N 1
ATOM 2672 C CA . MET A 1 347 ? 10.102 -4.02 -23.312 1 86.31 347 MET A CA 1
ATOM 2673 C C . MET A 1 347 ? 11.477 -3.479 -23.688 1 86.31 347 MET A C 1
ATOM 2675 O O . MET A 1 347 ? 11.695 -2.268 -23.672 1 86.31 347 MET A O 1
ATOM 2679 N N . GLN A 1 348 ? 12.359 -4.375 -24.016 1 83.12 348 GLN A N 1
ATOM 2680 C CA . GLN A 1 348 ? 13.711 -3.951 -24.359 1 83.12 348 GLN A CA 1
ATOM 2681 C C . GLN A 1 348 ? 13.711 -2.984 -25.531 1 83.12 348 GLN A C 1
ATOM 2683 O O . GLN A 1 348 ? 14.523 -2.057 -25.594 1 83.12 348 GLN A O 1
ATOM 2688 N N . SER A 1 349 ? 12.828 -3.188 -26.422 1 73.44 349 SER A N 1
ATOM 2689 C CA . SER A 1 349 ? 12.734 -2.307 -27.578 1 73.44 349 SER A CA 1
ATOM 2690 C C . SER A 1 349 ? 12.32 -0.896 -27.172 1 73.44 349 SER A C 1
ATOM 2692 O O . SER A 1 349 ? 12.586 0.068 -27.891 1 73.44 349 SER A O 1
ATOM 2694 N N . ILE A 1 350 ? 11.836 -0.795 -26.047 1 71.56 350 ILE A N 1
ATOM 2695 C CA . ILE A 1 350 ? 11.375 0.49 -25.531 1 71.56 350 ILE A CA 1
ATOM 2696 C C . ILE A 1 350 ? 12.5 1.17 -24.766 1 71.56 350 ILE A C 1
ATOM 2698 O O . ILE A 1 350 ? 12.641 2.395 -24.812 1 71.56 350 ILE A O 1
ATOM 2702 N N . PHE A 1 351 ? 13.328 0.373 -24.047 1 65.19 351 PHE A N 1
ATOM 2703 C CA . PHE A 1 351 ? 14.367 0.88 -23.156 1 65.19 351 PHE A CA 1
ATOM 2704 C C . PHE A 1 351 ? 15.562 1.383 -23.953 1 65.19 351 PHE A C 1
ATOM 2706 O O . PHE A 1 351 ? 16.203 2.359 -23.562 1 65.19 351 PHE A O 1
ATOM 2713 N N . ARG A 1 352 ? 16.219 0.443 -25 1 60.41 352 ARG A N 1
ATOM 2714 C CA . ARG A 1 352 ? 17.516 0.686 -25.625 1 60.41 352 ARG A CA 1
ATOM 2715 C C . ARG A 1 352 ? 17.344 1.133 -27.078 1 60.41 352 ARG A C 1
ATOM 2717 O O . ARG A 1 352 ? 18.094 0.706 -27.953 1 60.41 352 ARG A O 1
ATOM 2724 N N . ARG A 1 353 ? 16.344 1.712 -27.484 1 49.38 353 ARG A N 1
ATOM 2725 C CA . ARG A 1 353 ? 16.422 2.062 -28.906 1 49.38 353 ARG A CA 1
ATOM 2726 C C . ARG A 1 353 ? 17.812 2.559 -29.281 1 49.38 353 ARG A C 1
ATOM 2728 O O . ARG A 1 353 ? 18.219 2.451 -30.438 1 49.38 353 ARG A O 1
ATOM 2735 N N . GLY A 1 354 ? 18.531 3.256 -28.312 1 38.97 354 GLY A N 1
ATOM 2736 C CA . GLY A 1 354 ? 19.688 3.914 -28.891 1 38.97 354 GLY A CA 1
ATOM 2737 C C . GLY A 1 354 ? 20.938 3.059 -28.859 1 38.97 354 GLY A C 1
ATOM 2738 O O . GLY A 1 354 ? 22.016 3.518 -29.234 1 38.97 354 GLY A O 1
ATOM 2739 N N . SER A 1 355 ? 20.906 1.878 -28.156 1 35.56 355 SER A N 1
ATOM 2740 C CA . SER A 1 355 ? 22.234 1.291 -28.312 1 35.56 355 SER A CA 1
ATOM 2741 C C . SER A 1 355 ? 22.312 0.427 -29.562 1 35.56 355 SER A C 1
ATOM 2743 O O . SER A 1 355 ? 21.328 -0.213 -29.938 1 35.56 355 SER A O 1
ATOM 2745 N N . MET B 1 1 ? -3.307 16.203 35.969 1 27.41 1 MET B N 1
ATOM 2746 C CA . MET B 1 1 ? -2.859 15.891 34.625 1 27.41 1 MET B CA 1
ATOM 2747 C C . MET B 1 1 ? -3.619 14.695 34.062 1 27.41 1 MET B C 1
ATOM 2749 O O . MET B 1 1 ? -3.383 13.562 34.469 1 27.41 1 MET B O 1
ATOM 2753 N N . THR B 1 2 ? -4.871 14.633 33.875 1 37.16 2 THR B N 1
ATOM 2754 C CA . THR B 1 2 ? -5.762 13.539 33.531 1 37.16 2 THR B CA 1
ATOM 2755 C C . THR B 1 2 ? -5.18 12.719 32.375 1 37.16 2 THR B C 1
ATOM 2757 O O . THR B 1 2 ? -4.914 13.258 31.297 1 37.16 2 THR B O 1
ATOM 2760 N N . GLY B 1 3 ? -4.297 11.734 32.469 1 43 3 GLY B N 1
ATOM 2761 C CA . GLY B 1 3 ? -3.488 10.805 31.703 1 43 3 GLY B CA 1
ATOM 2762 C C . GLY B 1 3 ? -4.199 10.281 30.469 1 43 3 GLY B C 1
ATOM 2763 O O . GLY B 1 3 ? -5.422 10.383 30.344 1 43 3 GLY B O 1
ATOM 2764 N N . THR B 1 4 ? -3.508 10.234 29.219 1 52.78 4 THR B N 1
ATOM 2765 C CA . THR B 1 4 ? -3.932 9.609 27.969 1 52.78 4 THR B CA 1
ATOM 2766 C C . THR B 1 4 ? -4.816 8.398 28.25 1 52.78 4 THR B C 1
ATOM 2768 O O . THR B 1 4 ? -5.48 7.887 27.344 1 52.78 4 THR B O 1
ATOM 2771 N N . GLY B 1 5 ? -4.871 8.039 29.547 1 55.88 5 GLY B N 1
ATOM 2772 C CA . GLY B 1 5 ? -5.496 6.773 29.875 1 55.88 5 GLY B CA 1
ATOM 2773 C C . GLY B 1 5 ? -6.996 6.77 29.656 1 55.88 5 GLY B C 1
ATOM 2774 O O . GLY B 1 5 ? -7.602 5.711 29.469 1 55.88 5 GLY B O 1
ATOM 2775 N N . ASP B 1 6 ? -7.645 7.977 29.672 1 72.62 6 ASP B N 1
ATOM 2776 C CA . ASP B 1 6 ? -9.094 7.895 29.859 1 72.62 6 ASP B CA 1
ATOM 2777 C C . ASP B 1 6 ? -9.82 8.023 28.516 1 72.62 6 ASP B C 1
ATOM 2779 O O . ASP B 1 6 ? -11.055 8.07 28.484 1 72.62 6 ASP B O 1
ATOM 2783 N N . ILE B 1 7 ? -9.07 7.98 27.453 1 88.81 7 ILE B N 1
ATOM 2784 C CA . ILE B 1 7 ? -9.805 8.133 26.203 1 88.81 7 ILE B CA 1
ATOM 2785 C C . ILE B 1 7 ? -10.312 6.766 25.75 1 88.81 7 ILE B C 1
ATOM 2787 O O . ILE B 1 7 ? -9.586 5.77 25.812 1 88.81 7 ILE B O 1
ATOM 2791 N N . ASP B 1 8 ? -11.555 6.703 25.422 1 94.38 8 ASP B N 1
ATOM 2792 C CA . ASP B 1 8 ? -12.141 5.492 24.859 1 94.38 8 ASP B CA 1
ATOM 2793 C C . ASP B 1 8 ? -11.703 5.297 23.406 1 94.38 8 ASP B C 1
ATOM 2795 O O . ASP B 1 8 ? -12.5 5.473 22.484 1 94.38 8 ASP B O 1
ATOM 2799 N N . ARG B 1 9 ? -10.469 4.855 23.25 1 96.12 9 ARG B N 1
ATOM 2800 C CA . ARG B 1 9 ? -9.867 4.699 21.922 1 96.12 9 ARG B CA 1
ATOM 2801 C C . ARG B 1 9 ? -10.719 3.795 21.047 1 96.12 9 ARG B C 1
ATOM 2803 O O . ARG B 1 9 ? -11 4.129 19.891 1 96.12 9 ARG B O 1
ATOM 2810 N N . ALA B 1 10 ? -11.086 2.668 21.609 1 96.56 10 ALA B N 1
ATOM 2811 C CA . ALA B 1 10 ? -11.859 1.693 20.844 1 96.56 10 ALA B CA 1
ATOM 2812 C C . ALA B 1 10 ? -13.188 2.289 20.391 1 96.56 10 ALA B C 1
ATOM 2814 O O . ALA B 1 10 ? -13.586 2.109 19.234 1 96.56 10 ALA B O 1
ATOM 2815 N N . GLY B 1 11 ? -13.844 2.971 21.281 1 96.94 11 GLY B N 1
ATOM 2816 C CA . GLY B 1 11 ? -15.109 3.596 20.938 1 96.94 11 GLY B CA 1
ATOM 2817 C C . GLY B 1 11 ? -14.977 4.652 19.859 1 96.94 11 GLY B C 1
ATOM 2818 O O . GLY B 1 11 ? -15.812 4.727 18.953 1 96.94 11 GLY B O 1
ATOM 2819 N N . ILE B 1 12 ? -13.969 5.477 19.938 1 97.88 12 ILE B N 1
ATOM 2820 C CA . ILE B 1 12 ? -13.742 6.527 18.953 1 97.88 12 ILE B CA 1
ATOM 2821 C C . ILE B 1 12 ? -13.445 5.902 17.594 1 97.88 12 ILE B C 1
ATOM 2823 O O . ILE B 1 12 ? -14.016 6.316 16.578 1 97.88 12 ILE B O 1
ATOM 2827 N N . LEU B 1 13 ? -12.555 4.914 17.562 1 98.12 13 LEU B N 1
ATOM 2828 C CA . LEU B 1 13 ? -12.234 4.258 16.297 1 98.12 13 LEU B CA 1
ATOM 2829 C C . LEU B 1 13 ? -13.469 3.604 15.695 1 98.12 13 LEU B C 1
ATOM 2831 O O . LEU B 1 13 ? -13.711 3.717 14.492 1 98.12 13 LEU B O 1
ATOM 2835 N N . GLU B 1 14 ? -14.234 2.916 16.547 1 97.62 14 GLU B N 1
ATOM 2836 C CA . GLU B 1 14 ? -15.477 2.307 16.062 1 97.62 14 GLU B CA 1
ATOM 2837 C C . GLU B 1 14 ? -16.422 3.357 15.492 1 97.62 14 GLU B C 1
ATOM 2839 O O . GLU B 1 14 ? -17.062 3.121 14.469 1 97.62 14 GLU B O 1
ATOM 2844 N N . GLY B 1 15 ? -16.531 4.441 16.156 1 98.19 15 GLY B N 1
ATOM 2845 C CA . GLY B 1 15 ? -17.359 5.535 15.656 1 98.19 15 GLY B CA 1
ATOM 2846 C C . GLY B 1 15 ? -16.891 6.07 14.312 1 98.19 15 GLY B C 1
ATOM 2847 O O . GLY B 1 15 ? -17.703 6.324 13.422 1 98.19 15 GLY B O 1
ATOM 2848 N N . LEU B 1 16 ? -15.586 6.273 14.18 1 98.62 16 LEU B N 1
ATOM 2849 C CA . LEU B 1 16 ? -15.023 6.754 12.922 1 98.62 16 LEU B CA 1
ATOM 2850 C C . LEU B 1 16 ? -15.266 5.758 11.797 1 98.62 16 LEU B C 1
ATOM 2852 O O . LEU B 1 16 ? -15.617 6.145 10.68 1 98.62 16 LEU B O 1
ATOM 2856 N N . ARG B 1 17 ? -15.086 4.492 12.078 1 98.25 17 ARG B N 1
ATOM 2857 C CA . ARG B 1 17 ? -15.344 3.451 11.086 1 98.25 17 ARG B CA 1
ATOM 2858 C C . ARG B 1 17 ? -16.812 3.406 10.711 1 98.25 17 ARG B C 1
ATOM 2860 O O . ARG B 1 17 ? -17.156 3.293 9.531 1 98.25 17 ARG B O 1
ATOM 2867 N N . ALA B 1 18 ? -17.672 3.516 11.695 1 97.88 18 ALA B N 1
ATOM 2868 C CA . ALA B 1 18 ? -19.125 3.523 11.453 1 97.88 18 ALA B CA 1
ATOM 2869 C C . ALA B 1 18 ? -19.516 4.727 10.602 1 97.88 18 ALA B C 1
ATOM 2871 O O . ALA B 1 18 ? -20.406 4.625 9.758 1 97.88 18 ALA B O 1
ATOM 2872 N N . LEU B 1 19 ? -18.891 5.793 10.852 1 98.38 19 LEU B N 1
ATOM 2873 C CA . LEU B 1 19 ? -19.156 7 10.078 1 98.38 19 LEU B CA 1
ATOM 2874 C C . LEU B 1 19 ? -18.797 6.797 8.609 1 98.38 19 LEU B C 1
ATOM 2876 O O . LEU B 1 19 ? -19.594 7.137 7.723 1 98.38 19 LEU B O 1
ATOM 2880 N N . ALA B 1 20 ? -17.672 6.238 8.328 1 98.06 20 ALA B N 1
ATOM 2881 C CA . ALA B 1 20 ? -17.219 5.996 6.961 1 98.06 20 ALA B CA 1
ATOM 2882 C C . ALA B 1 20 ? -18.141 5.023 6.234 1 98.06 20 ALA B C 1
ATOM 2884 O O . ALA B 1 20 ? -18.281 5.09 5.012 1 98.06 20 ALA B O 1
ATOM 2885 N N . GLU B 1 21 ? -18.797 4.184 6.984 1 97.38 21 GLU B N 1
ATOM 2886 C CA . GLU B 1 21 ? -19.625 3.152 6.383 1 97.38 21 GLU B CA 1
ATOM 2887 C C . GLU B 1 21 ? -21.109 3.537 6.438 1 97.38 21 GLU B C 1
ATOM 2889 O O . GLU B 1 21 ? -21.984 2.721 6.141 1 97.38 21 GLU B O 1
ATOM 2894 N N . ALA B 1 22 ? -21.359 4.742 6.797 1 97.31 22 ALA B N 1
ATOM 2895 C CA . ALA B 1 22 ? -22.734 5.168 7.043 1 97.31 22 ALA B CA 1
ATOM 2896 C C . ALA B 1 22 ? -23.547 5.199 5.742 1 97.31 22 ALA B C 1
ATOM 2898 O O . ALA B 1 22 ? -23.031 5.629 4.703 1 97.31 22 ALA B O 1
ATOM 2899 N N . GLN B 1 23 ? -24.766 4.727 5.805 1 94.94 23 GLN B N 1
ATOM 2900 C CA . GLN B 1 23 ? -25.734 5.039 4.762 1 94.94 23 GLN B CA 1
ATOM 2901 C C . GLN B 1 23 ? -26.234 6.477 4.883 1 94.94 23 GLN B C 1
ATOM 2903 O O . GLN B 1 23 ? -26.219 7.051 5.973 1 94.94 23 GLN B O 1
ATOM 2908 N N . PRO B 1 24 ? -26.609 6.984 3.775 1 91.69 24 PRO B N 1
ATOM 2909 C CA . PRO B 1 24 ? -27.031 8.391 3.799 1 91.69 24 PRO B CA 1
ATOM 2910 C C . PRO B 1 24 ? -28.062 8.68 4.891 1 91.69 24 PRO B C 1
ATOM 2912 O O . PRO B 1 24 ? -27.938 9.68 5.609 1 91.69 24 PRO B O 1
ATOM 2915 N N . ALA B 1 25 ? -28.938 7.793 5.078 1 93.19 25 ALA B N 1
ATOM 2916 C CA . ALA B 1 25 ? -30.016 8.008 6.043 1 93.19 25 ALA B CA 1
ATOM 2917 C C . ALA B 1 25 ? -29.484 7.98 7.473 1 93.19 25 ALA B C 1
ATOM 2919 O O . ALA B 1 25 ? -30.078 8.562 8.375 1 93.19 25 ALA B O 1
ATOM 2920 N N . ASP B 1 26 ? -28.328 7.387 7.703 1 95.94 26 ASP B N 1
ATOM 2921 C CA . ASP B 1 26 ? -27.781 7.191 9.047 1 95.94 26 ASP B CA 1
ATOM 2922 C C . ASP B 1 26 ? -26.703 8.227 9.359 1 95.94 26 ASP B C 1
ATOM 2924 O O . ASP B 1 26 ? -26.281 8.367 10.508 1 95.94 26 ASP B O 1
ATOM 2928 N N . LEU B 1 27 ? -26.328 8.977 8.398 1 97 27 LEU B N 1
ATOM 2929 C CA . LEU B 1 27 ? -25.156 9.852 8.508 1 97 27 LEU B CA 1
ATOM 2930 C C . LEU B 1 27 ? -25.359 10.875 9.625 1 97 27 LEU B C 1
ATOM 2932 O O . LEU B 1 27 ? -24.5 11.039 10.484 1 97 27 LEU B O 1
ATOM 2936 N N . PRO B 1 28 ? -26.531 11.539 9.766 1 96 28 PRO B N 1
ATOM 2937 C CA . PRO B 1 28 ? -26.703 12.516 10.836 1 96 28 PRO B CA 1
ATOM 2938 C C . PRO B 1 28 ? -26.594 11.898 12.227 1 96 28 PRO B C 1
ATOM 2940 O O . PRO B 1 28 ? -25.938 12.461 13.109 1 96 28 PRO B O 1
ATOM 2943 N N . ARG B 1 29 ? -27.156 10.773 12.367 1 96.69 29 ARG B N 1
ATOM 2944 C CA . ARG B 1 29 ? -27.109 10.094 13.664 1 96.69 29 ARG B CA 1
ATOM 2945 C C . ARG B 1 29 ? -25.688 9.695 14.023 1 96.69 29 ARG B C 1
ATOM 2947 O O . ARG B 1 29 ? -25.281 9.805 15.18 1 96.69 29 ARG B O 1
ATOM 2954 N N . ARG B 1 30 ? -24.953 9.125 13.062 1 97.88 30 ARG B N 1
ATOM 2955 C CA . ARG B 1 30 ? -23.562 8.734 13.305 1 97.88 30 ARG B CA 1
ATOM 2956 C C . ARG B 1 30 ? -22.719 9.938 13.703 1 97.88 30 ARG B C 1
ATOM 2958 O O . ARG B 1 30 ? -21.875 9.844 14.602 1 97.88 30 ARG B O 1
ATOM 2965 N N . LEU B 1 31 ? -22.938 11.039 13.023 1 98.06 31 LEU B N 1
ATOM 2966 C CA . LEU B 1 31 ? -22.188 12.258 13.328 1 98.06 31 LEU B CA 1
ATOM 2967 C C . LEU B 1 31 ? -22.531 12.766 14.727 1 98.06 31 LEU B C 1
ATOM 2969 O O . LEU B 1 31 ? -21.641 13.141 15.492 1 98.06 31 LEU B O 1
ATOM 2973 N N . GLN B 1 32 ? -23.781 12.719 15.086 1 96.56 32 GLN B N 1
ATOM 2974 C CA . GLN B 1 32 ? -24.219 13.195 16.391 1 96.56 32 GLN B CA 1
ATOM 2975 C C . GLN B 1 32 ? -23.656 12.328 17.516 1 96.56 32 GLN B C 1
ATOM 2977 O O . GLN B 1 32 ? -23.375 12.812 18.609 1 96.56 32 GLN B O 1
ATOM 2982 N N . ALA B 1 33 ? -23.516 11.094 17.25 1 96.69 33 ALA B N 1
ATOM 2983 C CA . ALA B 1 33 ? -23 10.156 18.25 1 96.69 33 ALA B CA 1
ATOM 2984 C C . ALA B 1 33 ? -21.5 10.359 18.469 1 96.69 33 ALA B C 1
ATOM 2986 O O . ALA B 1 33 ? -20.984 10.133 19.562 1 96.69 33 ALA B O 1
ATOM 2987 N N . LEU B 1 34 ? -20.781 10.844 17.469 1 98.06 34 LEU B N 1
ATOM 2988 C CA . LEU B 1 34 ? -19.328 10.875 17.484 1 98.06 34 LEU B CA 1
ATOM 2989 C C . LEU B 1 34 ? -18.812 12.273 17.797 1 98.06 34 LEU B C 1
ATOM 2991 O O . LEU B 1 34 ? -17.797 12.43 18.469 1 98.06 34 LEU B O 1
ATOM 2995 N N . TYR B 1 35 ? -19.531 13.32 17.344 1 98.31 35 TYR B N 1
ATOM 2996 C CA . TYR B 1 35 ? -19.062 14.695 17.422 1 98.31 35 TYR B CA 1
ATOM 2997 C C . TYR B 1 35 ? -19.859 15.5 18.438 1 98.31 35 TYR B C 1
ATOM 2999 O O . TYR B 1 35 ? -21.062 15.266 18.609 1 98.31 35 TYR B O 1
ATOM 3007 N N . ALA B 1 36 ? -19.188 16.453 19.047 1 97.5 36 ALA B N 1
ATOM 3008 C CA . ALA B 1 36 ? -19.891 17.5 19.781 1 97.5 36 ALA B CA 1
ATOM 3009 C C . ALA B 1 36 ? -20.734 18.359 18.844 1 97.5 36 ALA B C 1
ATOM 3011 O O . ALA B 1 36 ? -20.391 18.516 17.672 1 97.5 36 ALA B O 1
ATOM 3012 N N . PRO B 1 37 ? -21.812 18.922 19.266 1 94.56 37 PRO B N 1
ATOM 3013 C CA . PRO B 1 37 ? -22.734 19.672 18.406 1 94.56 37 PRO B CA 1
ATOM 3014 C C . PRO B 1 37 ? -22.047 20.812 17.672 1 94.56 37 PRO B C 1
ATOM 3016 O O . PRO B 1 37 ? -22.422 21.125 16.531 1 94.56 37 PRO B O 1
ATOM 3019 N N . ASP B 1 38 ? -21.062 21.422 18.281 1 95.75 38 ASP B N 1
ATOM 3020 C CA . ASP B 1 38 ? -20.391 22.562 17.672 1 95.75 38 ASP B CA 1
ATOM 3021 C C . ASP B 1 38 ? -18.969 22.219 17.266 1 95.75 38 ASP B C 1
ATOM 3023 O O . ASP B 1 38 ? -18.094 23.078 17.234 1 95.75 38 ASP B O 1
ATOM 3027 N N . ALA B 1 39 ? -18.797 20.953 16.969 1 98.38 39 ALA B N 1
ATOM 3028 C CA . ALA B 1 39 ? -17.453 20.484 16.625 1 98.38 39 ALA B CA 1
ATOM 3029 C C . ALA B 1 39 ? -16.906 21.219 15.406 1 98.38 39 ALA B C 1
ATOM 3031 O O . ALA B 1 39 ? -17.656 21.484 14.453 1 98.38 39 ALA B O 1
ATOM 3032 N N . GLU B 1 40 ? -15.656 21.578 15.453 1 98.38 40 GLU B N 1
ATOM 3033 C CA . GLU B 1 40 ? -14.945 22.156 14.312 1 98.38 40 GLU B CA 1
ATOM 3034 C C . GLU B 1 40 ? -14.32 21.062 13.453 1 98.38 40 GLU B C 1
ATOM 3036 O O . GLU B 1 40 ? -13.68 20.156 13.969 1 98.38 40 GLU B O 1
ATOM 3041 N N . TRP B 1 41 ? -14.586 21.125 12.18 1 98.31 41 TRP B N 1
ATOM 3042 C CA . TRP B 1 41 ? -13.984 20.188 11.227 1 98.31 41 TRP B CA 1
ATOM 3043 C C . TRP B 1 41 ? -13.156 20.938 10.188 1 98.31 41 TRP B C 1
ATOM 3045 O O . TRP B 1 41 ? -13.695 21.672 9.359 1 98.31 41 TRP B O 1
ATOM 3055 N N . ARG B 1 42 ? -11.859 20.734 10.258 1 98.25 42 ARG B N 1
ATOM 3056 C CA . ARG B 1 42 ? -10.914 21.328 9.312 1 98.25 42 ARG B CA 1
ATOM 3057 C C . ARG B 1 42 ? -10.469 20.297 8.266 1 98.25 42 ARG B C 1
ATOM 3059 O O . ARG B 1 42 ? -9.797 19.312 8.594 1 98.25 42 ARG B O 1
ATOM 3066 N N . GLY B 1 43 ? -10.789 20.578 7.039 1 98.25 43 GLY B N 1
ATOM 3067 C CA . GLY B 1 43 ? -10.484 19.625 5.977 1 98.25 43 GLY B CA 1
ATOM 3068 C C . GLY B 1 43 ? -9.453 20.156 4.992 1 98.25 43 GLY B C 1
ATOM 3069 O O . GLY B 1 43 ? -9.219 21.359 4.918 1 98.25 43 GLY B O 1
ATOM 3070 N N . SER B 1 44 ? -8.875 19.266 4.305 1 98.25 44 SER B N 1
ATOM 3071 C CA . SER B 1 44 ? -7.953 19.641 3.24 1 98.25 44 SER B CA 1
ATOM 3072 C C . SER B 1 44 ? -8.672 20.391 2.123 1 98.25 44 SER B C 1
ATOM 3074 O O . SER B 1 44 ? -9.891 20.281 1.976 1 98.25 44 SER B O 1
ATOM 3076 N N . CYS B 1 45 ? -7.887 21.141 1.404 1 97.81 45 CYS B N 1
ATOM 3077 C CA . CYS B 1 45 ? -8.383 21.766 0.178 1 97.81 45 CYS B CA 1
ATOM 3078 C C . CYS B 1 45 ? -8.844 20.703 -0.815 1 97.81 45 CYS B C 1
ATOM 3080 O O . CYS B 1 45 ? -8.141 19.719 -1.051 1 97.81 45 CYS B O 1
ATOM 3082 N N . PRO B 1 46 ? -10.094 20.875 -1.424 1 97.19 46 PRO B N 1
ATOM 3083 C CA . PRO B 1 46 ? -10.93 22.078 -1.396 1 97.19 46 PRO B CA 1
ATOM 3084 C C . PRO B 1 46 ? -12.125 21.938 -0.455 1 97.19 46 PRO B C 1
ATOM 3086 O O . PRO B 1 46 ? -13.094 22.703 -0.557 1 97.19 46 PRO B O 1
ATOM 3089 N N . ILE B 1 47 ? -12.133 20.953 0.453 1 97 47 ILE B N 1
ATOM 3090 C CA . ILE B 1 47 ? -13.258 20.75 1.356 1 97 47 ILE B CA 1
ATOM 3091 C C . ILE B 1 47 ? -13.312 21.875 2.375 1 97 47 ILE B C 1
ATOM 3093 O O . ILE B 1 47 ? -14.383 22.453 2.617 1 97 47 ILE B O 1
ATOM 3097 N N . ASP B 1 48 ? -12.203 22.172 2.953 1 93.31 48 ASP B N 1
ATOM 3098 C CA . ASP B 1 48 ? -11.953 23.328 3.82 1 93.31 48 ASP B CA 1
ATOM 3099 C C . ASP B 1 48 ? -12.781 23.234 5.102 1 93.31 48 ASP B C 1
ATOM 3101 O O . ASP B 1 48 ? -13.18 22.141 5.512 1 93.31 48 ASP B O 1
ATOM 3105 N N . GLU B 1 49 ? -12.914 24.281 5.863 1 96.69 49 GLU B N 1
ATOM 3106 C CA . GLU B 1 49 ? -13.359 24.25 7.254 1 96.69 49 GLU B CA 1
ATOM 3107 C C . GLU B 1 49 ? -14.875 24.391 7.352 1 96.69 49 GLU B C 1
ATOM 3109 O O . GLU B 1 49 ? -15.5 25.062 6.531 1 96.69 49 GLU B O 1
ATOM 3114 N N . MET B 1 50 ? -15.391 23.719 8.352 1 97.62 50 MET B N 1
ATOM 3115 C CA . MET B 1 50 ? -16.812 23.812 8.664 1 97.62 50 MET B CA 1
ATOM 3116 C C . MET B 1 50 ? -17.062 23.562 10.141 1 97.62 50 MET B C 1
ATOM 3118 O O . MET B 1 50 ? -16.156 23.156 10.875 1 97.62 50 MET B O 1
ATOM 3122 N N . GLN B 1 51 ? -18.297 23.891 10.539 1 97.81 51 GLN B N 1
ATOM 3123 C CA . GLN B 1 51 ? -18.656 23.734 11.945 1 97.81 51 GLN B CA 1
ATOM 3124 C C . GLN B 1 51 ? -20.047 23.109 12.094 1 97.81 51 GLN B C 1
ATOM 3126 O O . GLN B 1 51 ? -20.984 23.516 11.398 1 97.81 51 GLN B O 1
ATOM 3131 N N . GLY B 1 52 ? -20.062 22.125 12.992 1 97.38 52 GLY B N 1
ATOM 3132 C CA . GLY B 1 52 ? -21.328 21.5 13.297 1 97.38 52 GLY B CA 1
ATOM 3133 C C . GLY B 1 52 ? -21.609 20.25 12.461 1 97.38 52 GLY B C 1
ATOM 3134 O O . GLY B 1 52 ? -21.141 20.156 11.328 1 97.38 52 GLY B O 1
ATOM 3135 N N . ALA B 1 53 ? -22.422 19.391 13.07 1 94.94 53 ALA B N 1
ATOM 3136 C CA . ALA B 1 53 ? -22.688 18.078 12.477 1 94.94 53 ALA B CA 1
ATOM 3137 C C . ALA B 1 53 ? -23.344 18.203 11.102 1 94.94 53 ALA B C 1
ATOM 3139 O O . ALA B 1 53 ? -23.016 17.469 10.18 1 94.94 53 ALA B O 1
ATOM 3140 N N . GLU B 1 54 ? -24.234 19.125 10.969 1 95.19 54 GLU B N 1
ATOM 3141 C CA . GLU B 1 54 ? -24.938 19.297 9.711 1 95.19 54 GLU B CA 1
ATOM 3142 C C . GLU B 1 54 ? -24 19.75 8.602 1 95.19 54 GLU B C 1
ATOM 3144 O O . GLU B 1 54 ? -24.031 19.234 7.488 1 95.19 54 GLU B O 1
ATOM 3149 N N . ALA B 1 55 ? -23.188 20.719 8.93 1 97.19 55 ALA B N 1
ATOM 3150 C CA . ALA B 1 55 ? -22.234 21.219 7.953 1 97.19 55 ALA B CA 1
ATOM 3151 C C . ALA B 1 55 ? -21.234 20.125 7.562 1 97.19 55 ALA B C 1
ATOM 3153 O O . ALA B 1 55 ? -20.875 20 6.391 1 97.19 55 ALA B O 1
ATOM 3154 N N . ILE B 1 56 ? -20.812 19.359 8.516 1 97.94 56 ILE B N 1
ATOM 3155 C CA . ILE B 1 56 ? -19.891 18.266 8.273 1 97.94 56 ILE B CA 1
ATOM 3156 C C . ILE B 1 56 ? -20.531 17.219 7.371 1 97.94 56 ILE B C 1
ATOM 3158 O O . ILE B 1 56 ? -19.906 16.703 6.445 1 97.94 56 ILE B O 1
ATOM 3162 N N . ALA B 1 57 ? -21.766 16.922 7.633 1 97.06 57 ALA B N 1
ATOM 3163 C CA . ALA B 1 57 ? -22.5 15.969 6.805 1 97.06 57 ALA B CA 1
ATOM 3164 C C . ALA B 1 57 ? -22.609 16.453 5.363 1 97.06 57 ALA B C 1
ATOM 3166 O O . ALA B 1 57 ? -22.328 15.711 4.426 1 97.06 57 ALA B O 1
ATOM 3167 N N . GLU B 1 58 ? -22.922 17.703 5.184 1 96.56 58 GLU B N 1
ATOM 3168 C CA . GLU B 1 58 ? -23.219 18.25 3.861 1 96.56 58 GLU B CA 1
ATOM 3169 C C . GLU B 1 58 ? -21.938 18.547 3.094 1 96.56 58 GLU B C 1
ATOM 3171 O O . GLU B 1 58 ? -21.875 18.375 1.876 1 96.56 58 GLU B O 1
ATOM 3176 N N . GLY B 1 59 ? -20.969 18.984 3.809 1 97.12 59 GLY B N 1
ATOM 3177 C CA . GLY B 1 59 ? -19.781 19.5 3.148 1 97.12 59 GLY B CA 1
ATOM 3178 C C . GLY B 1 59 ? -18.688 18.453 2.971 1 97.12 59 GLY B C 1
ATOM 3179 O O . GLY B 1 59 ? -17.844 18.578 2.078 1 97.12 59 GLY B O 1
ATOM 3180 N N . ALA B 1 60 ? -18.641 17.453 3.807 1 97.69 60 ALA B N 1
ATOM 3181 C CA . ALA B 1 60 ? -17.531 16.516 3.781 1 97.69 60 ALA B CA 1
ATOM 3182 C C . ALA B 1 60 ? -18.016 15.094 3.535 1 97.69 60 ALA B C 1
ATOM 3184 O O . ALA B 1 60 ? -17.859 14.562 2.434 1 97.69 60 ALA B O 1
ATOM 3185 N N . TRP B 1 61 ? -18.828 14.531 4.41 1 98.25 61 TRP B N 1
ATOM 3186 C CA . TRP B 1 61 ? -19.109 13.094 4.402 1 98.25 61 TRP B CA 1
ATOM 3187 C C . TRP B 1 61 ? -20.172 12.758 3.375 1 98.25 61 TRP B C 1
ATOM 3189 O O . TRP B 1 61 ? -20.078 11.75 2.678 1 98.25 61 TRP B O 1
ATOM 3199 N N . GLY B 1 62 ? -21.203 13.57 3.242 1 97.94 62 GLY B N 1
ATOM 3200 C CA . GLY B 1 62 ? -22.266 13.305 2.287 1 97.94 62 GLY B CA 1
ATOM 3201 C C . GLY B 1 62 ? -21.766 13.109 0.871 1 97.94 62 GLY B C 1
ATOM 3202 O O . GLY B 1 62 ? -21.969 12.047 0.279 1 97.94 62 GLY B O 1
ATOM 3203 N N . PRO B 1 63 ? -21.078 14.125 0.361 1 98.06 63 PRO B N 1
ATOM 3204 C CA . PRO B 1 63 ? -20.547 14.016 -1 1 98.06 63 PRO B CA 1
ATOM 3205 C C . PRO B 1 63 ? -19.594 12.828 -1.172 1 98.06 63 PRO B C 1
ATOM 3207 O O . PRO B 1 63 ? -19.625 12.156 -2.207 1 98.06 63 PRO B O 1
ATOM 3210 N N . LEU B 1 64 ? -18.734 12.531 -0.194 1 98.5 64 LEU B N 1
ATOM 3211 C CA . LEU B 1 64 ? -17.797 11.414 -0.295 1 98.5 64 LEU B CA 1
ATOM 3212 C C . LEU B 1 64 ? -18.531 10.086 -0.343 1 98.5 64 LEU B C 1
ATOM 3214 O O . LEU B 1 64 ? -18.234 9.234 -1.18 1 98.5 64 LEU B O 1
ATOM 3218 N N . LEU B 1 65 ? -19.516 9.93 0.535 1 98.44 65 LEU B N 1
ATOM 3219 C CA . LEU B 1 65 ? -20.266 8.688 0.617 1 98.44 65 LEU B CA 1
ATOM 3220 C C . LEU B 1 65 ? -21.141 8.492 -0.622 1 98.44 65 LEU B C 1
ATOM 3222 O O . LEU B 1 65 ? -21.391 7.355 -1.032 1 98.44 65 LEU B O 1
ATOM 3226 N N . GLN B 1 66 ? -21.562 9.57 -1.204 1 97.94 66 GLN B N 1
ATOM 3227 C CA . GLN B 1 66 ? -22.281 9.469 -2.473 1 97.94 66 GLN B CA 1
ATOM 3228 C C . GLN B 1 66 ? -21.359 8.992 -3.588 1 97.94 66 GLN B C 1
ATOM 3230 O O . GLN B 1 66 ? -21.75 8.164 -4.414 1 97.94 66 GLN B O 1
ATOM 3235 N N . ALA B 1 67 ? -20.188 9.484 -3.592 1 98.38 67 ALA B N 1
ATOM 3236 C CA . ALA B 1 67 ? -19.219 9.156 -4.633 1 98.38 67 ALA B CA 1
ATOM 3237 C C . ALA B 1 67 ? -18.719 7.719 -4.484 1 98.38 67 ALA B C 1
ATOM 3239 O O . ALA B 1 67 ? -18.438 7.043 -5.477 1 98.38 67 ALA B O 1
ATOM 3240 N N . ILE B 1 68 ? -18.547 7.27 -3.291 1 98.38 68 ILE B N 1
ATOM 3241 C CA . ILE B 1 68 ? -18.031 5.941 -2.963 1 98.38 68 ILE B CA 1
ATOM 3242 C C . ILE B 1 68 ? -18.984 5.258 -1.977 1 98.38 68 ILE B C 1
ATOM 3244 O O . ILE B 1 68 ? -18.703 5.195 -0.778 1 98.38 68 ILE B O 1
ATOM 3248 N N . PRO B 1 69 ? -19.969 4.648 -2.426 1 97.5 69 PRO B N 1
ATOM 3249 C CA . PRO B 1 69 ? -21.047 4.168 -1.555 1 97.5 69 PRO B CA 1
ATOM 3250 C C . PRO B 1 69 ? -20.625 2.996 -0.677 1 97.5 69 PRO B C 1
ATOM 3252 O O . PRO B 1 69 ? -21.266 2.711 0.337 1 97.5 69 PRO B O 1
ATOM 3255 N N . ASP B 1 70 ? -19.609 2.254 -1.073 1 97.81 70 ASP B N 1
ATOM 3256 C CA . ASP B 1 70 ? -19.125 1.126 -0.285 1 97.81 70 ASP B CA 1
ATOM 3257 C C . ASP B 1 70 ? -17.859 1.497 0.48 1 97.81 70 ASP B C 1
ATOM 3259 O O . ASP B 1 70 ? -16.984 0.65 0.7 1 97.81 70 ASP B O 1
ATOM 3263 N N . LEU B 1 71 ? -17.75 2.75 0.919 1 98.31 71 LEU B N 1
ATOM 3264 C CA . LEU B 1 71 ? -16.562 3.291 1.578 1 98.31 71 LEU B CA 1
ATOM 3265 C C . LEU B 1 71 ? -16.281 2.553 2.881 1 98.31 71 LEU B C 1
ATOM 3267 O O . LEU B 1 71 ? -17.203 2.229 3.629 1 98.31 71 LEU B O 1
ATOM 3271 N N . GLU B 1 72 ? -15.016 2.381 3.088 1 97.88 72 GLU B N 1
ATOM 3272 C CA . GLU B 1 72 ? -14.516 1.769 4.316 1 97.88 72 GLU B CA 1
ATOM 3273 C C . GLU B 1 72 ? -13.227 2.438 4.777 1 97.88 72 GLU B C 1
ATOM 3275 O O . GLU B 1 72 ? -12.367 2.779 3.961 1 97.88 72 GLU B O 1
ATOM 3280 N N . ARG B 1 73 ? -13.188 2.609 6.105 1 98.06 73 ARG B N 1
ATOM 3281 C CA . ARG B 1 73 ? -11.984 3.168 6.711 1 98.06 73 ARG B CA 1
ATOM 3282 C C . ARG B 1 73 ? -11 2.066 7.09 1 98.06 73 ARG B C 1
ATOM 3284 O O . ARG B 1 73 ? -11.375 1.104 7.766 1 98.06 73 ARG B O 1
ATOM 3291 N N . ARG B 1 74 ? -9.75 2.133 6.613 1 97.69 74 ARG B N 1
ATOM 3292 C CA . ARG B 1 74 ? -8.672 1.211 6.938 1 97.69 74 ARG B CA 1
ATOM 3293 C C . ARG B 1 74 ? -7.512 1.941 7.613 1 97.69 74 ARG B C 1
ATOM 3295 O O . ARG B 1 74 ? -6.738 2.633 6.949 1 97.69 74 ARG B O 1
ATOM 3302 N N . ASP B 1 75 ? -7.32 1.674 8.883 1 97.94 75 ASP B N 1
ATOM 3303 C CA . ASP B 1 75 ? -6.328 2.402 9.672 1 97.94 75 ASP B CA 1
ATOM 3304 C C . ASP B 1 75 ? -5.004 1.643 9.734 1 97.94 75 ASP B C 1
ATOM 3306 O O . ASP B 1 75 ? -4.984 0.446 10.023 1 97.94 75 ASP B O 1
ATOM 3310 N N . ASP B 1 76 ? -3.963 2.305 9.422 1 97.69 76 ASP B N 1
ATOM 3311 C CA . ASP B 1 76 ? -2.617 1.764 9.578 1 97.69 76 ASP B CA 1
ATOM 3312 C C . ASP B 1 76 ? -2.004 2.197 10.914 1 97.69 76 ASP B C 1
ATOM 3314 O O . ASP B 1 76 ? -1.24 1.448 11.523 1 97.69 76 ASP B O 1
ATOM 3318 N N . ILE B 1 77 ? -2.279 3.42 11.305 1 98.5 77 ILE B N 1
ATOM 3319 C CA . ILE B 1 77 ? -1.871 3.979 12.586 1 98.5 77 ILE B CA 1
ATOM 3320 C C . ILE B 1 77 ? -3.074 4.613 13.281 1 98.5 77 ILE B C 1
ATOM 3322 O O . ILE B 1 77 ? -3.865 5.312 12.648 1 98.5 77 ILE B O 1
ATOM 3326 N N . PHE B 1 78 ? -3.244 4.32 14.469 1 98.56 78 PHE B N 1
ATOM 3327 C CA . PHE B 1 78 ? -4.223 4.914 15.375 1 98.56 78 PHE B CA 1
ATOM 3328 C C . PHE B 1 78 ? -3.666 4.996 16.797 1 98.56 78 PHE B C 1
ATOM 3330 O O . PHE B 1 78 ? -3.555 3.979 17.484 1 98.56 78 PHE B O 1
ATOM 3337 N N . VAL B 1 79 ? -3.295 6.223 17.203 1 98.38 79 VAL B N 1
ATOM 3338 C CA . VAL B 1 79 ? -2.617 6.438 18.469 1 98.38 79 VAL B CA 1
ATOM 3339 C C . VAL B 1 79 ? -3.277 7.594 19.219 1 98.38 79 VAL B C 1
ATOM 3341 O O . VAL B 1 79 ? -4.098 8.32 18.656 1 98.38 79 VAL B O 1
ATOM 3344 N N . ALA B 1 80 ? -2.943 7.699 20.484 1 97.94 80 ALA B N 1
ATOM 3345 C CA . ALA B 1 80 ? -3.561 8.734 21.312 1 97.94 80 ALA B CA 1
ATOM 3346 C C . ALA B 1 80 ? -2.545 9.336 22.281 1 97.94 80 ALA B C 1
ATOM 3348 O O . ALA B 1 80 ? -1.504 8.734 22.547 1 97.94 80 ALA B O 1
ATOM 3349 N N . GLY B 1 81 ? -2.818 10.539 22.688 1 96.69 81 GLY B N 1
ATOM 3350 C CA . GLY B 1 81 ? -1.996 11.219 23.672 1 96.69 81 GLY B CA 1
ATOM 3351 C C . GLY B 1 81 ? -2.537 12.586 24.062 1 96.69 81 GLY B C 1
ATOM 3352 O O . GLY B 1 81 ? -3.615 12.977 23.625 1 96.69 81 GLY B O 1
ATOM 3353 N N . SER B 1 82 ? -1.825 13.164 24.984 1 95.56 82 SER B N 1
ATOM 3354 C CA . SER B 1 82 ? -2.203 14.492 25.453 1 95.56 82 SER B CA 1
ATOM 3355 C C . SER B 1 82 ? -1.125 15.523 25.125 1 95.56 82 SER B C 1
ATOM 3357 O O . SER B 1 82 ? 0.067 15.211 25.141 1 95.56 82 SER B O 1
ATOM 3359 N N . TYR B 1 83 ? -1.582 16.656 24.844 1 97.06 83 TYR B N 1
ATOM 3360 C CA . TYR B 1 83 ? -0.704 17.781 24.578 1 97.06 83 TYR B CA 1
ATOM 3361 C C . TYR B 1 83 ? -1.354 19.094 25.016 1 97.06 83 TYR B C 1
ATOM 3363 O O . TYR B 1 83 ? -2.473 19.406 24.609 1 97.06 83 TYR B O 1
ATOM 3371 N N . ASP B 1 84 ? -0.651 19.844 25.875 1 96.31 84 ASP B N 1
ATOM 3372 C CA . ASP B 1 84 ? -1.103 21.141 26.391 1 96.31 84 ASP B CA 1
ATOM 3373 C C . ASP B 1 84 ? -2.484 21.031 27.031 1 96.31 84 ASP B C 1
ATOM 3375 O O . ASP B 1 84 ? -3.377 21.828 26.734 1 96.31 84 ASP B O 1
ATOM 3379 N N . GLY B 1 85 ? -2.781 20 27.719 1 94.81 85 GLY B N 1
ATOM 3380 C CA . GLY B 1 85 ? -3.996 19.812 28.5 1 94.81 85 GLY B CA 1
ATOM 3381 C C . GLY B 1 85 ? -5.148 19.266 27.672 1 94.81 85 GLY B C 1
ATOM 3382 O O . GLY B 1 85 ? -6.277 19.172 28.156 1 94.81 85 GLY B O 1
ATOM 3383 N N . ARG B 1 86 ? -4.895 18.938 26.453 1 96.69 86 ARG B N 1
ATOM 3384 C CA . ARG B 1 86 ? -5.926 18.422 25.562 1 96.69 86 ARG B CA 1
ATOM 3385 C C . ARG B 1 86 ? -5.605 16.984 25.125 1 96.69 86 ARG B C 1
ATOM 3387 O O . ARG B 1 86 ? -4.438 16.594 25.062 1 96.69 86 ARG B O 1
ATOM 3394 N N . THR B 1 87 ? -6.672 16.281 24.859 1 96.19 87 THR B N 1
ATOM 3395 C CA . THR B 1 87 ? -6.52 14.875 24.469 1 96.19 87 THR B CA 1
ATOM 3396 C C . THR B 1 87 ? -6.812 14.695 22.984 1 96.19 87 THR B C 1
ATOM 3398 O O . THR B 1 87 ? -7.773 15.258 22.453 1 96.19 87 THR B O 1
ATOM 3401 N N . TYR B 1 88 ? -5.941 13.906 22.406 1 98 88 TYR B N 1
ATOM 3402 C CA . TYR B 1 88 ? -6.039 13.727 20.953 1 98 88 TYR B CA 1
ATOM 3403 C C . TYR B 1 88 ? -6 12.25 20.594 1 98 88 TYR B C 1
ATOM 3405 O O . TYR B 1 88 ? -5.383 11.445 21.297 1 98 88 TYR B O 1
ATOM 3413 N N . VAL B 1 89 ? -6.711 11.898 19.516 1 98.31 89 VAL B N 1
ATOM 3414 C CA . VAL B 1 89 ? -6.418 10.695 18.734 1 98.31 89 VAL B CA 1
ATOM 3415 C C . VAL B 1 89 ? -5.922 11.086 17.344 1 98.31 89 VAL B C 1
ATOM 3417 O O . VAL B 1 89 ? -6.391 12.07 16.766 1 98.31 89 VAL B O 1
ATOM 3420 N N . ALA B 1 90 ? -4.922 10.398 16.875 1 98.81 90 ALA B N 1
ATOM 3421 C CA . ALA B 1 90 ? -4.32 10.648 15.57 1 98.81 90 ALA B CA 1
ATOM 3422 C C . ALA B 1 90 ? -4.246 9.359 14.75 1 98.81 90 ALA B C 1
ATOM 3424 O O . ALA B 1 90 ? -3.955 8.289 15.289 1 98.81 90 ALA B O 1
ATOM 3425 N N . ALA B 1 91 ? -4.551 9.523 13.43 1 98.88 91 ALA B N 1
ATOM 3426 C CA . ALA B 1 91 ? -4.633 8.32 12.609 1 98.88 91 ALA B CA 1
ATOM 3427 C C . ALA B 1 91 ? -4.109 8.586 11.195 1 98.88 91 ALA B C 1
ATOM 3429 O O . ALA B 1 91 ? -4.234 9.695 10.68 1 98.88 91 ALA B O 1
ATOM 3430 N N . VAL B 1 92 ? -3.525 7.566 10.625 1 98.69 92 VAL B N 1
ATOM 3431 C CA . VAL B 1 92 ? -3.193 7.48 9.203 1 98.69 92 VAL B CA 1
ATOM 3432 C C . VAL B 1 92 ? -3.77 6.199 8.617 1 98.69 92 VAL B C 1
ATOM 3434 O O . VAL B 1 92 ? -3.844 5.172 9.297 1 98.69 92 VAL B O 1
ATOM 3437 N N . GLY B 1 93 ? -4.203 6.293 7.441 1 98.38 93 GLY B N 1
ATOM 3438 C CA . GLY B 1 93 ? -4.734 5.148 6.719 1 98.38 93 GLY B CA 1
ATOM 3439 C C . GLY B 1 93 ? -5.305 5.512 5.363 1 98.38 93 GLY B C 1
ATOM 3440 O O . GLY B 1 93 ? -4.836 6.449 4.719 1 98.38 93 GLY B O 1
ATOM 3441 N N . HIS B 1 94 ? -6.25 4.695 4.922 1 98.69 94 HIS B N 1
ATOM 3442 C CA . HIS B 1 94 ? -6.902 4.91 3.639 1 98.69 94 HIS B CA 1
ATOM 3443 C C . HIS B 1 94 ? -8.398 4.629 3.727 1 98.69 94 HIS B C 1
ATOM 3445 O O . HIS B 1 94 ? -8.812 3.627 4.316 1 98.69 94 HIS B O 1
ATOM 3451 N N . TYR B 1 95 ? -9.188 5.566 3.186 1 98.69 95 TYR B N 1
ATOM 3452 C CA . TYR B 1 95 ? -10.547 5.199 2.801 1 98.69 95 TYR B CA 1
ATOM 3453 C C . TYR B 1 95 ? -10.555 4.414 1.496 1 98.69 95 TYR B C 1
ATOM 3455 O O . TYR B 1 95 ? -9.953 4.836 0.506 1 98.69 95 TYR B O 1
ATOM 3463 N N . CYS B 1 96 ? -11.172 3.299 1.542 1 98.44 96 CYS B N 1
ATOM 3464 C CA . CYS B 1 96 ? -11.195 2.418 0.379 1 98.44 96 CYS B CA 1
ATOM 3465 C C . CYS B 1 96 ? -12.625 2.164 -0.084 1 98.44 96 CYS B C 1
ATOM 3467 O O . CYS B 1 96 ? -13.523 1.967 0.737 1 98.44 96 CYS B O 1
ATOM 3469 N N . GLY B 1 97 ? -12.844 2.16 -1.366 1 98.44 97 GLY B N 1
ATOM 3470 C CA . GLY B 1 97 ? -14.133 1.833 -1.957 1 98.44 97 GLY B CA 1
ATOM 3471 C C . GLY B 1 97 ? -14.156 2.002 -3.465 1 98.44 97 GLY B C 1
ATOM 3472 O O . GLY B 1 97 ? -13.148 2.377 -4.07 1 98.44 97 GLY B O 1
ATOM 3473 N N . THR B 1 98 ? -15.25 1.637 -4.066 1 98.44 98 THR B N 1
ATOM 3474 C CA . THR B 1 98 ? -15.422 1.775 -5.508 1 98.44 98 THR B CA 1
ATOM 3475 C C . THR B 1 98 ? -15.844 3.195 -5.871 1 98.44 98 THR B C 1
ATOM 3477 O O . THR B 1 98 ? -16.844 3.695 -5.359 1 98.44 98 THR B O 1
ATOM 3480 N N . PHE B 1 99 ? -15.133 3.848 -6.734 1 98.38 99 PHE B N 1
ATOM 3481 C CA . PHE B 1 99 ? -15.398 5.227 -7.133 1 98.38 99 PHE B CA 1
ATOM 3482 C C . PHE B 1 99 ? -16.516 5.293 -8.156 1 98.38 99 PHE B C 1
ATOM 3484 O O . PHE B 1 99 ? -16.266 5.371 -9.359 1 98.38 99 PHE B O 1
ATOM 3491 N N . ARG B 1 100 ? -17.734 5.445 -7.742 1 98.06 100 ARG B N 1
ATOM 3492 C CA . ARG B 1 100 ? -18.906 5.215 -8.578 1 98.06 100 ARG B CA 1
ATOM 3493 C C . ARG B 1 100 ? -19.438 6.527 -9.148 1 98.06 100 ARG B C 1
ATOM 3495 O O . ARG B 1 100 ? -20.031 6.543 -10.227 1 98.06 100 ARG B O 1
ATOM 3502 N N . GLN B 1 101 ? -19.281 7.57 -8.414 1 98.06 101 GLN B N 1
ATOM 3503 C CA . GLN B 1 101 ? -19.703 8.891 -8.859 1 98.06 101 GLN B CA 1
ATOM 3504 C C . GLN B 1 101 ? -18.594 9.922 -8.68 1 98.06 101 GLN B C 1
ATOM 3506 O O . GLN B 1 101 ? -17.703 9.742 -7.848 1 98.06 101 GLN B O 1
ATOM 3511 N N . ASP B 1 102 ? -18.719 10.938 -9.484 1 96.69 102 ASP B N 1
ATOM 3512 C CA . ASP B 1 102 ? -17.703 11.984 -9.414 1 96.69 102 ASP B CA 1
ATOM 3513 C C . ASP B 1 102 ? -17.641 12.594 -8.016 1 96.69 102 ASP B C 1
ATOM 3515 O O . ASP B 1 102 ? -18.656 12.664 -7.32 1 96.69 102 ASP B O 1
ATOM 3519 N N . TRP B 1 103 ? -16.469 12.992 -7.586 1 97 103 TRP B N 1
ATOM 3520 C CA . TRP B 1 103 ? -16.234 13.664 -6.309 1 97 103 TRP B CA 1
ATOM 3521 C C . TRP B 1 103 ? -15.281 14.836 -6.48 1 97 103 TRP B C 1
ATOM 3523 O O . TRP B 1 103 ? -14.211 14.695 -7.078 1 97 103 TRP B O 1
ATOM 3533 N N . LEU B 1 104 ? -15.688 16.047 -6.043 1 95.69 104 LEU B N 1
ATOM 3534 C CA . LEU B 1 104 ? -14.898 17.266 -6.191 1 95.69 104 LEU B CA 1
ATOM 3535 C C . LEU B 1 104 ? -14.508 17.484 -7.652 1 95.69 104 LEU B C 1
ATOM 3537 O O . LEU B 1 104 ? -13.367 17.859 -7.945 1 95.69 104 LEU B O 1
ATOM 3541 N N . THR B 1 105 ? -15.352 17.062 -8.555 1 92.81 105 THR B N 1
ATOM 3542 C CA . THR B 1 105 ? -15.227 17.203 -10 1 92.81 105 THR B CA 1
ATOM 3543 C C . THR B 1 105 ? -14.234 16.188 -10.555 1 92.81 105 THR B C 1
ATOM 3545 O O . THR B 1 105 ? -13.906 16.219 -11.742 1 92.81 105 THR B O 1
ATOM 3548 N N . ILE B 1 106 ? -13.68 15.336 -9.719 1 95.44 106 ILE B N 1
ATOM 3549 C CA . ILE B 1 106 ? -12.844 14.234 -10.195 1 95.44 106 ILE B CA 1
ATOM 3550 C C . ILE B 1 106 ? -13.719 13.141 -10.797 1 95.44 106 ILE B C 1
ATOM 3552 O O . ILE B 1 106 ? -14.625 12.625 -10.133 1 95.44 106 ILE B O 1
ATOM 3556 N N . PRO B 1 107 ? -13.484 12.781 -12.008 1 94.81 107 PRO B N 1
ATOM 3557 C CA . PRO B 1 107 ? -14.336 11.766 -12.633 1 94.81 107 PRO B CA 1
ATOM 3558 C C . PRO B 1 107 ? -14.195 10.391 -11.977 1 94.81 107 PRO B C 1
ATOM 3560 O O . PRO B 1 107 ? -13.078 9.945 -11.703 1 94.81 107 PRO B O 1
ATOM 3563 N N . ALA B 1 108 ? -15.305 9.773 -11.75 1 96.12 108 ALA B N 1
ATOM 3564 C CA . ALA B 1 108 ? -15.312 8.414 -11.219 1 96.12 108 ALA B CA 1
ATOM 3565 C C . ALA B 1 108 ? -14.688 7.434 -12.203 1 96.12 108 ALA B C 1
ATOM 3567 O O . ALA B 1 108 ? -14.789 7.617 -13.422 1 96.12 108 ALA B O 1
ATOM 3568 N N . THR B 1 109 ? -14.094 6.387 -11.68 1 94.69 109 THR B N 1
ATOM 3569 C CA . THR B 1 109 ? -13.406 5.41 -12.523 1 94.69 109 THR B CA 1
ATOM 3570 C C . THR B 1 109 ? -14.195 4.102 -12.586 1 94.69 109 THR B C 1
ATOM 3572 O O . THR B 1 109 ? -13.961 3.271 -13.461 1 94.69 109 THR B O 1
ATOM 3575 N N . GLY B 1 110 ? -15.055 3.912 -11.57 1 96.31 110 GLY B N 1
ATOM 3576 C CA . GLY B 1 110 ? -15.742 2.635 -11.445 1 96.31 110 GLY B CA 1
ATOM 3577 C C . GLY B 1 110 ? -14.883 1.562 -10.797 1 96.31 110 GLY B C 1
ATOM 3578 O O . GLY B 1 110 ? -15.32 0.42 -10.641 1 96.31 110 GLY B O 1
ATOM 3579 N N . ARG B 1 111 ? -13.703 1.843 -10.398 1 97.12 111 ARG B N 1
ATOM 3580 C CA . ARG B 1 111 ? -12.719 0.937 -9.805 1 97.12 111 ARG B CA 1
ATOM 3581 C C . ARG B 1 111 ? -12.477 1.281 -8.344 1 97.12 111 ARG B C 1
ATOM 3583 O O . ARG B 1 111 ? -12.867 2.354 -7.875 1 97.12 111 ARG B O 1
ATOM 3590 N N . PRO B 1 112 ? -11.867 0.319 -7.578 1 97.81 112 PRO B N 1
ATOM 3591 C CA . PRO B 1 112 ? -11.516 0.684 -6.203 1 97.81 112 PRO B CA 1
ATOM 3592 C C . PRO B 1 112 ? -10.438 1.763 -6.137 1 97.81 112 PRO B C 1
ATOM 3594 O O . PRO B 1 112 ? -9.508 1.76 -6.949 1 97.81 112 PRO B O 1
ATOM 3597 N N . VAL B 1 113 ? -10.594 2.664 -5.195 1 98.19 113 VAL B N 1
ATOM 3598 C CA . VAL B 1 113 ? -9.609 3.709 -4.926 1 98.19 113 VAL B CA 1
ATOM 3599 C C . VAL B 1 113 ? -9.219 3.686 -3.451 1 98.19 113 VAL B C 1
ATOM 3601 O O . VAL B 1 113 ? -9.922 3.096 -2.627 1 98.19 113 VAL B O 1
ATOM 3604 N N . PHE B 1 114 ? -8.125 4.246 -3.17 1 98.44 114 PHE B N 1
ATOM 3605 C CA . PHE B 1 114 ? -7.594 4.391 -1.82 1 98.44 114 PHE B CA 1
ATOM 3606 C C . PHE B 1 114 ? -7.293 5.852 -1.512 1 98.44 114 PHE B C 1
ATOM 3608 O O . PHE B 1 114 ? -6.25 6.375 -1.91 1 98.44 114 PHE B O 1
ATOM 3615 N N . LEU B 1 115 ? -8.195 6.445 -0.805 1 98.69 115 LEU B N 1
ATOM 3616 C CA . LEU B 1 115 ? -8 7.832 -0.397 1 98.69 115 LEU B CA 1
ATOM 3617 C C . LEU B 1 115 ? -7.191 7.91 0.894 1 98.69 115 LEU B C 1
ATOM 3619 O O . LEU B 1 115 ? -7.719 7.648 1.978 1 98.69 115 LEU B O 1
ATOM 3623 N N . ARG B 1 116 ? -5.992 8.273 0.715 1 98.25 116 ARG B N 1
ATOM 3624 C CA . ARG B 1 116 ? -5.066 8.391 1.838 1 98.25 116 ARG B CA 1
ATOM 3625 C C . ARG B 1 116 ? -5.477 9.523 2.771 1 98.25 116 ARG B C 1
ATOM 3627 O O . ARG B 1 116 ? -5.871 10.594 2.314 1 98.25 116 ARG B O 1
ATOM 3634 N N . TYR B 1 117 ? -5.352 9.25 4.113 1 98.75 117 TYR B N 1
ATOM 3635 C CA . TYR B 1 117 ? -5.715 10.312 5.039 1 98.75 117 TYR B CA 1
ATOM 3636 C C . TYR B 1 117 ? -4.742 10.375 6.211 1 98.75 117 TYR B C 1
ATOM 3638 O O . TYR B 1 117 ? -4.133 9.367 6.574 1 98.75 117 TYR B O 1
ATOM 3646 N N . GLY B 1 118 ? -4.465 11.531 6.73 1 98.88 118 GLY B N 1
ATOM 3647 C CA . GLY B 1 118 ? -4.008 11.852 8.07 1 98.88 118 GLY B CA 1
ATOM 3648 C C . GLY B 1 118 ? -5.012 12.672 8.859 1 98.88 118 GLY B C 1
ATOM 3649 O O . GLY B 1 118 ? -5.477 13.711 8.391 1 98.88 118 GLY B O 1
ATOM 3650 N N . GLU B 1 119 ? -5.328 12.18 10.023 1 98.94 119 GLU B N 1
ATOM 3651 C CA . GLU B 1 119 ? -6.359 12.836 10.82 1 98.94 119 GLU B CA 1
ATOM 3652 C C . GLU B 1 119 ? -5.93 12.969 12.281 1 98.94 119 GLU B C 1
ATOM 3654 O O . GLU B 1 119 ? -5.277 12.078 12.828 1 98.94 119 GLU B O 1
ATOM 3659 N N . VAL B 1 120 ? -6.285 14.062 12.867 1 98.88 120 VAL B N 1
ATOM 3660 C CA . VAL B 1 120 ? -6.129 14.297 14.297 1 98.88 120 VAL B CA 1
ATOM 3661 C C . VAL B 1 120 ? -7.441 14.805 14.891 1 98.88 120 VAL B C 1
ATOM 3663 O O . VAL B 1 120 ? -8.023 15.773 14.383 1 98.88 120 VAL B O 1
ATOM 3666 N N . HIS B 1 121 ? -7.922 14.156 15.883 1 98.81 121 HIS B N 1
ATOM 3667 C CA . HIS B 1 121 ? -9.18 14.5 16.531 1 98.81 121 HIS B CA 1
ATOM 3668 C C . HIS B 1 121 ? -8.953 14.852 18 1 98.81 121 HIS B C 1
ATOM 3670 O O . HIS B 1 121 ? -8.367 14.062 18.75 1 98.81 121 HIS B O 1
ATOM 3676 N N . ARG B 1 122 ? -9.359 16.062 18.359 1 98.56 122 ARG B N 1
ATOM 3677 C CA . ARG B 1 122 ? -9.406 16.422 19.766 1 98.56 122 ARG B CA 1
ATOM 3678 C C . ARG B 1 122 ? -10.664 15.883 20.438 1 98.56 122 ARG B C 1
ATOM 3680 O O . ARG B 1 122 ? -11.766 16.016 19.891 1 98.56 122 ARG B O 1
ATOM 3687 N N . VAL B 1 123 ? -10.484 15.242 21.562 1 98 123 VAL B N 1
ATOM 3688 C CA . VAL B 1 123 ? -11.602 14.578 22.219 1 98 123 VAL B CA 1
ATOM 3689 C C . VAL B 1 123 ? -11.844 15.203 23.594 1 98 123 VAL B C 1
ATOM 3691 O O . VAL B 1 123 ? -10.898 15.398 24.359 1 98 123 VAL B O 1
ATOM 3694 N N . GLU B 1 124 ? -13.023 15.586 23.906 1 96.19 124 GLU B N 1
ATOM 3695 C CA . GLU B 1 124 ? -13.492 16.047 25.203 1 96.19 124 GLU B CA 1
ATOM 3696 C C . GLU B 1 124 ? -14.797 15.352 25.594 1 96.19 124 GLU B C 1
ATOM 3698 O O . GLU B 1 124 ? -15.758 15.352 24.828 1 96.19 124 GLU B O 1
ATOM 3703 N N . GLY B 1 125 ? -14.867 14.781 26.781 1 92.25 125 GLY B N 1
ATOM 3704 C CA . GLY B 1 125 ? -16.078 14.109 27.25 1 92.25 125 GLY B CA 1
ATOM 3705 C C . GLY B 1 125 ? -16.5 12.961 26.344 1 92.25 125 GLY B C 1
ATOM 3706 O O . GLY B 1 125 ? -17.703 12.789 26.094 1 92.25 125 GLY B O 1
ATOM 3707 N N . GLY B 1 126 ? -15.625 12.391 25.734 1 93.56 126 GLY B N 1
ATOM 3708 C CA . GLY B 1 126 ? -15.906 11.211 24.938 1 93.56 126 GLY B CA 1
ATOM 3709 C C . GLY B 1 126 ? -16.375 11.531 23.531 1 93.56 126 GLY B C 1
ATOM 3710 O O . GLY B 1 126 ? -16.672 10.633 22.75 1 93.56 126 GLY B O 1
ATOM 3711 N N . ARG B 1 127 ? -16.406 12.844 23.219 1 96.38 127 ARG B N 1
ATOM 3712 C CA . ARG B 1 127 ? -16.828 13.273 21.891 1 96.38 127 ARG B CA 1
ATOM 3713 C C . ARG B 1 127 ? -15.719 14.039 21.188 1 96.38 127 ARG B C 1
ATOM 3715 O O . ARG B 1 127 ? -14.883 14.672 21.828 1 96.38 127 ARG B O 1
ATOM 3722 N N . ILE B 1 128 ? -15.734 13.961 19.891 1 98.5 128 ILE B N 1
ATOM 3723 C CA . ILE B 1 128 ? -14.797 14.75 19.109 1 98.5 128 ILE B CA 1
ATOM 3724 C C . ILE B 1 128 ? -15.258 16.203 19.062 1 98.5 128 ILE B C 1
ATOM 3726 O O . ILE B 1 128 ? -16.406 16.484 18.688 1 98.5 128 ILE B O 1
ATOM 3730 N N . VAL B 1 129 ? -14.375 17.141 19.406 1 98.5 129 VAL B N 1
ATOM 3731 C CA . VAL B 1 129 ? -14.758 18.547 19.438 1 98.5 129 VAL B CA 1
ATOM 3732 C C . VAL B 1 129 ? -14.062 19.297 18.297 1 98.5 129 VAL B C 1
ATOM 3734 O O . VAL B 1 129 ? -14.453 20.406 17.938 1 98.5 129 VAL B O 1
ATOM 3737 N N . GLN B 1 130 ? -13.023 18.703 17.766 1 98.62 130 GLN B N 1
ATOM 3738 C CA . GLN B 1 130 ? -12.297 19.266 16.641 1 98.62 130 GLN B CA 1
ATOM 3739 C C . GLN B 1 130 ? -11.602 18.188 15.836 1 98.62 130 GLN B C 1
ATOM 3741 O O . GLN B 1 130 ? -10.992 17.281 16.406 1 98.62 130 GLN B O 1
ATOM 3746 N N . SER B 1 131 ? -11.789 18.219 14.539 1 98.75 131 SER B N 1
ATOM 3747 C CA . SER B 1 131 ? -11.078 17.328 13.633 1 98.75 131 SER B CA 1
ATOM 3748 C C . SER B 1 131 ? -10.219 18.109 12.641 1 98.75 131 SER B C 1
ATOM 3750 O O . SER B 1 131 ? -10.672 19.094 12.07 1 98.75 131 SER B O 1
ATOM 3752 N N . ASN B 1 132 ? -8.984 17.766 12.578 1 98.75 132 ASN B N 1
ATOM 3753 C CA . ASN B 1 132 ? -8.117 18.125 11.461 1 98.75 132 ASN B CA 1
ATOM 3754 C C . ASN B 1 132 ? -7.914 16.969 10.492 1 98.75 132 ASN B C 1
ATOM 3756 O O . ASN B 1 132 ? -7.316 15.945 10.859 1 98.75 132 ASN B O 1
ATOM 3760 N N . CYS B 1 133 ? -8.422 17.109 9.273 1 98.81 133 CYS B N 1
ATOM 3761 C CA . CYS B 1 133 ? -8.422 16 8.328 1 98.81 133 CYS B CA 1
ATOM 3762 C C . CYS B 1 133 ? -7.68 16.375 7.051 1 98.81 133 CYS B C 1
ATOM 3764 O O . CYS B 1 133 ? -8.141 17.203 6.277 1 98.81 133 CYS B O 1
ATOM 3766 N N . LEU B 1 134 ? -6.543 15.797 6.859 1 98.81 134 LEU B N 1
ATOM 3767 C CA . LEU B 1 134 ? -5.805 15.914 5.605 1 98.81 134 LEU B CA 1
ATOM 3768 C C . LEU B 1 134 ? -6.031 14.688 4.723 1 98.81 134 LEU B C 1
ATOM 3770 O O . LEU B 1 134 ? -5.395 13.656 4.918 1 98.81 134 LEU B O 1
ATOM 3774 N N . TRP B 1 135 ? -6.996 14.812 3.805 1 98.81 135 TRP B N 1
ATOM 3775 C CA . TRP B 1 135 ? -7.25 13.812 2.775 1 98.81 135 TRP B CA 1
ATOM 3776 C C . TRP B 1 135 ? -6.477 14.133 1.502 1 98.81 135 TRP B C 1
ATOM 3778 O O . TRP B 1 135 ? -6.496 15.273 1.027 1 98.81 135 TRP B O 1
ATOM 3788 N N . ASP B 1 136 ? -5.773 13.211 0.943 1 98.75 136 ASP B N 1
ATOM 3789 C CA . ASP B 1 136 ? -4.906 13.453 -0.206 1 98.75 136 ASP B CA 1
ATOM 3790 C C . ASP B 1 136 ? -5.703 13.43 -1.509 1 98.75 136 ASP B C 1
ATOM 3792 O O . ASP B 1 136 ? -5.57 12.5 -2.311 1 98.75 136 ASP B O 1
ATOM 3796 N N . VAL B 1 137 ? -6.391 14.508 -1.738 1 98.25 137 VAL B N 1
ATOM 3797 C CA . VAL B 1 137 ? -7.242 14.656 -2.914 1 98.25 137 VAL B CA 1
ATOM 3798 C C . VAL B 1 137 ? -6.395 14.562 -4.18 1 98.25 137 VAL B C 1
ATOM 3800 O O . VAL B 1 137 ? -6.824 13.984 -5.184 1 98.25 137 VAL B O 1
ATOM 3803 N N . LEU B 1 138 ? -5.207 15.102 -4.117 1 97.69 138 LEU B N 1
ATOM 3804 C CA . LEU B 1 138 ? -4.312 15.062 -5.27 1 97.69 138 LEU B CA 1
ATOM 3805 C C . LEU B 1 138 ? -3.998 13.625 -5.66 1 97.69 138 LEU B C 1
ATOM 3807 O O . LEU B 1 138 ? -3.918 13.305 -6.848 1 97.69 138 LEU B O 1
ATOM 3811 N N . ASP B 1 139 ? -3.832 12.766 -4.711 1 97.88 139 ASP B N 1
ATOM 3812 C CA . ASP B 1 139 ? -3.572 11.359 -5.02 1 97.88 139 ASP B CA 1
ATOM 3813 C C . ASP B 1 139 ? -4.785 10.711 -5.684 1 97.88 139 ASP B C 1
ATOM 3815 O O . ASP B 1 139 ? -4.637 9.82 -6.516 1 97.88 139 ASP B O 1
ATOM 3819 N N . LEU B 1 140 ? -5.969 11.117 -5.23 1 97.5 140 LEU B N 1
ATOM 3820 C CA . LEU B 1 140 ? -7.164 10.578 -5.875 1 97.5 140 LEU B CA 1
ATOM 3821 C C . LEU B 1 140 ? -7.234 11.016 -7.332 1 97.5 140 LEU B C 1
ATOM 3823 O O . LEU B 1 140 ? -7.645 10.242 -8.195 1 97.5 140 LEU B O 1
ATOM 3827 N N . ILE B 1 141 ? -6.871 12.25 -7.621 1 96 141 ILE B N 1
ATOM 3828 C CA . ILE B 1 141 ? -6.773 12.727 -9 1 96 141 ILE B CA 1
ATOM 3829 C C . ILE B 1 141 ? -5.832 11.82 -9.789 1 96 141 ILE B C 1
ATOM 3831 O O . ILE B 1 141 ? -6.164 11.383 -10.898 1 96 141 ILE B O 1
ATOM 3835 N N . ARG B 1 142 ? -4.707 11.547 -9.211 1 95.56 142 ARG B N 1
ATOM 3836 C CA . ARG B 1 142 ? -3.732 10.664 -9.844 1 95.56 142 ARG B CA 1
ATOM 3837 C C . ARG B 1 142 ? -4.332 9.297 -10.125 1 95.56 142 ARG B C 1
ATOM 3839 O O . ARG B 1 142 ? -4.164 8.75 -11.219 1 95.56 142 ARG B O 1
ATOM 3846 N N . GLN B 1 143 ? -5.008 8.719 -9.156 1 96.31 143 GLN B N 1
ATOM 3847 C CA . GLN B 1 143 ? -5.609 7.402 -9.289 1 96.31 143 GLN B CA 1
ATOM 3848 C C . GLN B 1 143 ? -6.676 7.395 -10.383 1 96.31 143 GLN B C 1
ATOM 3850 O O . GLN B 1 143 ? -6.918 6.367 -11.016 1 96.31 143 GLN B O 1
ATOM 3855 N N . ALA B 1 144 ? -7.289 8.523 -10.609 1 94.19 144 ALA B N 1
ATOM 3856 C CA . ALA B 1 144 ? -8.32 8.641 -11.633 1 94.19 144 ALA B CA 1
ATOM 3857 C C . ALA B 1 144 ? -7.707 8.766 -13.023 1 94.19 144 ALA B C 1
ATOM 3859 O O . ALA B 1 144 ? -8.422 8.781 -14.023 1 94.19 144 ALA B O 1
ATOM 3860 N N . GLY B 1 145 ? -6.359 8.906 -13.055 1 91 145 GLY B N 1
ATOM 3861 C CA . GLY B 1 145 ? -5.664 8.898 -14.328 1 91 145 GLY B CA 1
ATOM 3862 C C . GLY B 1 145 ? -5.301 10.289 -14.82 1 91 145 GLY B C 1
ATOM 3863 O O . GLY B 1 145 ? -4.934 10.461 -15.984 1 91 145 GLY B O 1
ATOM 3864 N N . PHE B 1 146 ? -5.367 11.25 -13.914 1 90.31 146 PHE B N 1
ATOM 3865 C CA . PHE B 1 146 ? -5.043 12.633 -14.266 1 90.31 146 PHE B CA 1
ATOM 3866 C C . PHE B 1 146 ? -3.916 13.164 -13.391 1 90.31 146 PHE B C 1
ATOM 3868 O O . PHE B 1 146 ? -3.826 12.812 -12.211 1 90.31 146 PHE B O 1
ATOM 3875 N N . TRP B 1 147 ? -3.076 13.938 -13.977 1 92.19 147 TRP B N 1
ATOM 3876 C CA . TRP B 1 147 ? -1.994 14.539 -13.203 1 92.19 147 TRP B CA 1
ATOM 3877 C C . TRP B 1 147 ? -1.767 15.984 -13.609 1 92.19 147 TRP B C 1
ATOM 3879 O O . TRP B 1 147 ? -1.318 16.266 -14.727 1 92.19 147 TRP B O 1
ATOM 3889 N N . PRO B 1 148 ? -1.946 16.906 -12.727 1 90.69 148 PRO B N 1
ATOM 3890 C CA . PRO B 1 148 ? -1.957 18.344 -13.062 1 90.69 148 PRO B CA 1
ATOM 3891 C C . PRO B 1 148 ? -0.667 19.047 -12.664 1 90.69 148 PRO B C 1
ATOM 3893 O O . PRO B 1 148 ? -0.589 20.281 -12.734 1 90.69 148 PRO B O 1
ATOM 3896 N N . LEU B 1 149 ? 0.358 18.328 -12.188 1 93.12 149 LEU B N 1
ATOM 3897 C CA . LEU B 1 149 ? 1.606 18.906 -11.711 1 93.12 149 LEU B CA 1
ATOM 3898 C C . LEU B 1 149 ? 2.805 18.281 -12.414 1 93.12 149 LEU B C 1
ATOM 3900 O O . LEU B 1 149 ? 2.66 17.297 -13.141 1 93.12 149 LEU B O 1
ATOM 3904 N N . PRO B 1 150 ? 3.984 18.953 -12.289 1 93.25 150 PRO B N 1
ATOM 3905 C CA . PRO B 1 150 ? 5.172 18.234 -12.75 1 93.25 150 PRO B CA 1
ATOM 3906 C C . PRO B 1 150 ? 5.391 16.906 -12.008 1 93.25 150 PRO B C 1
ATOM 3908 O O . PRO B 1 150 ? 4.844 16.719 -10.922 1 93.25 150 PRO B O 1
ATOM 3911 N N . PRO B 1 151 ? 6.152 16.016 -12.555 1 92.31 151 PRO B N 1
ATOM 3912 C CA . PRO B 1 151 ? 6.379 14.727 -11.898 1 92.31 151 PRO B CA 1
ATOM 3913 C C . PRO B 1 151 ? 6.977 14.867 -10.5 1 92.31 151 PRO B C 1
ATOM 3915 O O . PRO B 1 151 ? 7.824 15.734 -10.273 1 92.31 151 PRO B O 1
ATOM 3918 N N . SER B 1 152 ? 6.496 14.055 -9.672 1 94.88 152 SER B N 1
ATOM 3919 C CA . SER B 1 152 ? 7.066 13.992 -8.328 1 94.88 152 SER B CA 1
ATOM 3920 C C . SER B 1 152 ? 8.508 13.484 -8.367 1 94.88 152 SER B C 1
ATOM 3922 O O . SER B 1 152 ? 8.859 12.648 -9.203 1 94.88 152 SER B O 1
ATOM 3924 N N . LEU B 1 153 ? 9.32 13.945 -7.457 1 92.25 153 LEU B N 1
ATOM 3925 C CA . LEU B 1 153 ? 10.688 13.453 -7.367 1 92.25 153 LEU B CA 1
ATOM 3926 C C . LEU B 1 153 ? 10.727 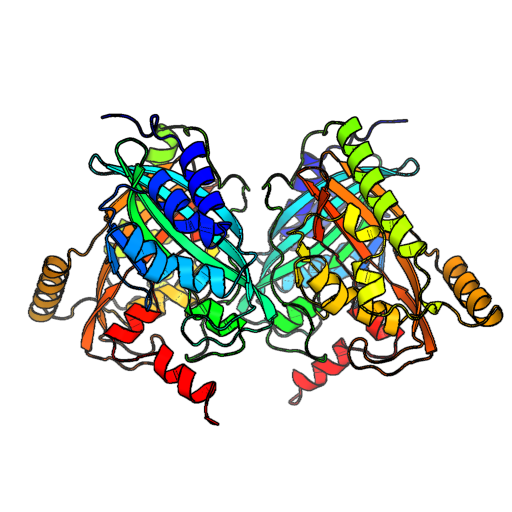12.078 -6.707 1 92.25 153 LEU B C 1
ATOM 3928 O O . LEU B 1 153 ? 11.5 11.211 -7.117 1 92.25 153 LEU B O 1
ATOM 3932 N N . GLY B 1 154 ? 9.93 11.898 -5.719 1 96.19 154 GLY B N 1
ATOM 3933 C CA . GLY B 1 154 ? 9.836 10.609 -5.062 1 96.19 154 GLY B CA 1
ATOM 3934 C C . GLY B 1 154 ? 8.875 9.656 -5.746 1 96.19 154 GLY B C 1
ATOM 3935 O O . GLY B 1 154 ? 8.344 9.961 -6.816 1 96.19 154 GLY B O 1
ATOM 3936 N N . THR B 1 155 ? 8.68 8.523 -5.121 1 97.06 155 THR B N 1
ATOM 3937 C CA . THR B 1 155 ? 7.816 7.48 -5.664 1 97.06 155 THR B CA 1
ATOM 3938 C C . THR B 1 155 ? 6.367 7.699 -5.238 1 97.06 155 THR B C 1
ATOM 3940 O O . THR B 1 155 ? 6.07 7.762 -4.043 1 97.06 155 THR B O 1
ATOM 3943 N N . GLU B 1 156 ? 5.465 7.824 -6.234 1 97.19 156 GLU B N 1
ATOM 3944 C CA . GLU B 1 156 ? 4.035 7.914 -5.957 1 97.19 156 GLU B CA 1
ATOM 3945 C C . GLU B 1 156 ? 3.451 6.543 -5.629 1 97.19 156 GLU B C 1
ATOM 3947 O O . GLU B 1 156 ? 3.99 5.516 -6.047 1 97.19 156 GLU B O 1
ATOM 3952 N N . GLY B 1 157 ? 2.352 6.508 -4.836 1 95.81 157 GLY B N 1
ATOM 3953 C CA . GLY B 1 157 ? 1.655 5.27 -4.535 1 95.81 157 GLY B CA 1
ATOM 3954 C C . GLY B 1 157 ? 1.093 5.227 -3.127 1 95.81 157 GLY B C 1
ATOM 3955 O O . GLY B 1 157 ? 1.248 6.18 -2.361 1 95.81 157 GLY B O 1
ATOM 3956 N N . ARG B 1 158 ? 0.471 4.121 -2.857 1 96.81 158 ARG B N 1
ATOM 3957 C CA . ARG B 1 158 ? -0.124 3.938 -1.538 1 96.81 158 ARG B CA 1
ATOM 3958 C C . ARG B 1 158 ? 0.95 3.844 -0.46 1 96.81 158 ARG B C 1
ATOM 3960 O O . ARG B 1 158 ? 1.987 3.211 -0.663 1 96.81 158 ARG B O 1
ATOM 3967 N N . TRP B 1 159 ? 0.665 4.414 0.694 1 97.88 159 TRP B N 1
ATOM 3968 C CA . TRP B 1 159 ? 1.566 4.301 1.837 1 97.88 159 TRP B CA 1
ATOM 3969 C C . TRP B 1 159 ? 1.454 2.926 2.486 1 97.88 159 TRP B C 1
ATOM 3971 O O . TRP B 1 159 ? 0.349 2.412 2.676 1 97.88 159 TRP B O 1
ATOM 3981 N N . PRO B 1 160 ? 2.566 2.297 2.744 1 96 160 PRO B N 1
ATOM 3982 C CA . PRO B 1 160 ? 2.494 1.119 3.613 1 96 160 PRO B CA 1
ATOM 3983 C C . PRO B 1 160 ? 2.18 1.476 5.066 1 96 160 PRO B C 1
ATOM 3985 O O . PRO B 1 160 ? 2.42 2.607 5.492 1 96 160 PRO B O 1
ATOM 3988 N N . GLY B 1 161 ? 1.575 0.474 5.773 1 96.44 161 GLY B N 1
ATOM 3989 C CA . GLY B 1 161 ? 1.558 0.579 7.223 1 96.44 161 GLY B CA 1
ATOM 3990 C C . GLY B 1 161 ? 2.916 0.345 7.855 1 96.44 161 GLY B C 1
ATOM 3991 O O . GLY B 1 161 ? 3.879 0.007 7.164 1 96.44 161 GLY B O 1
ATOM 3992 N N . PRO B 1 162 ? 2.965 0.535 9.156 1 97.12 162 PRO B N 1
ATOM 3993 C CA . PRO B 1 162 ? 4.246 0.341 9.836 1 97.12 162 PRO B CA 1
ATOM 3994 C C . PRO B 1 162 ? 4.801 -1.07 9.656 1 97.12 162 PRO B C 1
ATOM 3996 O O . PRO B 1 162 ? 4.039 -2.041 9.656 1 97.12 162 PRO B O 1
ATOM 3999 N N . ILE B 1 163 ? 6.094 -1.153 9.547 1 95.44 163 ILE B N 1
ATOM 4000 C CA . ILE B 1 163 ? 6.77 -2.43 9.344 1 95.44 163 ILE B CA 1
ATOM 4001 C C . ILE B 1 163 ? 6.512 -3.35 10.531 1 95.44 163 ILE B C 1
ATOM 4003 O O . ILE B 1 163 ? 6.527 -4.574 10.391 1 95.44 163 ILE B O 1
ATOM 4007 N N . THR B 1 164 ? 6.168 -2.783 11.695 1 93.88 164 THR B N 1
ATOM 4008 C CA . THR B 1 164 ? 5.973 -3.561 12.914 1 93.88 164 THR B CA 1
ATOM 4009 C C . THR B 1 164 ? 4.551 -4.109 12.984 1 93.88 164 THR B C 1
ATOM 4011 O O . THR B 1 164 ? 4.258 -4.988 13.789 1 93.88 164 THR B O 1
ATOM 4014 N N . GLY B 1 165 ? 3.646 -3.58 12.211 1 92.31 165 GLY B N 1
ATOM 4015 C CA . GLY B 1 165 ? 2.281 -4.074 12.133 1 92.31 165 GLY B CA 1
ATOM 4016 C C . GLY B 1 165 ? 1.467 -3.764 13.375 1 92.31 165 GLY B C 1
ATOM 4017 O O . GLY B 1 165 ? 0.42 -4.371 13.609 1 92.31 165 GLY B O 1
ATOM 4018 N N . ASP B 1 166 ? 1.933 -2.811 14.18 1 93.94 166 ASP B N 1
ATOM 4019 C CA . ASP B 1 166 ? 1.269 -2.547 15.453 1 93.94 166 ASP B CA 1
ATOM 4020 C C . ASP B 1 166 ? 0.819 -1.091 15.547 1 93.94 166 ASP B C 1
ATOM 4022 O O . ASP B 1 166 ? 0.783 -0.517 16.641 1 93.94 166 ASP B O 1
ATOM 4026 N N . GLY B 1 167 ? 0.478 -0.505 14.445 1 96.69 167 GLY B N 1
ATOM 4027 C CA . GLY B 1 167 ? 0.171 0.916 14.398 1 96.69 167 GLY B CA 1
ATOM 4028 C C . GLY B 1 167 ? -1.16 1.262 15.039 1 96.69 167 GLY B C 1
ATOM 4029 O O . GLY B 1 167 ? -1.379 2.404 15.445 1 96.69 167 GLY B O 1
ATOM 4030 N N . VAL B 1 168 ? -2.123 0.338 15.102 1 97.44 168 VAL B N 1
ATOM 4031 C CA . VAL B 1 168 ? -3.418 0.582 15.727 1 97.44 168 VAL B CA 1
ATOM 4032 C C . VAL B 1 168 ? -3.359 0.195 17.203 1 97.44 168 VAL B C 1
ATOM 4034 O O . VAL B 1 168 ? -3.361 -0.991 17.547 1 97.44 168 VAL B O 1
ATOM 4037 N N . ARG B 1 169 ? -3.312 1.226 18.016 1 96.38 169 ARG B N 1
ATOM 4038 C CA . ARG B 1 169 ? -3.123 1.024 19.453 1 96.38 169 ARG B CA 1
ATOM 4039 C C . ARG B 1 169 ? -4.387 1.381 20.219 1 96.38 169 ARG B C 1
ATOM 4041 O O . ARG B 1 169 ? -4.637 2.555 20.516 1 96.38 169 ARG B O 1
ATOM 4048 N N . LEU B 1 170 ? -5.125 0.314 20.641 1 95.25 170 LEU B N 1
ATOM 4049 C CA . LEU B 1 170 ? -6.43 0.537 21.266 1 95.25 170 LEU B CA 1
ATOM 4050 C C . LEU B 1 170 ? -6.32 0.541 22.781 1 95.25 170 LEU B C 1
ATOM 4052 O O . LEU B 1 170 ? -7.254 0.948 23.469 1 95.25 170 LEU B O 1
ATOM 4056 N N . ALA B 1 171 ? -5.156 0.091 23.281 1 91.25 171 ALA B N 1
ATOM 4057 C CA . ALA B 1 171 ? -4.871 0.139 24.703 1 91.25 171 ALA B CA 1
ATOM 4058 C C . ALA B 1 171 ? -3.748 1.129 25 1 91.25 171 ALA B C 1
ATOM 4060 O O . ALA B 1 171 ? -2.914 1.413 24.141 1 91.25 171 ALA B O 1
ATOM 4061 N N . PRO B 1 172 ? -3.803 1.659 26.219 1 87.69 172 PRO B N 1
ATOM 4062 C CA . PRO B 1 172 ? -2.715 2.578 26.547 1 87.69 172 PRO B CA 1
ATOM 4063 C C . PRO B 1 172 ? -1.338 1.929 26.453 1 87.69 172 PRO B C 1
ATOM 4065 O O . PRO B 1 172 ? -1.175 0.757 26.797 1 87.69 172 PRO B O 1
ATOM 4068 N N . SER B 1 173 ? -0.495 2.697 25.891 1 90.94 173 SER B N 1
ATOM 4069 C CA . SER B 1 173 ? 0.888 2.248 25.781 1 90.94 173 SER B CA 1
ATOM 4070 C C . SER B 1 173 ? 1.703 2.654 27 1 90.94 173 SER B C 1
ATOM 4072 O O . SER B 1 173 ? 1.198 3.344 27.891 1 90.94 173 SER B O 1
ATOM 4074 N N . ASP B 1 174 ? 2.871 2.109 27.047 1 92.06 174 ASP B N 1
ATOM 4075 C CA . ASP B 1 174 ? 3.809 2.537 28.078 1 92.06 174 ASP B CA 1
ATOM 4076 C C . ASP B 1 174 ? 4.094 4.035 27.969 1 92.06 174 ASP B C 1
ATOM 4078 O O . ASP B 1 174 ? 4.578 4.512 26.938 1 92.06 174 ASP B O 1
ATOM 4082 N N . ALA B 1 175 ? 3.793 4.746 29 1 92.56 175 ALA B N 1
ATOM 4083 C CA . ALA B 1 175 ? 3.908 6.203 29 1 92.56 175 ALA B CA 1
ATOM 4084 C C . ALA B 1 175 ? 5.355 6.637 28.797 1 92.56 175 ALA B C 1
ATOM 4086 O O . ALA B 1 175 ? 5.621 7.605 28.078 1 92.56 175 ALA B O 1
ATOM 4087 N N . ALA B 1 176 ? 6.277 5.945 29.453 1 96.81 176 ALA B N 1
ATOM 4088 C CA . ALA B 1 176 ? 7.688 6.289 29.312 1 96.81 176 ALA B CA 1
ATOM 4089 C C . ALA B 1 176 ? 8.164 6.117 27.875 1 96.81 176 ALA B C 1
ATOM 4091 O O . ALA B 1 176 ? 8.953 6.926 27.375 1 96.81 176 ALA B O 1
ATOM 4092 N N . GLU B 1 177 ? 7.703 5.074 27.281 1 97.56 177 GLU B N 1
ATOM 4093 C CA . GLU B 1 177 ? 8.062 4.855 25.875 1 97.56 177 GLU B CA 1
ATOM 4094 C C . GLU B 1 177 ? 7.52 5.961 24.984 1 97.56 177 GLU B C 1
ATOM 4096 O O . GLU B 1 177 ? 8.219 6.445 24.094 1 97.56 177 GLU B O 1
ATOM 4101 N N . GLY B 1 178 ? 6.297 6.32 25.203 1 97.62 178 GLY B N 1
ATOM 4102 C CA . GLY B 1 178 ? 5.711 7.414 24.438 1 97.62 178 GLY B CA 1
ATOM 4103 C C . GLY B 1 178 ? 6.461 8.727 24.609 1 97.62 178 GLY B C 1
ATOM 4104 O O . GLY B 1 178 ? 6.676 9.445 23.625 1 97.62 178 GLY B O 1
ATOM 4105 N N . GLU B 1 179 ? 6.848 9.031 25.828 1 98 179 GLU B N 1
ATOM 4106 C CA . GLU B 1 179 ? 7.621 10.234 26.109 1 98 179 GLU B CA 1
ATOM 4107 C C . GLU B 1 179 ? 8.961 10.211 25.375 1 98 179 GLU B C 1
ATOM 4109 O O . GLU B 1 179 ? 9.398 11.227 24.828 1 98 179 GLU B O 1
ATOM 4114 N N . ALA B 1 180 ? 9.555 9.039 25.375 1 98.62 180 ALA B N 1
ATOM 4115 C CA . ALA B 1 180 ? 10.836 8.898 24.688 1 98.62 180 ALA B CA 1
ATOM 4116 C C . ALA B 1 180 ? 10.672 9.086 23.188 1 98.62 180 ALA B C 1
ATOM 4118 O O . ALA B 1 180 ? 11.523 9.703 22.531 1 98.62 180 ALA B O 1
ATOM 4119 N N . SER B 1 181 ? 9.602 8.555 22.656 1 98.75 181 SER B N 1
ATOM 4120 C CA . SER B 1 181 ? 9.344 8.648 21.219 1 98.75 181 SER B CA 1
ATOM 4121 C C . SER B 1 181 ? 9.172 10.102 20.781 1 98.75 181 SER B C 1
ATOM 4123 O O . SER B 1 181 ? 9.82 10.555 19.844 1 98.75 181 SER B O 1
ATOM 4125 N N . ILE B 1 182 ? 8.344 10.852 21.453 1 98.81 182 ILE B N 1
ATOM 4126 C CA . ILE B 1 182 ? 8.117 12.234 21.047 1 98.81 182 ILE B CA 1
ATOM 4127 C C . ILE B 1 182 ? 9.367 13.07 21.328 1 98.81 182 ILE B C 1
ATOM 4129 O O . ILE B 1 182 ? 9.688 13.984 20.562 1 98.81 182 ILE B O 1
ATOM 4133 N N . ALA B 1 183 ? 10.094 12.781 22.391 1 98.81 183 ALA B N 1
ATOM 4134 C CA . ALA B 1 183 ? 11.344 13.484 22.656 1 98.81 183 ALA B CA 1
ATOM 4135 C C . ALA B 1 183 ? 12.336 13.289 21.516 1 98.81 183 ALA B C 1
ATOM 4137 O O . ALA B 1 183 ? 13.016 14.234 21.109 1 98.81 183 ALA B O 1
ATOM 4138 N N . GLN B 1 184 ? 12.406 12.07 21 1 98.88 184 GLN B N 1
ATOM 4139 C CA . GLN B 1 184 ? 13.297 11.805 19.875 1 98.88 184 GLN B CA 1
ATOM 4140 C C . GLN B 1 184 ? 12.875 12.594 18.641 1 98.88 184 GLN B C 1
ATOM 4142 O O . GLN B 1 184 ? 13.719 13.148 17.938 1 98.88 184 GLN B O 1
ATOM 4147 N N . THR B 1 185 ? 11.602 12.633 18.375 1 98.81 185 THR B N 1
ATOM 4148 C CA . THR B 1 185 ? 11.086 13.414 17.25 1 98.81 185 THR B CA 1
ATOM 4149 C C . THR B 1 185 ? 11.461 14.891 17.391 1 98.81 185 THR B C 1
ATOM 4151 O O . THR B 1 185 ? 11.977 15.492 16.453 1 98.81 185 THR B O 1
ATOM 4154 N N . LEU B 1 186 ? 11.242 15.414 18.547 1 98.69 186 LEU B N 1
ATOM 4155 C CA . LEU B 1 186 ? 11.5 16.828 18.781 1 98.69 186 LEU B CA 1
ATOM 4156 C C . LEU B 1 186 ? 13 17.125 18.734 1 98.69 186 LEU B C 1
ATOM 4158 O O . LEU B 1 186 ? 13.414 18.188 18.281 1 98.69 186 LEU B O 1
ATOM 4162 N N . ALA B 1 187 ? 13.789 16.172 19.219 1 98.75 187 ALA B N 1
ATOM 4163 C CA . ALA B 1 187 ? 15.234 16.312 19.109 1 98.75 187 ALA B CA 1
ATOM 4164 C C . ALA B 1 187 ? 15.664 16.359 17.641 1 98.75 187 ALA B C 1
ATOM 4166 O O . ALA B 1 187 ? 16.5 17.172 17.25 1 98.75 187 ALA B O 1
ATOM 4167 N N . MET B 1 188 ? 15.117 15.492 16.844 1 98.69 188 MET B N 1
ATOM 4168 C CA . MET B 1 188 ? 15.383 15.492 15.414 1 98.69 188 MET B CA 1
ATOM 4169 C C . MET B 1 188 ? 14.938 16.812 14.781 1 98.69 188 MET B C 1
ATOM 4171 O O . MET B 1 188 ? 15.688 17.406 14.008 1 98.69 188 MET B O 1
ATOM 4175 N N . HIS B 1 189 ? 13.734 17.328 15.102 1 97.94 189 HIS B N 1
ATOM 4176 C CA . HIS B 1 189 ? 13.25 18.609 14.602 1 97.94 189 HIS B CA 1
ATOM 4177 C C . HIS B 1 189 ? 14.219 19.734 14.93 1 97.94 189 HIS B C 1
ATOM 4179 O O . HIS B 1 189 ? 14.453 20.625 14.102 1 97.94 189 HIS B O 1
ATOM 4185 N N . ALA B 1 190 ? 14.727 19.703 16.125 1 97.5 190 ALA B N 1
ATOM 4186 C CA . ALA B 1 190 ? 15.656 20.734 16.578 1 97.5 190 ALA B CA 1
ATOM 4187 C C . ALA B 1 190 ? 16.891 20.797 15.688 1 97.5 190 ALA B C 1
ATOM 4189 O O . ALA B 1 190 ? 17.422 21.875 15.414 1 97.5 190 ALA B O 1
ATOM 4190 N N . THR B 1 191 ? 17.328 19.641 15.258 1 96.81 191 THR B N 1
ATOM 4191 C CA . THR B 1 191 ? 18.484 19.625 14.375 1 96.81 191 THR B CA 1
ATOM 4192 C C . THR B 1 191 ? 18.156 20.266 13.031 1 96.81 191 THR B C 1
ATOM 4194 O O . THR B 1 191 ? 19 20.953 12.438 1 96.81 191 THR B O 1
ATOM 4197 N N . LEU B 1 192 ? 16.969 20.062 12.516 1 93.75 192 LEU B N 1
ATOM 4198 C CA . LEU B 1 192 ? 16.547 20.672 11.258 1 93.75 192 LEU B CA 1
ATOM 4199 C C . LEU B 1 192 ? 16.5 22.188 11.383 1 93.75 192 LEU B C 1
ATOM 4201 O O . LEU B 1 192 ? 16.938 22.906 10.484 1 93.75 192 LEU B O 1
ATOM 4205 N N . HIS B 1 193 ? 16 22.656 12.484 1 90.19 193 HIS B N 1
ATOM 4206 C CA . HIS B 1 193 ? 15.859 24.094 12.727 1 90.19 193 HIS B CA 1
ATOM 4207 C C . HIS B 1 193 ? 17.219 24.75 12.906 1 90.19 193 HIS B C 1
ATOM 4209 O O . HIS B 1 193 ? 17.422 25.891 12.477 1 90.19 193 HIS B O 1
ATOM 4215 N N . ALA B 1 194 ? 18.094 24.047 13.477 1 91.31 194 ALA B N 1
ATOM 4216 C CA . ALA B 1 194 ? 19.406 24.609 13.828 1 91.31 194 ALA B CA 1
ATOM 4217 C C . ALA B 1 194 ? 20.312 24.703 12.602 1 91.31 194 ALA B C 1
ATOM 4219 O O . ALA B 1 194 ? 21.297 25.438 12.609 1 91.31 194 ALA B O 1
ATOM 4220 N N . PHE B 1 195 ? 19.984 23.969 11.602 1 89.19 195 PHE B N 1
ATOM 4221 C CA . PHE B 1 195 ? 20.859 23.906 10.438 1 89.19 195 PHE B CA 1
ATOM 4222 C C . PHE B 1 195 ? 20.828 25.219 9.672 1 89.19 195 PHE B C 1
ATOM 4224 O O . PHE B 1 195 ? 19.766 25.688 9.258 1 89.19 195 PHE B O 1
ATOM 4231 N N . ALA B 1 196 ? 22 25.797 9.453 1 82.19 196 ALA B N 1
ATOM 4232 C CA . ALA B 1 196 ? 22.141 27.078 8.766 1 82.19 196 ALA B CA 1
ATOM 4233 C C . ALA B 1 196 ? 22.328 26.875 7.262 1 82.19 196 ALA B C 1
ATOM 4235 O O . ALA B 1 196 ? 23.391 26.469 6.809 1 82.19 196 ALA B O 1
ATOM 4236 N N . ASP B 1 197 ? 21.359 27.234 6.492 1 76.31 197 ASP B N 1
ATOM 4237 C CA . ASP B 1 197 ? 21.422 27.109 5.039 1 76.31 197 ASP B CA 1
ATOM 4238 C C . ASP B 1 197 ? 22.422 28.109 4.445 1 76.31 197 ASP B C 1
ATOM 4240 O O . ASP B 1 197 ? 22.938 27.891 3.352 1 76.31 197 ASP B O 1
ATOM 4244 N N . THR B 1 198 ? 22.672 29.125 5.133 1 70.5 198 THR B N 1
ATOM 4245 C CA . THR B 1 198 ? 23.484 30.234 4.633 1 70.5 198 THR B CA 1
ATOM 4246 C C . THR B 1 198 ? 24.938 29.812 4.492 1 70.5 198 THR B C 1
ATOM 4248 O O . THR B 1 198 ? 25.719 30.484 3.814 1 70.5 198 THR B O 1
ATOM 4251 N N . GLU B 1 199 ? 25.219 28.688 5.074 1 74.25 199 GLU B N 1
ATOM 4252 C CA . GLU B 1 199 ? 26.609 28.266 5.016 1 74.25 199 GLU B CA 1
ATOM 4253 C C . GLU B 1 199 ? 26.922 27.562 3.701 1 74.25 199 GLU B C 1
ATOM 4255 O O . GLU B 1 199 ? 28.078 27.219 3.428 1 74.25 199 GLU B O 1
ATOM 4260 N N . GLY B 1 200 ? 25.938 27.406 2.85 1 75.5 200 GLY B N 1
ATOM 4261 C CA . GLY B 1 200 ? 26.125 26.891 1.504 1 75.5 200 GLY B CA 1
ATOM 4262 C C . GLY B 1 200 ? 26.672 25.469 1.48 1 75.5 200 GLY B C 1
ATOM 4263 O O . GLY B 1 200 ? 27.5 25.141 0.625 1 75.5 200 GLY B O 1
ATOM 4264 N N . ARG B 1 201 ? 26.391 24.641 2.469 1 85.19 201 ARG B N 1
ATOM 4265 C CA . ARG B 1 201 ? 26.969 23.297 2.543 1 85.19 201 ARG B CA 1
ATOM 4266 C C . ARG B 1 201 ? 26.234 22.344 1.612 1 85.19 201 ARG B C 1
ATOM 4268 O O . ARG B 1 201 ? 26.641 21.188 1.45 1 85.19 201 ARG B O 1
ATOM 4275 N N . GLY B 1 202 ? 25.172 22.797 1.018 1 88.81 202 GLY B N 1
ATOM 4276 C CA . GLY B 1 202 ? 24.5 22.078 -0.045 1 88.81 202 GLY B CA 1
ATOM 4277 C C . GLY B 1 202 ? 24.031 20.688 0.377 1 88.81 202 GLY B C 1
ATOM 4278 O O . GLY B 1 202 ? 23.625 20.484 1.524 1 88.81 202 GLY B O 1
ATOM 4279 N N . ARG B 1 203 ? 24 19.781 -0.527 1 93.56 203 ARG B N 1
ATOM 4280 C CA . ARG B 1 203 ? 23.547 18.406 -0.343 1 93.56 203 ARG B CA 1
ATOM 4281 C C . ARG B 1 203 ? 24.391 17.688 0.714 1 93.56 203 ARG B C 1
ATOM 4283 O O . ARG B 1 203 ? 23.844 17 1.584 1 93.56 203 ARG B O 1
ATOM 4290 N N . GLN B 1 204 ? 25.688 17.875 0.673 1 94.94 204 GLN B N 1
ATOM 4291 C CA . GLN B 1 204 ? 26.578 17.203 1.613 1 94.94 204 GLN B CA 1
ATOM 4292 C C . GLN B 1 204 ? 26.328 17.688 3.041 1 94.94 204 GLN B C 1
ATOM 4294 O O . GLN B 1 204 ? 26.391 16.891 3.986 1 94.94 204 GLN B O 1
ATOM 4299 N N . GLY B 1 205 ? 26.109 18.953 3.209 1 94.88 205 GLY B N 1
ATOM 4300 C CA . GLY B 1 205 ? 25.781 19.5 4.52 1 94.88 205 GLY B CA 1
ATOM 4301 C C . GLY B 1 205 ? 24.531 18.891 5.121 1 94.88 205 GLY B C 1
ATOM 4302 O O . GLY B 1 205 ? 24.5 18.578 6.316 1 94.88 205 GLY B O 1
ATOM 4303 N N . LEU B 1 206 ? 23.531 18.688 4.309 1 95.62 206 LEU B N 1
ATOM 4304 C CA . LEU B 1 206 ? 22.266 18.109 4.766 1 95.62 206 LEU B CA 1
ATOM 4305 C C . LEU B 1 206 ? 22.453 16.641 5.137 1 95.62 206 LEU B C 1
ATOM 4307 O O . LEU B 1 206 ? 21.828 16.156 6.09 1 95.62 206 LEU B O 1
ATOM 4311 N N . LEU B 1 207 ? 23.312 15.906 4.43 1 96.75 207 LEU B N 1
ATOM 4312 C CA . LEU B 1 207 ? 23.562 14.492 4.703 1 96.75 207 LEU B CA 1
ATOM 4313 C C . LEU B 1 207 ? 24.391 14.328 5.977 1 96.75 207 LEU B C 1
ATOM 4315 O O . LEU B 1 207 ? 24.281 13.297 6.648 1 96.75 207 LEU B O 1
ATOM 4319 N N . GLU B 1 208 ? 25.109 15.414 6.367 1 95.62 208 GLU B N 1
ATOM 4320 C CA . GLU B 1 208 ? 26.047 15.281 7.477 1 95.62 208 GLU B CA 1
ATOM 4321 C C . GLU B 1 208 ? 25.5 15.93 8.742 1 95.62 208 GLU B C 1
ATOM 4323 O O . GLU B 1 208 ? 26 15.688 9.844 1 95.62 208 GLU B O 1
ATOM 4328 N N . MET B 1 209 ? 24.562 16.828 8.547 1 95.19 209 MET B N 1
ATOM 4329 C CA . MET B 1 209 ? 24.031 17.516 9.719 1 95.19 209 MET B CA 1
ATOM 4330 C C . MET B 1 209 ? 23.469 16.531 10.727 1 95.19 209 MET B C 1
ATOM 4332 O O . MET B 1 209 ? 23.203 15.375 10.391 1 95.19 209 MET B O 1
ATOM 4336 N N . PRO B 1 210 ? 23.172 16.906 11.945 1 96.88 210 PRO B N 1
ATOM 4337 C CA . PRO B 1 210 ? 22.906 16 13.07 1 96.88 210 PRO B CA 1
ATOM 4338 C C . PRO B 1 210 ? 21.609 15.203 12.875 1 96.88 210 PRO B C 1
ATOM 4340 O O . PRO B 1 210 ? 21.391 14.203 13.57 1 96.88 210 PRO B O 1
ATOM 4343 N N . GLN B 1 211 ? 20.766 15.523 11.961 1 97.25 211 GLN B N 1
ATOM 4344 C CA . GLN B 1 211 ? 19.578 14.734 11.719 1 97.25 211 GLN B CA 1
ATOM 4345 C C . GLN B 1 211 ? 19.922 13.266 11.469 1 97.25 211 GLN B C 1
ATOM 4347 O O . GLN B 1 211 ? 19.141 12.375 11.805 1 97.25 211 GLN B O 1
ATOM 4352 N N . LYS B 1 212 ? 21.094 13.008 10.875 1 97.75 212 LYS B N 1
ATOM 4353 C CA . LYS B 1 212 ? 21.516 11.672 10.469 1 97.75 212 LYS B CA 1
ATOM 4354 C C . LYS B 1 212 ? 21.547 10.719 11.656 1 97.75 212 LYS B C 1
ATOM 4356 O O . LYS B 1 212 ? 21.391 9.508 11.492 1 97.75 212 LYS B O 1
ATOM 4361 N N . ASP B 1 213 ? 21.703 11.242 12.883 1 97.94 213 ASP B N 1
ATOM 4362 C CA . ASP B 1 213 ? 21.844 10.414 14.078 1 97.94 213 ASP B CA 1
ATOM 4363 C C . ASP B 1 213 ? 20.484 9.938 14.57 1 97.94 213 ASP B C 1
ATOM 4365 O O . ASP B 1 213 ? 20.406 9.039 15.414 1 97.94 213 ASP B O 1
ATOM 4369 N N . HIS B 1 214 ? 19.438 10.492 14.062 1 98.62 214 HIS B N 1
ATOM 4370 C CA . HIS B 1 214 ? 18.094 10.164 14.547 1 98.62 214 HIS B CA 1
ATOM 4371 C C . HIS B 1 214 ? 17.406 9.156 13.641 1 98.62 214 HIS B C 1
ATOM 4373 O O . HIS B 1 214 ? 16.531 8.406 14.078 1 98.62 214 HIS B O 1
ATOM 4379 N N . TRP B 1 215 ? 17.75 9.086 12.391 1 98.62 215 TRP B N 1
ATOM 4380 C CA . TRP B 1 215 ? 17.062 8.273 11.391 1 98.62 215 TRP B CA 1
ATOM 4381 C C . TRP B 1 215 ? 17.656 6.871 11.328 1 98.62 215 TRP B C 1
ATOM 4383 O O . TRP B 1 215 ? 18.875 6.699 11.391 1 98.62 215 TRP B O 1
ATOM 4393 N N . HIS B 1 216 ? 16.812 5.879 11.211 1 98.31 216 HIS B N 1
ATOM 4394 C CA . HIS B 1 216 ? 17.219 4.516 10.898 1 98.31 216 HIS B CA 1
ATOM 4395 C C . HIS B 1 216 ? 17.875 4.445 9.516 1 98.31 216 HIS B C 1
ATOM 4397 O O . HIS B 1 216 ? 17.469 5.168 8.602 1 98.31 216 HIS B O 1
ATOM 4403 N N . GLU B 1 217 ? 18.812 3.582 9.281 1 96.19 217 GLU B N 1
ATOM 4404 C CA . GLU B 1 217 ? 19.531 3.475 8.016 1 96.19 217 GLU B CA 1
ATOM 4405 C C . GLU B 1 217 ? 18.578 3.1 6.875 1 96.19 217 GLU B C 1
ATOM 4407 O O . GLU B 1 217 ? 18.828 3.449 5.719 1 96.19 217 GLU B O 1
ATOM 4412 N N . ARG B 1 218 ? 17.484 2.441 7.203 1 96.62 218 ARG B N 1
ATOM 4413 C CA . ARG B 1 218 ? 16.516 2.033 6.195 1 96.62 218 ARG B CA 1
ATOM 4414 C C . ARG B 1 218 ? 15.188 2.773 6.375 1 96.62 218 ARG B C 1
ATOM 4416 O O . ARG B 1 218 ? 14.117 2.211 6.137 1 96.62 218 ARG B O 1
ATOM 4423 N N . MET B 1 219 ? 15.312 3.951 6.895 1 98.19 219 MET B N 1
ATOM 4424 C CA . MET B 1 219 ? 14.086 4.707 7.145 1 98.19 219 MET B CA 1
ATOM 4425 C C . MET B 1 219 ? 13.32 4.945 5.848 1 98.19 219 MET B C 1
ATOM 4427 O O . MET B 1 219 ? 13.914 4.984 4.77 1 98.19 219 MET B O 1
ATOM 4431 N N . MET B 1 220 ? 12.062 4.961 5.957 1 98.69 220 MET B N 1
ATOM 4432 C CA . MET B 1 220 ? 11.164 5.367 4.879 1 98.69 220 MET B CA 1
ATOM 4433 C C . MET B 1 220 ? 10.492 6.695 5.203 1 98.69 220 MET B C 1
ATOM 4435 O O . MET B 1 220 ? 10.016 6.902 6.324 1 98.69 220 MET B O 1
ATOM 4439 N N . TRP B 1 221 ? 10.539 7.613 4.266 1 98.75 221 TRP B N 1
ATOM 4440 C CA . TRP B 1 221 ? 9.797 8.867 4.32 1 98.75 221 TRP B CA 1
ATOM 4441 C C . TRP B 1 221 ? 8.625 8.852 3.344 1 98.75 221 TRP B C 1
ATOM 4443 O O . TRP B 1 221 ? 8.82 8.797 2.129 1 98.75 221 TRP B O 1
ATOM 4453 N N . TYR B 1 222 ? 7.391 8.836 3.875 1 98.75 222 TYR B N 1
ATOM 4454 C CA . TYR B 1 222 ? 6.188 8.75 3.051 1 98.75 222 TYR B CA 1
ATOM 4455 C C . TYR B 1 222 ? 5.566 10.125 2.855 1 98.75 222 TYR B C 1
ATOM 4457 O O . TYR B 1 222 ? 4.73 10.555 3.654 1 98.75 222 TYR B O 1
ATOM 4465 N N . GLY B 1 223 ? 5.91 10.773 1.764 1 98.5 223 GLY B N 1
ATOM 4466 C CA . GLY B 1 223 ? 5.379 12.086 1.441 1 98.5 223 GLY B CA 1
ATOM 4467 C C . GLY B 1 223 ? 4.051 12.031 0.708 1 98.5 223 GLY B C 1
ATOM 4468 O O . GLY B 1 223 ? 3.654 10.977 0.209 1 98.5 223 GLY B O 1
ATOM 4469 N N . PRO B 1 224 ? 3.35 13.141 0.694 1 98.06 224 PRO B N 1
ATOM 4470 C CA . PRO B 1 224 ? 2.084 13.227 -0.038 1 98.06 224 PRO B CA 1
ATOM 4471 C C . PRO B 1 224 ? 2.27 13.133 -1.551 1 98.06 224 PRO B C 1
ATOM 4473 O O . PRO B 1 224 ? 3.402 13.156 -2.041 1 98.06 224 PRO B O 1
ATOM 4476 N N . SER B 1 225 ? 1.119 12.914 -2.258 1 98.06 225 SER B N 1
ATOM 4477 C CA . SER B 1 225 ? 1.174 13.055 -3.711 1 98.06 225 SER B CA 1
ATOM 4478 C C . SER B 1 225 ? 1.7 14.422 -4.121 1 98.06 225 SER B C 1
ATOM 4480 O O . SER B 1 225 ? 1.366 15.43 -3.496 1 98.06 225 SER B O 1
ATOM 4482 N N . GLY B 1 226 ? 2.463 14.469 -5.148 1 97 226 GLY B N 1
ATOM 4483 C CA . GLY B 1 226 ? 3.152 15.68 -5.574 1 97 226 GLY B CA 1
ATOM 4484 C C . GLY B 1 226 ? 4.609 15.711 -5.156 1 97 226 GLY B C 1
ATOM 4485 O O . GLY B 1 226 ? 5.426 16.391 -5.785 1 97 226 GLY B O 1
ATOM 4486 N N . ILE B 1 227 ? 4.926 14.992 -4.062 1 97.38 227 ILE B N 1
ATOM 4487 C CA . ILE B 1 227 ? 6.305 14.828 -3.621 1 97.38 227 ILE B CA 1
ATOM 4488 C C . ILE B 1 227 ? 6.707 13.359 -3.734 1 97.38 227 ILE B C 1
ATOM 4490 O O . ILE B 1 227 ? 7.715 13.031 -4.367 1 97.38 227 ILE B O 1
ATOM 4494 N N . GLY B 1 228 ? 5.859 12.492 -3.156 1 97.81 228 GLY B N 1
ATOM 4495 C CA . GLY B 1 228 ? 6.113 11.062 -3.26 1 97.81 228 GLY B CA 1
ATOM 4496 C C . GLY B 1 228 ? 6.949 10.523 -2.117 1 97.81 228 GLY B C 1
ATOM 4497 O O . GLY B 1 228 ? 7.363 11.273 -1.232 1 97.81 228 GLY B O 1
ATOM 4498 N N . MET B 1 229 ? 7.219 9.234 -2.119 1 98.38 229 MET B N 1
ATOM 4499 C CA . MET B 1 229 ? 7.945 8.531 -1.068 1 98.38 229 MET B CA 1
ATOM 4500 C C . MET B 1 229 ? 9.445 8.523 -1.356 1 98.38 229 MET B C 1
ATOM 4502 O O . MET B 1 229 ? 9.859 8.461 -2.516 1 98.38 229 MET B O 1
ATOM 4506 N N . ALA B 1 230 ? 10.18 8.531 -0.308 1 98.19 230 ALA B N 1
ATOM 4507 C CA . ALA B 1 230 ? 11.641 8.438 -0.377 1 98.19 230 ALA B CA 1
ATOM 4508 C C . ALA B 1 230 ? 12.172 7.426 0.635 1 98.19 230 ALA B C 1
ATOM 4510 O O . ALA B 1 230 ? 11.484 7.086 1.601 1 98.19 230 ALA B O 1
ATOM 4511 N N . ARG B 1 231 ? 13.352 6.953 0.374 1 98.25 231 ARG B N 1
ATOM 4512 C CA . ARG B 1 231 ? 13.969 5.957 1.242 1 98.25 231 ARG B CA 1
ATOM 4513 C C . ARG B 1 231 ? 15.375 6.387 1.658 1 98.25 231 ARG B C 1
ATOM 4515 O O . ARG B 1 231 ? 16.141 6.883 0.835 1 98.25 231 ARG B O 1
ATOM 4522 N N . GLY B 1 232 ? 15.648 6.172 2.926 1 97.88 232 GLY B N 1
ATOM 4523 C CA . GLY B 1 232 ? 16.938 6.543 3.473 1 97.88 232 GLY B CA 1
ATOM 4524 C C . GLY B 1 232 ? 17.141 8.047 3.559 1 97.88 232 GLY B C 1
ATOM 4525 O O . GLY B 1 232 ? 16.375 8.812 2.98 1 97.88 232 GLY B O 1
ATOM 4526 N N . LEU B 1 233 ? 18.156 8.414 4.293 1 98 233 LEU B N 1
ATOM 4527 C CA . LEU B 1 233 ? 18.484 9.836 4.434 1 98 233 LEU B CA 1
ATOM 4528 C C . LEU B 1 233 ? 18.797 10.453 3.08 1 98 233 LEU B C 1
ATOM 4530 O O . LEU B 1 233 ? 18.391 11.586 2.803 1 98 233 LEU B O 1
ATOM 4534 N N . GLN B 1 234 ? 19.469 9.711 2.215 1 97.31 234 GLN B N 1
ATOM 4535 C CA . GLN B 1 234 ? 19.781 10.211 0.884 1 97.31 234 GLN B CA 1
ATOM 4536 C C . GLN B 1 234 ? 18.531 10.539 0.093 1 97.31 234 GLN B C 1
ATOM 4538 O O . GLN B 1 234 ? 18.422 11.602 -0.521 1 97.31 234 GLN B O 1
ATOM 4543 N N . GLY B 1 235 ? 17.609 9.586 0.086 1 97.62 235 GLY B N 1
ATOM 4544 C CA . GLY B 1 235 ? 16.359 9.836 -0.615 1 97.62 235 GLY B CA 1
ATOM 4545 C C . GLY B 1 235 ? 15.594 11.023 -0.064 1 97.62 235 GLY B C 1
ATOM 4546 O O . GLY B 1 235 ? 15.094 11.859 -0.825 1 97.62 235 GLY B O 1
ATOM 4547 N N . PHE B 1 236 ? 15.539 11.078 1.247 1 98.31 236 PHE B N 1
ATOM 4548 C CA . PHE B 1 236 ? 14.859 12.18 1.913 1 98.31 236 PHE B CA 1
ATOM 4549 C C . PHE B 1 236 ? 15.477 13.516 1.52 1 98.31 236 PHE B C 1
ATOM 4551 O O . PHE B 1 236 ? 14.766 14.461 1.171 1 98.31 236 PHE B O 1
ATOM 4558 N N . VAL B 1 237 ? 16.734 13.641 1.556 1 97.56 237 VAL B N 1
ATOM 4559 C CA . VAL B 1 237 ? 17.453 14.867 1.235 1 97.56 237 VAL B CA 1
ATOM 4560 C C . VAL B 1 237 ? 17.234 15.219 -0.235 1 97.56 237 VAL B C 1
ATOM 4562 O O . VAL B 1 237 ? 16.875 16.359 -0.562 1 97.56 237 VAL B O 1
ATOM 4565 N N . ASP B 1 238 ? 17.359 14.266 -1.108 1 96.25 238 ASP B N 1
ATOM 4566 C CA . ASP B 1 238 ? 17.359 14.508 -2.549 1 96.25 238 ASP B CA 1
ATOM 4567 C C . ASP B 1 238 ? 15.953 14.828 -3.053 1 96.25 238 ASP B C 1
ATOM 4569 O O . ASP B 1 238 ? 15.781 15.672 -3.934 1 96.25 238 ASP B O 1
ATOM 4573 N N . TYR B 1 239 ? 14.977 14.148 -2.451 1 95.5 239 TYR B N 1
ATOM 4574 C CA . TYR B 1 239 ? 13.656 14.203 -3.08 1 95.5 239 TYR B CA 1
ATOM 4575 C C . TYR B 1 239 ? 12.727 15.133 -2.311 1 95.5 239 TYR B C 1
ATOM 4577 O O . TYR B 1 239 ? 11.664 15.508 -2.812 1 95.5 239 TYR B O 1
ATOM 4585 N N . HIS B 1 240 ? 13.133 15.523 -1.129 1 96.56 240 HIS B N 1
ATOM 4586 C CA . HIS B 1 240 ? 12.227 16.375 -0.364 1 96.56 240 HIS B CA 1
ATOM 4587 C C . HIS B 1 240 ? 12.977 17.531 0.292 1 96.56 240 HIS B C 1
ATOM 4589 O O . HIS B 1 240 ? 12.711 18.688 -0.009 1 96.56 240 HIS B O 1
ATOM 4595 N N . GLN B 1 241 ? 13.938 17.25 1.168 1 96.38 241 GLN B N 1
ATOM 4596 C CA . GLN B 1 241 ? 14.508 18.266 2.045 1 96.38 241 GLN B CA 1
ATOM 4597 C C . GLN B 1 241 ? 15.211 19.344 1.238 1 96.38 241 GLN B C 1
ATOM 4599 O O . GLN B 1 241 ? 14.977 20.547 1.456 1 96.38 241 GLN B O 1
ATOM 4604 N N . MET B 1 242 ? 16.047 18.984 0.31 1 94.62 242 MET B N 1
ATOM 4605 C CA . MET B 1 242 ? 16.812 19.953 -0.459 1 94.62 242 MET B CA 1
ATOM 4606 C C . MET B 1 242 ? 15.906 20.797 -1.351 1 94.62 242 MET B C 1
ATOM 4608 O O . MET B 1 242 ? 15.961 22.016 -1.327 1 94.62 242 MET B O 1
ATOM 4612 N N . PRO B 1 243 ? 15 20.156 -2.113 1 94.69 243 PRO B N 1
ATOM 4613 C CA . PRO B 1 243 ? 14.078 20.969 -2.908 1 94.69 243 PRO B CA 1
ATOM 4614 C C . PRO B 1 243 ? 13.219 21.906 -2.049 1 94.69 243 PRO B C 1
ATOM 4616 O O . PRO B 1 243 ? 12.938 23.031 -2.449 1 94.69 243 PRO B O 1
ATOM 4619 N N . PHE B 1 244 ? 12.812 21.453 -0.929 1 94.94 244 PHE B N 1
ATOM 4620 C CA . PHE B 1 244 ? 11.977 22.266 -0.043 1 94.94 244 PHE B CA 1
ATOM 4621 C C . PHE B 1 244 ? 12.742 23.469 0.488 1 94.94 244 PHE B C 1
ATOM 4623 O O . PHE B 1 244 ? 12.234 24.578 0.472 1 94.94 244 PHE B O 1
ATOM 4630 N N . ARG B 1 245 ? 13.914 23.234 0.934 1 94.19 245 ARG B N 1
ATOM 4631 C CA . ARG B 1 245 ? 14.734 24.312 1.48 1 94.19 245 ARG B CA 1
ATOM 4632 C C . ARG B 1 245 ? 15.109 25.312 0.398 1 94.19 245 ARG B C 1
ATOM 4634 O O . ARG B 1 245 ? 15.234 26.516 0.67 1 94.19 245 ARG B O 1
ATOM 4641 N N . ALA B 1 246 ? 15.305 24.797 -0.774 1 93.31 246 ALA B N 1
ATOM 4642 C CA . ALA B 1 246 ? 15.586 25.688 -1.892 1 93.31 246 ALA B CA 1
ATOM 4643 C C . ALA B 1 246 ? 14.391 26.594 -2.184 1 93.31 246 ALA B C 1
ATOM 4645 O O . ALA B 1 246 ? 14.555 27.781 -2.492 1 93.31 246 ALA B O 1
ATOM 4646 N N . ALA B 1 247 ? 13.234 26.031 -2.074 1 95.44 247 ALA B N 1
ATOM 4647 C CA . ALA B 1 247 ? 12.008 26.766 -2.377 1 95.44 247 ALA B CA 1
ATOM 4648 C C . ALA B 1 247 ? 11.68 27.766 -1.264 1 95.44 247 ALA B C 1
ATOM 4650 O O . ALA B 1 247 ? 11.117 28.828 -1.521 1 95.44 247 ALA B O 1
ATOM 4651 N N . PHE B 1 248 ? 12 27.391 -0.062 1 94.81 248 PHE B N 1
ATOM 4652 C CA . PHE B 1 248 ? 11.672 28.188 1.114 1 94.81 248 PHE B CA 1
ATOM 4653 C C . PHE B 1 248 ? 12.922 28.469 1.936 1 94.81 248 PHE B C 1
ATOM 4655 O O . PHE B 1 248 ? 13.023 28.047 3.09 1 94.81 248 PHE B O 1
ATOM 4662 N N . PRO B 1 249 ? 13.766 29.281 1.39 1 92.5 249 PRO B N 1
ATOM 4663 C CA . PRO B 1 249 ? 14.977 29.609 2.141 1 92.5 249 PRO B CA 1
ATOM 4664 C C . PRO B 1 249 ? 14.703 30.453 3.381 1 92.5 249 PRO B C 1
ATOM 4666 O O . PRO B 1 249 ? 13.648 31.094 3.473 1 92.5 249 PRO B O 1
ATOM 4669 N N . ARG B 1 250 ? 15.641 30.422 4.273 1 89.5 250 ARG B N 1
ATOM 4670 C CA . ARG B 1 250 ? 15.562 31.344 5.406 1 89.5 250 ARG B CA 1
ATOM 4671 C C . ARG B 1 250 ? 15.602 32.781 4.941 1 89.5 250 ARG B C 1
ATOM 4673 O O . ARG B 1 250 ? 16.234 33.094 3.928 1 89.5 250 ARG B O 1
ATOM 4680 N N . PRO B 1 251 ? 14.945 33.594 5.777 1 90.31 251 PRO B N 1
ATOM 4681 C CA . PRO B 1 251 ? 14.977 35.031 5.41 1 90.31 251 PRO B CA 1
ATOM 4682 C C . PRO B 1 251 ? 16.391 35.562 5.324 1 90.31 251 PRO B C 1
ATOM 4684 O O . PRO B 1 251 ? 17.203 35.344 6.227 1 90.31 251 PRO B O 1
ATOM 4687 N N . ALA B 1 252 ? 16.609 36.344 4.242 1 84.75 252 ALA B N 1
ATOM 4688 C CA . ALA B 1 252 ? 17.938 36.875 3.996 1 84.75 252 ALA B CA 1
ATOM 4689 C C . ALA B 1 252 ? 18.156 38.156 4.785 1 84.75 252 ALA B C 1
ATOM 4691 O O . ALA B 1 252 ? 19.297 38.531 5.086 1 84.75 252 ALA B O 1
ATOM 4692 N N . THR B 1 253 ? 17.062 38.906 5.031 1 91.69 253 THR B N 1
ATOM 4693 C CA . THR B 1 253 ? 17.141 40.156 5.734 1 91.69 253 THR B CA 1
ATOM 4694 C C . THR B 1 253 ? 16.281 40.156 6.988 1 91.69 253 THR B C 1
ATOM 4696 O O . THR B 1 253 ? 15.375 39.312 7.113 1 91.69 253 THR B O 1
ATOM 4699 N N . GLN B 1 254 ? 16.609 41.031 7.836 1 94.62 254 GLN B N 1
ATOM 4700 C CA . GLN B 1 254 ? 15.797 41.156 9.039 1 94.62 254 GLN B CA 1
ATOM 4701 C C . GLN B 1 254 ? 14.375 41.594 8.703 1 94.62 254 GLN B C 1
ATOM 4703 O O . GLN B 1 254 ? 13.422 41.125 9.344 1 94.62 254 GLN B O 1
ATOM 4708 N N . ALA B 1 255 ? 14.25 42.406 7.734 1 95.31 255 ALA B N 1
ATOM 4709 C CA . ALA B 1 255 ? 12.93 42.844 7.301 1 95.31 255 ALA B CA 1
ATOM 4710 C C . ALA B 1 255 ? 12.086 41.656 6.832 1 95.31 255 ALA B C 1
ATOM 4712 O O . ALA B 1 255 ? 10.906 41.562 7.176 1 95.31 255 ALA B O 1
ATOM 4713 N N . ASP B 1 256 ? 12.68 40.812 6.047 1 93.88 256 ASP B N 1
ATOM 4714 C CA . ASP B 1 256 ? 12 39.594 5.59 1 93.88 256 ASP B CA 1
ATOM 4715 C C . ASP B 1 256 ? 11.625 38.688 6.766 1 93.88 256 ASP B C 1
ATOM 4717 O O . ASP B 1 256 ? 10.531 38.125 6.801 1 93.88 256 ASP B O 1
ATOM 4721 N N . ALA B 1 257 ? 12.539 38.594 7.645 1 95.25 257 ALA B N 1
ATOM 4722 C CA . ALA B 1 257 ? 12.312 37.75 8.828 1 95.25 257 ALA B CA 1
ATOM 4723 C C . ALA B 1 257 ? 11.133 38.281 9.648 1 95.25 257 ALA B C 1
ATOM 4725 O O . ALA B 1 257 ? 10.312 37.531 10.141 1 95.25 257 ALA B O 1
ATOM 4726 N N . ASP B 1 258 ? 11.109 39.531 9.789 1 97.19 258 ASP B N 1
ATOM 4727 C CA . ASP B 1 258 ? 10.047 40.188 10.562 1 97.19 258 ASP B CA 1
ATOM 4728 C C . ASP B 1 258 ? 8.688 39.969 9.898 1 97.19 258 ASP B C 1
ATOM 4730 O O . ASP B 1 258 ? 7.688 39.75 10.578 1 97.19 258 ASP B O 1
ATOM 4734 N N . GLU B 1 259 ? 8.672 40.062 8.648 1 97.19 259 GLU B N 1
ATOM 4735 C CA . GLU B 1 259 ? 7.43 39.875 7.914 1 97.19 259 GLU B CA 1
ATOM 4736 C C . GLU B 1 259 ? 6.91 38.438 8.086 1 97.19 259 GLU B C 1
ATOM 4738 O O . GLU B 1 259 ? 5.715 38.219 8.305 1 97.19 259 GLU B O 1
ATOM 4743 N N . VAL B 1 260 ? 7.746 37.469 7.922 1 96.69 260 VAL B N 1
ATOM 4744 C CA . VAL B 1 260 ? 7.371 36.062 8.07 1 96.69 260 VAL B CA 1
ATOM 4745 C C . VAL B 1 260 ? 6.898 35.812 9.5 1 96.69 260 VAL B C 1
ATOM 4747 O O . VAL B 1 260 ? 5.898 35.125 9.711 1 96.69 260 VAL B O 1
ATOM 4750 N N . ALA B 1 261 ? 7.629 36.375 10.43 1 96.56 261 ALA B N 1
ATOM 4751 C CA . ALA B 1 261 ? 7.246 36.25 11.836 1 96.56 261 ALA B CA 1
ATOM 4752 C C . ALA B 1 261 ? 5.859 36.812 12.086 1 96.56 261 ALA B C 1
ATOM 4754 O O . ALA B 1 261 ? 5.062 36.25 12.828 1 96.56 261 ALA B O 1
ATOM 4755 N N . ALA B 1 262 ? 5.668 37.938 11.523 1 97.44 262 ALA B N 1
ATOM 4756 C CA . ALA B 1 262 ? 4.363 38.594 11.664 1 97.44 262 ALA B CA 1
ATOM 4757 C C . ALA B 1 262 ? 3.264 37.719 11.055 1 97.44 262 ALA B C 1
ATOM 4759 O O . ALA B 1 262 ? 2.184 37.562 11.633 1 97.44 262 ALA B O 1
ATOM 4760 N N . ALA B 1 263 ? 3.531 37.125 9.93 1 96.94 263 ALA B N 1
ATOM 4761 C CA . ALA B 1 263 ? 2.576 36.25 9.266 1 96.94 263 ALA B CA 1
ATOM 4762 C C . ALA B 1 263 ? 2.314 35 10.102 1 96.94 263 ALA B C 1
ATO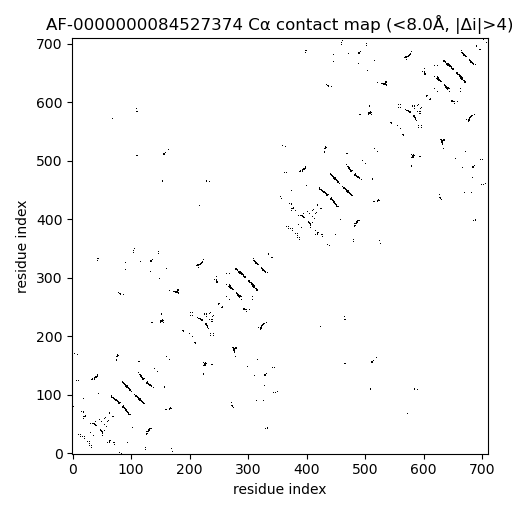M 4764 O O . ALA B 1 263 ? 1.174 34.531 10.211 1 96.94 263 ALA B O 1
ATOM 4765 N N . ARG B 1 264 ? 3.318 34.438 10.617 1 95.94 264 ARG B N 1
ATOM 4766 C CA . ARG B 1 264 ? 3.205 33.25 11.477 1 95.94 264 ARG B CA 1
ATOM 4767 C C . ARG B 1 264 ? 2.328 33.562 12.688 1 95.94 264 ARG B C 1
ATOM 4769 O O . ARG B 1 264 ? 1.455 32.75 13.031 1 95.94 264 ARG B O 1
ATOM 4776 N N . ALA B 1 265 ? 2.613 34.688 13.32 1 95.88 265 ALA B N 1
ATOM 4777 C CA . ALA B 1 265 ? 1.821 35.094 14.477 1 95.88 265 ALA B CA 1
ATOM 4778 C C . ALA B 1 265 ? 0.356 35.281 14.102 1 95.88 265 ALA B C 1
ATOM 4780 O O . ALA B 1 265 ? -0.542 34.906 14.852 1 95.88 265 ALA B O 1
ATOM 4781 N N . ALA B 1 266 ? 0.172 35.812 13.008 1 95.81 266 ALA B N 1
ATOM 4782 C CA . ALA B 1 266 ? -1.18 36.125 12.547 1 95.81 266 ALA B CA 1
ATOM 4783 C C . ALA B 1 266 ? -1.959 34.875 12.227 1 95.81 266 ALA B C 1
ATOM 4785 O O . ALA B 1 266 ? -3.176 34.812 12.422 1 95.81 266 ALA B O 1
ATOM 4786 N N . THR B 1 267 ? -1.279 33.781 11.773 1 93 267 THR B N 1
ATOM 4787 C CA . THR B 1 267 ? -1.952 32.594 11.32 1 93 267 THR B CA 1
ATOM 4788 C C . THR B 1 267 ? -1.918 31.5 12.406 1 93 267 THR B C 1
ATOM 4790 O O . THR B 1 267 ? -2.518 30.438 12.242 1 93 267 THR B O 1
ATOM 4793 N N . GLY B 1 268 ? -1.229 31.797 13.484 1 90.06 268 GLY B N 1
ATOM 4794 C CA . GLY B 1 268 ? -1.092 30.797 14.531 1 90.06 268 GLY B CA 1
ATOM 4795 C C . GLY B 1 268 ? -0.21 29.625 14.125 1 90.06 268 GLY B C 1
ATOM 4796 O O . GLY B 1 268 ? -0.506 28.484 14.453 1 90.06 268 GLY B O 1
ATOM 4797 N N . GLY B 1 269 ? 0.829 29.953 13.406 1 89.69 269 GLY B N 1
ATOM 4798 C CA . GLY B 1 269 ? 1.744 28.922 12.945 1 89.69 269 GLY B CA 1
ATOM 4799 C C . GLY B 1 269 ? 2.416 28.172 14.078 1 89.69 269 GLY B C 1
ATOM 4800 O O . GLY B 1 269 ? 2.828 28.766 15.07 1 89.69 269 GLY B O 1
ATOM 4801 N N . GLY B 1 270 ? 2.488 26.844 13.977 1 94.12 270 GLY B N 1
ATOM 4802 C CA . GLY B 1 270 ? 3.072 25.984 14.992 1 94.12 270 GLY B CA 1
ATOM 4803 C C . GLY B 1 270 ? 2.344 24.656 15.141 1 94.12 270 GLY B C 1
ATOM 4804 O O . GLY B 1 270 ? 1.488 24.328 14.32 1 94.12 270 GLY B O 1
ATOM 4805 N N . HIS B 1 271 ? 2.748 23.922 16.203 1 97.38 271 HIS B N 1
ATOM 4806 C CA . HIS B 1 271 ? 2.164 22.609 16.422 1 97.38 271 HIS B CA 1
ATOM 4807 C C . HIS B 1 271 ? 0.949 22.688 17.344 1 97.38 271 HIS B C 1
ATOM 4809 O O . HIS B 1 271 ? 1.024 23.281 18.422 1 97.38 271 HIS B O 1
ATOM 4815 N N . TYR B 1 272 ? -0.153 22.172 16.906 1 97.56 272 TYR B N 1
ATOM 4816 C CA . TYR B 1 272 ? -1.301 22.031 17.797 1 97.56 272 TYR B CA 1
ATOM 4817 C C . TYR B 1 272 ? -1.262 20.688 18.531 1 97.56 272 TYR B C 1
ATOM 4819 O O . TYR B 1 272 ? -2.035 20.469 19.469 1 97.56 272 TYR B O 1
ATOM 4827 N N . ILE B 1 273 ? -0.383 19.797 18.141 1 98.44 273 ILE B N 1
ATOM 4828 C CA . ILE B 1 273 ? -0.262 18.469 18.75 1 98.44 273 ILE B CA 1
ATOM 4829 C C . ILE B 1 273 ? 1.206 18.047 18.781 1 98.44 273 ILE B C 1
ATOM 4831 O O . ILE B 1 273 ? 1.942 18.266 17.812 1 98.44 273 ILE B O 1
ATOM 4835 N N . ARG B 1 274 ? 1.673 17.516 19.859 1 98.69 274 ARG B N 1
ATOM 4836 C CA . ARG B 1 274 ? 2.908 16.781 20.109 1 98.69 274 ARG B CA 1
ATOM 4837 C C . ARG B 1 274 ? 2.67 15.625 21.078 1 98.69 274 ARG B C 1
ATOM 4839 O O . ARG B 1 274 ? 2.639 15.828 22.297 1 98.69 274 ARG B O 1
ATOM 4846 N N . ILE B 1 275 ? 2.502 14.469 20.484 1 98.19 275 ILE B N 1
ATOM 4847 C CA . ILE B 1 275 ? 2.178 13.367 21.391 1 98.19 275 ILE B CA 1
ATOM 4848 C C . ILE B 1 275 ? 3.076 12.172 21.078 1 98.19 275 ILE B C 1
ATOM 4850 O O . ILE B 1 275 ? 3.627 12.062 19.984 1 98.19 275 ILE B O 1
ATOM 4854 N N . GLY B 1 276 ? 3.248 11.297 22.031 1 98.25 276 GLY B N 1
ATOM 4855 C CA . GLY B 1 276 ? 3.838 9.969 21.922 1 98.25 276 GLY B CA 1
ATOM 4856 C C . GLY B 1 276 ? 2.951 8.875 22.484 1 98.25 276 GLY B C 1
ATOM 4857 O O . GLY B 1 276 ? 2.297 9.062 23.5 1 98.25 276 GLY B O 1
ATOM 4858 N N . ASP B 1 277 ? 2.857 7.848 21.812 1 97.94 277 ASP B N 1
ATOM 4859 C CA . ASP B 1 277 ? 2.113 6.66 22.219 1 97.94 277 ASP B CA 1
ATOM 4860 C C . ASP B 1 277 ? 2.891 5.387 21.891 1 97.94 277 ASP B C 1
ATOM 4862 O O . ASP B 1 277 ? 2.748 4.828 20.797 1 97.94 277 ASP B O 1
ATOM 4866 N N . GLY B 1 278 ? 3.621 4.871 22.953 1 97.88 278 GLY B N 1
ATOM 4867 C CA . GLY B 1 278 ? 4.531 3.775 22.656 1 97.88 278 GLY B CA 1
ATOM 4868 C C . GLY B 1 278 ? 5.59 4.129 21.641 1 97.88 278 GLY B C 1
ATOM 4869 O O . GLY B 1 278 ? 6.281 5.141 21.766 1 97.88 278 GLY B O 1
ATOM 4870 N N . PRO B 1 279 ? 5.719 3.291 20.609 1 98.44 279 PRO B N 1
ATOM 4871 C CA . PRO B 1 279 ? 6.77 3.547 19.625 1 98.44 279 PRO B CA 1
ATOM 4872 C C . PRO B 1 279 ? 6.352 4.562 18.562 1 98.44 279 PRO B C 1
ATOM 4874 O O . PRO B 1 279 ? 7.012 4.688 17.531 1 98.44 279 PRO B O 1
ATOM 4877 N N . TYR B 1 280 ? 5.27 5.242 18.812 1 98.81 280 TYR B N 1
ATOM 4878 C CA . TYR B 1 280 ? 4.805 6.199 17.812 1 98.81 280 TYR B CA 1
ATOM 4879 C C . TYR B 1 280 ? 4.805 7.617 18.375 1 98.81 280 TYR B C 1
ATOM 4881 O O . TYR B 1 280 ? 4.617 7.816 19.578 1 98.81 280 TYR B O 1
ATOM 4889 N N . SER B 1 281 ? 5.031 8.586 17.578 1 98.88 281 SER B N 1
ATOM 4890 C CA . SER B 1 281 ? 4.871 9.992 17.922 1 98.88 281 SER B CA 1
ATOM 4891 C C . SER B 1 281 ? 4.23 10.766 16.766 1 98.88 281 SER B C 1
ATOM 4893 O O . SER B 1 281 ? 4.281 10.328 15.617 1 98.88 281 SER B O 1
ATOM 4895 N N . VAL B 1 282 ? 3.539 11.852 17.125 1 98.94 282 VAL B N 1
ATOM 4896 C CA . VAL B 1 282 ? 2.799 12.641 16.141 1 98.94 282 VAL B CA 1
ATOM 4897 C C . VAL B 1 282 ? 2.986 14.133 16.422 1 98.94 282 VAL B C 1
ATOM 4899 O O . VAL B 1 282 ? 2.908 14.562 17.578 1 98.94 282 VAL B O 1
ATOM 4902 N N . THR B 1 283 ? 3.312 14.852 15.43 1 98.88 283 THR B N 1
ATOM 4903 C CA . THR B 1 283 ? 3.223 16.312 15.453 1 98.88 283 THR B CA 1
ATOM 4904 C C . THR B 1 283 ? 2.348 16.812 14.305 1 98.88 283 THR B C 1
ATOM 4906 O O . THR B 1 283 ? 2.09 16.078 13.344 1 98.88 283 THR B O 1
ATOM 4909 N N . GLY B 1 284 ? 1.796 17.969 14.469 1 98.56 284 GLY B N 1
ATOM 4910 C CA . GLY B 1 284 ? 0.968 18.547 13.422 1 98.56 284 GLY B CA 1
ATOM 4911 C C . GLY B 1 284 ? 0.648 20 13.656 1 98.56 284 GLY B C 1
ATOM 4912 O O . GLY B 1 284 ? 0.655 20.484 14.797 1 98.56 284 GLY B O 1
ATOM 4913 N N . GLY B 1 285 ? 0.472 20.641 12.578 1 98.19 285 GLY B N 1
ATOM 4914 C CA . GLY B 1 285 ? 0.097 22.031 12.625 1 98.19 285 GLY B CA 1
ATOM 4915 C C . GLY B 1 285 ? -0.879 22.438 11.531 1 98.19 285 GLY B C 1
ATOM 4916 O O . GLY B 1 285 ? -0.949 21.781 10.492 1 98.19 285 GLY B O 1
ATOM 4917 N N . TRP B 1 286 ? -1.592 23.531 11.812 1 97.19 286 TRP B N 1
ATOM 4918 C CA . TRP B 1 286 ? -2.609 24.062 10.906 1 97.19 286 TRP B CA 1
ATOM 4919 C C . TRP B 1 286 ? -2.605 25.578 10.898 1 97.19 286 TRP B C 1
ATOM 4921 O O . TRP B 1 286 ? -3.584 26.203 11.305 1 97.19 286 TRP B O 1
ATOM 4931 N N . PRO B 1 287 ? -1.524 26.328 10.492 1 97.44 287 PRO B N 1
ATOM 4932 C CA . PRO B 1 287 ? -0.408 25.672 9.805 1 97.44 287 PRO B CA 1
ATOM 4933 C C . PRO B 1 287 ? 0.725 25.297 10.758 1 97.44 287 PRO B C 1
ATOM 4935 O O . PRO B 1 287 ? 0.857 25.891 11.828 1 97.44 287 PRO B O 1
ATOM 4938 N N . SER B 1 288 ? 1.487 24.344 10.328 1 96.62 288 SER B N 1
ATOM 4939 C CA . SER B 1 288 ? 2.678 23.953 11.07 1 96.62 288 SER B CA 1
ATOM 4940 C C . SER B 1 288 ? 3.838 24.906 10.812 1 96.62 288 SER B C 1
ATOM 4942 O O . SER B 1 288 ? 4.566 25.266 11.734 1 96.62 288 SER B O 1
ATOM 4944 N N . ARG B 1 289 ? 3.963 25.312 9.516 1 94.5 289 ARG B N 1
ATOM 4945 C CA . ARG B 1 289 ? 5.035 26.188 9.055 1 94.5 289 ARG B CA 1
ATOM 4946 C C . ARG B 1 289 ? 4.473 27.391 8.289 1 94.5 289 ARG B C 1
ATOM 4948 O O . ARG B 1 289 ? 3.434 27.266 7.629 1 94.5 289 ARG B O 1
ATOM 4955 N N . VAL B 1 290 ? 5.164 28.5 8.438 1 97.19 290 VAL B N 1
ATOM 4956 C CA . VAL B 1 290 ? 4.91 29.719 7.668 1 97.19 290 VAL B CA 1
ATOM 4957 C C . VAL B 1 290 ? 6.219 30.234 7.078 1 97.19 290 VAL B C 1
ATOM 4959 O O . VAL B 1 290 ? 7.164 30.531 7.812 1 97.19 290 VAL B O 1
ATOM 4962 N N . ASP B 1 291 ? 6.277 30.219 5.816 1 96.5 291 ASP B N 1
ATOM 4963 C CA . ASP B 1 291 ? 7.52 30.578 5.145 1 96.5 291 ASP B CA 1
ATOM 4964 C C . ASP B 1 291 ? 7.242 31.359 3.861 1 96.5 291 ASP B C 1
ATOM 4966 O O . ASP B 1 291 ? 6.129 31.312 3.33 1 96.5 291 ASP B O 1
ATOM 4970 N N . ARG B 1 292 ? 8.234 32.094 3.416 1 97.06 292 ARG B N 1
ATOM 4971 C CA . ARG B 1 292 ? 8.164 32.781 2.129 1 97.06 292 ARG B CA 1
ATOM 4972 C C . ARG B 1 292 ? 8.68 31.891 1.006 1 97.06 292 ARG B C 1
ATOM 4974 O O . ARG B 1 292 ? 9.766 31.328 1.105 1 97.06 292 ARG B O 1
ATOM 4981 N N . HIS B 1 293 ? 7.895 31.75 -0.026 1 97.5 293 HIS B N 1
ATOM 4982 C CA . HIS B 1 293 ? 8.344 31.062 -1.231 1 97.5 293 HIS B CA 1
ATOM 4983 C C . HIS B 1 293 ? 9.273 31.953 -2.057 1 97.5 293 HIS B C 1
ATOM 4985 O O . HIS B 1 293 ? 8.82 32.656 -2.969 1 97.5 293 HIS B O 1
ATOM 4991 N N . ALA B 1 294 ? 10.531 31.797 -1.836 1 95.69 294 ALA B N 1
ATOM 4992 C CA . ALA B 1 294 ? 11.484 32.75 -2.412 1 95.69 294 ALA B CA 1
ATOM 4993 C C . ALA B 1 294 ? 12.445 32.031 -3.367 1 95.69 294 ALA B C 1
ATOM 4995 O O . ALA B 1 294 ? 13.344 32.656 -3.93 1 95.69 294 ALA B O 1
ATOM 4996 N N . GLY B 1 295 ? 12.273 30.734 -3.477 1 92.62 295 GLY B N 1
ATOM 4997 C CA . GLY B 1 295 ? 13.102 29.969 -4.395 1 92.62 295 GLY B CA 1
ATOM 4998 C C . GLY B 1 295 ? 12.305 29.234 -5.457 1 92.62 295 GLY B C 1
ATOM 4999 O O . GLY B 1 295 ? 11.07 29.188 -5.395 1 92.62 295 GLY B O 1
ATOM 5000 N N . PRO B 1 296 ? 13.016 28.547 -6.344 1 90.25 296 PRO B N 1
ATOM 5001 C CA . PRO B 1 296 ? 12.344 27.969 -7.508 1 90.25 296 PRO B CA 1
ATOM 5002 C C . PRO B 1 296 ? 12.07 26.469 -7.348 1 90.25 296 PRO B C 1
ATOM 5004 O O . PRO B 1 296 ? 12.469 25.875 -6.34 1 90.25 296 PRO B O 1
ATOM 5007 N N . ASN B 1 297 ? 11.273 25.953 -8.219 1 85.31 297 ASN B N 1
ATOM 5008 C CA . ASN B 1 297 ? 11.195 24.578 -8.68 1 85.31 297 ASN B CA 1
ATOM 5009 C C . ASN B 1 297 ? 10.336 23.719 -7.75 1 85.31 297 ASN B C 1
ATOM 5011 O O . ASN B 1 297 ? 10.227 22.5 -7.945 1 85.31 297 ASN B O 1
ATOM 5015 N N . LEU B 1 298 ? 9.828 24.312 -6.75 1 87.31 298 LEU B N 1
ATOM 5016 C CA . LEU B 1 298 ? 8.844 23.5 -6.023 1 87.31 298 LEU B CA 1
ATOM 5017 C C . LEU B 1 298 ? 7.559 23.375 -6.828 1 87.31 298 LEU B C 1
ATOM 5019 O O . LEU B 1 298 ? 6.891 24.375 -7.109 1 87.31 298 LEU B O 1
ATOM 5023 N N . PHE B 1 299 ? 7.172 22.203 -7.191 1 92.25 299 PHE B N 1
ATOM 5024 C CA . PHE B 1 299 ? 6.012 21.906 -8.023 1 92.25 299 PHE B CA 1
ATOM 5025 C C . PHE B 1 299 ? 6.086 22.656 -9.344 1 92.25 299 PHE B C 1
ATOM 5027 O O . PHE B 1 299 ? 5.062 23.078 -9.883 1 92.25 299 PHE B O 1
ATOM 5034 N N . GLY B 1 300 ? 7.293 22.969 -9.773 1 91.25 300 GLY B N 1
ATOM 5035 C CA . GLY B 1 300 ? 7.527 23.594 -11.07 1 91.25 300 GLY B CA 1
ATOM 5036 C C . GLY B 1 300 ? 7.312 25.094 -11.07 1 91.25 300 GLY B C 1
ATOM 5037 O O . GLY B 1 300 ? 7.297 25.719 -12.125 1 91.25 300 GLY B O 1
ATOM 5038 N N . LEU B 1 301 ? 7.176 25.656 -9.953 1 94.62 301 LEU B N 1
ATOM 5039 C CA . LEU B 1 301 ? 6.879 27.094 -9.875 1 94.62 301 LEU B CA 1
ATOM 5040 C C . LEU B 1 301 ? 8.156 27.891 -9.688 1 94.62 301 LEU B C 1
ATOM 5042 O O . LEU B 1 301 ? 9.094 27.453 -9.016 1 94.62 301 LEU B O 1
ATOM 5046 N N . PRO B 1 302 ? 8.188 29.031 -10.312 1 95.69 302 PRO B N 1
ATOM 5047 C CA . PRO B 1 302 ? 9.211 29.984 -9.891 1 95.69 302 PRO B CA 1
ATOM 5048 C C . PRO B 1 302 ? 8.93 30.594 -8.516 1 95.69 302 PRO B C 1
ATOM 5050 O O . PRO B 1 302 ? 7.867 30.344 -7.938 1 95.69 302 PRO B O 1
ATOM 5053 N N . ALA B 1 303 ? 9.898 31.359 -8 1 96.62 303 ALA B N 1
ATOM 5054 C CA . ALA B 1 303 ? 9.641 32.062 -6.758 1 96.62 303 ALA B CA 1
ATOM 5055 C C . ALA B 1 303 ? 8.43 33 -6.898 1 96.62 303 ALA B C 1
ATOM 5057 O O . ALA B 1 303 ? 8.359 33.812 -7.828 1 96.62 303 ALA B O 1
ATOM 5058 N N . THR B 1 304 ? 7.504 32.875 -6 1 96.81 304 THR B N 1
ATOM 5059 C CA . THR B 1 304 ? 6.305 33.719 -6.07 1 96.81 304 THR B CA 1
ATOM 5060 C C . THR B 1 304 ? 6.418 34.906 -5.129 1 96.81 304 THR B C 1
ATOM 5062 O O . THR B 1 304 ? 5.68 35.875 -5.262 1 96.81 304 THR B O 1
ATOM 5065 N N . GLY B 1 305 ? 7.27 34.719 -4.148 1 96.31 305 GLY B N 1
ATOM 5066 C CA . GLY B 1 305 ? 7.438 35.75 -3.148 1 96.31 305 GLY B CA 1
ATOM 5067 C C . GLY B 1 305 ? 6.363 35.719 -2.076 1 96.31 305 GLY B C 1
ATOM 5068 O O . GLY B 1 305 ? 6.457 36.438 -1.084 1 96.31 305 GLY B O 1
ATOM 5069 N N . ARG B 1 306 ? 5.441 34.906 -2.15 1 97.06 306 ARG B N 1
ATOM 5070 C CA . ARG B 1 306 ? 4.32 34.844 -1.221 1 97.06 306 ARG B CA 1
ATOM 5071 C C . ARG B 1 306 ? 4.719 34.156 0.084 1 97.06 306 ARG B C 1
ATOM 5073 O O . ARG B 1 306 ? 5.535 33.25 0.083 1 97.06 306 ARG B O 1
ATOM 5080 N N . ILE B 1 307 ? 4.16 34.656 1.19 1 97.81 307 ILE B N 1
ATOM 5081 C CA . ILE B 1 307 ? 4.258 33.969 2.471 1 97.81 307 ILE B CA 1
ATOM 5082 C C . ILE B 1 307 ? 3.09 33 2.619 1 97.81 307 ILE B C 1
ATOM 5084 O O . ILE B 1 307 ? 1.928 33.375 2.486 1 97.81 307 ILE B O 1
ATOM 5088 N N . VAL B 1 308 ? 3.434 31.734 2.826 1 97.94 308 VAL B N 1
ATOM 5089 C CA . VAL B 1 308 ? 2.404 30.703 2.844 1 97.94 308 VAL B CA 1
ATOM 5090 C C . VAL B 1 308 ? 2.467 29.938 4.16 1 97.94 308 VAL B C 1
ATOM 5092 O O . VAL B 1 308 ? 3.525 29.859 4.789 1 97.94 308 VAL B O 1
ATOM 5095 N N . GLY B 1 309 ? 1.319 29.484 4.609 1 98.12 309 GLY B N 1
ATOM 5096 C CA . GLY B 1 309 ? 1.212 28.531 5.711 1 98.12 309 GLY B CA 1
ATOM 5097 C C . GLY B 1 309 ? 0.94 27.109 5.254 1 98.12 309 GLY B C 1
ATOM 5098 O O . GLY B 1 309 ? 0.124 26.891 4.359 1 98.12 309 GLY B O 1
ATOM 5099 N N . MET B 1 310 ? 1.609 26.188 5.895 1 98.19 310 MET B N 1
ATOM 5100 C CA . MET B 1 310 ? 1.488 24.812 5.438 1 98.19 310 MET B CA 1
ATOM 5101 C C . MET B 1 310 ? 0.771 23.953 6.477 1 98.19 310 MET B C 1
ATOM 5103 O O . MET B 1 310 ? 1.191 23.891 7.633 1 98.19 310 MET B O 1
ATOM 5107 N N . ARG B 1 311 ? -0.376 23.328 6.086 1 98.56 311 ARG B N 1
ATOM 5108 C CA . ARG B 1 311 ? -1.079 22.344 6.895 1 98.56 311 ARG B CA 1
ATOM 5109 C C . ARG B 1 311 ? -0.417 20.969 6.785 1 98.56 311 ARG B C 1
ATOM 5111 O O . ARG B 1 311 ? -0.454 20.344 5.727 1 98.56 311 ARG B O 1
ATOM 5118 N N . VAL B 1 312 ? 0.231 20.516 7.855 1 98.38 312 VAL B N 1
ATOM 5119 C CA . VAL B 1 312 ? 1.057 19.312 7.773 1 98.38 312 VAL B CA 1
ATOM 5120 C C . VAL B 1 312 ? 0.934 18.516 9.07 1 98.38 312 VAL B C 1
ATOM 5122 O O . VAL B 1 312 ? 0.706 19.078 10.141 1 98.38 312 VAL B O 1
ATOM 5125 N N . MET B 1 313 ? 0.944 17.25 8.984 1 98.81 313 MET B N 1
ATOM 5126 C CA . MET B 1 313 ? 1.104 16.312 10.086 1 98.81 313 MET B CA 1
ATOM 5127 C C . MET B 1 313 ? 2.32 15.422 9.859 1 98.81 313 MET B C 1
ATOM 5129 O O . MET B 1 313 ? 2.756 15.227 8.727 1 98.81 313 MET B O 1
ATOM 5133 N N . ASP B 1 314 ? 2.893 14.93 10.898 1 98.81 314 ASP B N 1
ATOM 5134 C CA . ASP B 1 314 ? 3.979 13.953 10.875 1 98.81 314 ASP B CA 1
ATOM 5135 C C . ASP B 1 314 ? 3.707 12.805 11.844 1 98.81 314 ASP B C 1
ATOM 5137 O O . ASP B 1 314 ? 3.523 13.031 13.047 1 98.81 314 ASP B O 1
ATOM 5141 N N . PHE B 1 315 ? 3.645 11.648 11.32 1 98.94 315 PHE B N 1
ATOM 5142 C CA . PHE B 1 315 ? 3.57 10.43 12.117 1 98.94 315 PHE B CA 1
ATOM 5143 C C . PHE B 1 315 ? 4.879 9.656 12.047 1 98.94 315 PHE B C 1
ATOM 5145 O O . PHE B 1 315 ? 5.395 9.406 10.953 1 98.94 315 PHE B O 1
ATOM 5152 N N . TYR B 1 316 ? 5.406 9.281 13.188 1 98.94 316 TYR B N 1
ATOM 5153 C CA . TYR B 1 316 ? 6.699 8.609 13.219 1 98.94 316 TYR B CA 1
ATOM 5154 C C . TYR B 1 316 ? 6.586 7.254 13.914 1 98.94 316 TYR B C 1
ATOM 5156 O O . TYR B 1 316 ? 5.879 7.121 14.914 1 98.94 316 TYR B O 1
ATOM 5164 N N . LEU B 1 317 ? 7.258 6.262 13.414 1 98.88 317 LEU B N 1
ATOM 5165 C CA . LEU B 1 317 ? 7.566 5.02 14.109 1 98.88 317 LEU B CA 1
ATOM 5166 C C . LEU B 1 317 ? 9.008 5.02 14.609 1 98.88 317 LEU B C 1
ATOM 5168 O O . LEU B 1 317 ? 9.938 5.238 13.828 1 98.88 317 LEU B O 1
ATOM 5172 N N . HIS B 1 318 ? 9.141 4.832 15.875 1 98.81 318 HIS B N 1
ATOM 5173 C CA . HIS B 1 318 ? 10.445 4.637 16.5 1 98.81 318 HIS B CA 1
ATOM 5174 C C . HIS B 1 318 ? 10.75 3.154 16.688 1 98.81 318 HIS B C 1
ATOM 5176 O O . HIS B 1 318 ? 10.023 2.451 17.391 1 98.81 318 HIS B O 1
ATOM 5182 N N . HIS B 1 319 ? 11.742 2.686 16.047 1 98 319 HIS B N 1
ATOM 5183 C CA . HIS B 1 319 ? 12.094 1.27 16 1 98 319 HIS B CA 1
ATOM 5184 C C . HIS B 1 319 ? 13.602 1.074 16 1 98 319 HIS B C 1
ATOM 5186 O O . HIS B 1 319 ? 14.312 1.728 15.234 1 98 319 HIS B O 1
ATOM 5192 N N . GLU B 1 320 ? 14.133 0.179 16.891 1 96.94 320 GLU B N 1
ATOM 5193 C CA . GLU B 1 320 ? 15.555 -0.127 17.031 1 96.94 320 GLU B CA 1
ATOM 5194 C C . GLU B 1 320 ? 16.344 1.118 17.406 1 96.94 320 GLU B C 1
ATOM 5196 O O . GLU B 1 320 ? 17.453 1.337 16.891 1 96.94 320 GLU B O 1
ATOM 5201 N N . GLY B 1 321 ? 15.734 1.998 18.156 1 97.81 321 GLY B N 1
ATOM 5202 C CA . GLY B 1 321 ? 16.406 3.141 18.766 1 97.81 321 GLY B CA 1
ATOM 5203 C C . GLY B 1 321 ? 16.453 4.352 17.844 1 97.81 321 GLY B C 1
ATOM 5204 O O . GLY B 1 321 ? 17.016 5.387 18.219 1 97.81 321 GLY B O 1
ATOM 5205 N N . ARG B 1 322 ? 15.859 4.27 16.656 1 98.75 322 ARG B N 1
ATOM 5206 C CA . ARG B 1 322 ? 15.906 5.34 15.672 1 98.75 322 ARG B CA 1
ATOM 5207 C C . ARG B 1 322 ? 14.531 5.586 15.062 1 98.75 322 ARG B C 1
ATOM 5209 O O . ARG B 1 322 ? 13.609 4.789 15.258 1 98.75 322 ARG B O 1
ATOM 5216 N N . ILE B 1 323 ? 14.359 6.668 14.398 1 98.88 323 ILE B N 1
ATOM 5217 C CA . ILE B 1 323 ? 13.133 6.906 13.633 1 98.88 323 ILE B CA 1
ATOM 5218 C C . ILE B 1 323 ? 13.156 6.062 12.359 1 98.88 323 ILE B C 1
ATOM 5220 O O . ILE B 1 323 ? 14.008 6.254 11.492 1 98.88 323 ILE B O 1
ATOM 5224 N N . ARG B 1 324 ? 12.227 5.195 12.25 1 98.75 324 ARG B N 1
ATOM 5225 C CA . ARG B 1 324 ? 12.219 4.133 11.25 1 98.75 324 ARG B CA 1
ATOM 5226 C C . ARG B 1 324 ? 11.344 4.504 10.062 1 98.75 324 ARG B C 1
ATOM 5228 O O . ARG B 1 324 ? 11.672 4.18 8.914 1 98.75 324 ARG B O 1
ATOM 5235 N N . GLU B 1 325 ? 10.25 5.098 10.297 1 98.88 325 GLU B N 1
ATOM 5236 C CA . GLU B 1 325 ? 9.289 5.484 9.273 1 98.88 325 GLU B CA 1
ATOM 5237 C C . GLU B 1 325 ? 8.609 6.805 9.625 1 98.88 325 GLU B C 1
ATOM 5239 O O . GLU B 1 325 ? 8.406 7.113 10.797 1 98.88 325 GLU B O 1
ATOM 5244 N N . ASN B 1 326 ? 8.266 7.578 8.602 1 98.94 326 ASN B N 1
ATOM 5245 C CA . ASN B 1 326 ? 7.641 8.891 8.75 1 98.94 326 ASN B CA 1
ATOM 5246 C C . ASN B 1 326 ? 6.562 9.117 7.691 1 98.94 326 ASN B C 1
ATOM 5248 O O . ASN B 1 326 ? 6.863 9.203 6.5 1 98.94 326 ASN B O 1
ATOM 5252 N N . TRP B 1 327 ? 5.293 9.102 8.086 1 98.94 327 TRP B N 1
ATOM 5253 C CA . TRP B 1 327 ? 4.164 9.445 7.23 1 98.94 327 TRP B CA 1
ATOM 5254 C C . TRP B 1 327 ? 3.846 10.938 7.32 1 98.94 327 TRP B C 1
ATOM 5256 O O . TRP B 1 327 ? 3.609 11.461 8.414 1 98.94 327 TRP B O 1
ATOM 5266 N N . VAL B 1 328 ? 3.707 11.625 6.125 1 98.81 328 VAL B N 1
ATOM 5267 C CA . VAL B 1 328 ? 3.623 13.078 6.172 1 98.81 328 VAL B CA 1
ATOM 5268 C C . VAL B 1 328 ? 2.418 13.555 5.363 1 98.81 328 VAL B C 1
ATOM 5270 O O . VAL B 1 328 ? 2.562 14 4.223 1 98.81 328 VAL B O 1
ATOM 5273 N N . PRO B 1 329 ? 1.218 13.516 5.969 1 98.75 329 PRO B N 1
ATOM 5274 C CA . PRO B 1 329 ? 0.108 14.234 5.34 1 98.75 329 PRO B CA 1
ATOM 5275 C C . PRO B 1 329 ? 0.377 15.734 5.199 1 98.75 329 PRO B C 1
ATOM 5277 O O . PRO B 1 329 ? 0.685 16.406 6.188 1 98.75 329 PRO B O 1
ATOM 5280 N N . LEU B 1 330 ? 0.341 16.234 4.012 1 98.56 330 LEU B N 1
ATOM 5281 C CA . LEU B 1 330 ? 0.512 17.641 3.689 1 98.56 330 LEU B CA 1
ATOM 5282 C C . LEU B 1 330 ? -0.532 18.094 2.676 1 98.56 330 LEU B C 1
ATOM 5284 O O . LEU B 1 330 ? -0.815 17.391 1.707 1 98.56 330 LEU B O 1
ATOM 5288 N N . ASP B 1 331 ? -1.167 19.203 2.9 1 98.5 331 ASP B N 1
ATOM 5289 C CA . ASP B 1 331 ? -2.191 19.734 2.01 1 98.5 331 ASP B CA 1
ATOM 5290 C C . ASP B 1 331 ? -1.563 20.438 0.814 1 98.5 331 ASP B C 1
ATOM 5292 O O . ASP B 1 331 ? -1.563 21.672 0.746 1 98.5 331 ASP B O 1
ATOM 5296 N N . VAL B 1 332 ? -1.169 19.719 -0.144 1 98.31 332 VAL B N 1
ATOM 5297 C CA . VAL B 1 332 ? -0.47 20.234 -1.313 1 98.31 332 VAL B CA 1
ATOM 5298 C C . VAL B 1 332 ? -1.396 21.172 -2.098 1 98.31 332 VAL B C 1
ATOM 5300 O O . VAL B 1 332 ? -0.958 22.188 -2.619 1 98.31 332 VAL B O 1
ATOM 5303 N N . LEU B 1 333 ? -2.666 20.828 -2.1 1 98.25 333 LEU B N 1
ATOM 5304 C CA . LEU B 1 333 ? -3.602 21.656 -2.861 1 98.25 333 LEU B CA 1
ATOM 5305 C C . LEU B 1 333 ? -3.764 23.031 -2.225 1 98.25 333 LEU B C 1
ATOM 5307 O O . LEU B 1 333 ? -3.865 24.031 -2.93 1 98.25 333 LEU B O 1
ATOM 5311 N N . ASP B 1 334 ? -3.797 23.062 -0.929 1 98.38 334 ASP B N 1
ATOM 5312 C CA . ASP B 1 334 ? -3.873 24.344 -0.25 1 98.38 334 ASP B CA 1
ATOM 5313 C C . ASP B 1 334 ? -2.604 25.156 -0.48 1 98.38 334 ASP B C 1
ATOM 5315 O O . ASP B 1 334 ? -2.67 26.375 -0.712 1 98.38 334 ASP B O 1
ATOM 5319 N N . LEU B 1 335 ? -1.47 24.469 -0.357 1 98.12 335 LEU B N 1
ATOM 5320 C CA . LEU B 1 335 ? -0.198 25.141 -0.612 1 98.12 335 LEU B CA 1
ATOM 5321 C C . LEU B 1 335 ? -0.175 25.75 -2.01 1 98.12 335 LEU B C 1
ATOM 5323 O O . LEU B 1 335 ? 0.174 26.922 -2.178 1 98.12 335 LEU B O 1
ATOM 5327 N N . MET B 1 336 ? -0.598 25 -2.998 1 97.69 336 MET B N 1
ATOM 5328 C CA . MET B 1 336 ? -0.63 25.469 -4.379 1 97.69 336 MET B CA 1
ATOM 5329 C C . MET B 1 336 ? -1.581 26.656 -4.531 1 97.69 336 MET B C 1
ATOM 5331 O O . MET B 1 336 ? -1.266 27.625 -5.223 1 97.69 336 MET B O 1
ATOM 5335 N N . ARG B 1 337 ? -2.658 26.562 -3.918 1 97.69 337 ARG B N 1
ATOM 5336 C CA . ARG B 1 337 ? -3.617 27.656 -3.961 1 97.69 337 ARG B CA 1
ATOM 5337 C C . ARG B 1 337 ? -3.01 28.938 -3.396 1 97.69 337 ARG B C 1
ATOM 5339 O O . ARG B 1 337 ? -3.166 30.016 -3.977 1 97.69 337 ARG B O 1
ATOM 5346 N N . GLN B 1 338 ? -2.342 28.828 -2.26 1 97.75 338 GLN B N 1
ATOM 5347 C CA . GLN B 1 338 ? -1.689 29.984 -1.653 1 97.75 338 GLN B CA 1
ATOM 5348 C C . GLN B 1 338 ? -0.616 30.562 -2.574 1 97.75 338 GLN B C 1
ATOM 5350 O O . GLN B 1 338 ? -0.355 31.766 -2.561 1 97.75 338 GLN B O 1
ATOM 5355 N N . LEU B 1 339 ? -0.062 29.719 -3.381 1 97.56 339 LEU B N 1
ATOM 5356 C CA . LEU B 1 339 ? 0.994 30.141 -4.297 1 97.56 339 LEU B CA 1
ATOM 5357 C C . LEU B 1 339 ? 0.405 30.672 -5.598 1 97.56 339 LEU B C 1
ATOM 5359 O O . LEU B 1 339 ? 1.145 31.047 -6.512 1 97.56 339 LEU B O 1
ATOM 5363 N N . GLY B 1 340 ? -0.884 30.641 -5.734 1 96.06 340 GLY B N 1
ATOM 5364 C CA . GLY B 1 340 ? -1.562 31.25 -6.859 1 96.06 340 GLY B CA 1
ATOM 5365 C C . GLY B 1 340 ? -2.006 30.266 -7.914 1 96.06 340 GLY B C 1
ATOM 5366 O O . GLY B 1 340 ? -2.406 30.641 -9.016 1 96.06 340 GLY B O 1
ATOM 5367 N N . VAL B 1 341 ? -1.904 29 -7.582 1 95.31 341 VAL B N 1
ATOM 5368 C CA . VAL B 1 341 ? -2.279 27.969 -8.555 1 95.31 341 VAL B CA 1
ATOM 5369 C C . VAL B 1 341 ? -3.496 27.203 -8.047 1 95.31 341 VAL B C 1
ATOM 5371 O O . VAL B 1 341 ? -3.438 26.562 -7 1 95.31 341 VAL B O 1
ATOM 5374 N N . ASP B 1 342 ? -4.559 27.25 -8.781 1 94.88 342 ASP B N 1
ATOM 5375 C CA . ASP B 1 342 ? -5.738 26.453 -8.508 1 94.88 342 ASP B CA 1
ATOM 5376 C C . ASP B 1 342 ? -5.695 25.125 -9.281 1 94.88 342 ASP B C 1
ATOM 5378 O O . ASP B 1 342 ? -6.141 25.062 -10.43 1 94.88 342 ASP B O 1
ATOM 5382 N N . VAL B 1 343 ? -5.297 24.109 -8.602 1 94.19 343 VAL B N 1
ATOM 5383 C CA . VAL B 1 343 ? -5.043 22.812 -9.242 1 94.19 343 VAL B CA 1
ATOM 5384 C C . VAL B 1 343 ? -6.363 22.203 -9.695 1 94.19 343 VAL B C 1
ATOM 5386 O O . VAL B 1 343 ? -6.43 21.578 -10.758 1 94.19 343 VAL B O 1
ATOM 5389 N N . MET B 1 344 ? -7.434 22.375 -8.953 1 93 344 MET B N 1
ATOM 5390 C CA . MET B 1 344 ? -8.727 21.797 -9.297 1 93 344 MET B CA 1
ATOM 5391 C C . MET B 1 344 ? -9.258 22.391 -10.594 1 93 344 MET B C 1
ATOM 5393 O O . MET B 1 344 ? -9.75 21.672 -11.461 1 93 344 MET B O 1
ATOM 5397 N N . THR B 1 345 ? -9.133 23.656 -10.688 1 90.12 345 THR B N 1
ATOM 5398 C CA . THR B 1 345 ? -9.57 24.328 -11.914 1 90.12 345 THR B CA 1
ATOM 5399 C C . THR B 1 345 ? -8.719 23.891 -13.094 1 90.12 345 THR B C 1
ATOM 5401 O O . THR B 1 345 ? -9.234 23.672 -14.195 1 90.12 345 THR B O 1
ATOM 5404 N N . ARG B 1 346 ? -7.473 23.797 -12.883 1 86.38 346 ARG B N 1
ATOM 5405 C CA . ARG B 1 346 ? -6.566 23.344 -13.93 1 86.38 346 ARG B CA 1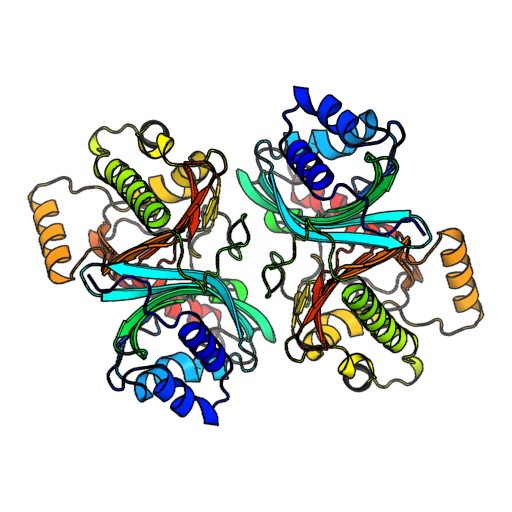
ATOM 5406 C C . ARG B 1 346 ? -6.98 21.969 -14.445 1 86.38 346 ARG B C 1
ATOM 5408 O O . ARG B 1 346 ? -6.926 21.703 -15.648 1 86.38 346 ARG B O 1
ATOM 5415 N N . MET B 1 347 ? -7.477 21.156 -13.633 1 86.19 347 MET B N 1
ATOM 5416 C CA . MET B 1 347 ? -7.82 19.781 -13.977 1 86.19 347 MET B CA 1
ATOM 5417 C C . MET B 1 347 ? -9.141 19.719 -14.742 1 86.19 347 MET B C 1
ATOM 5419 O O . MET B 1 347 ? -9.32 18.875 -15.617 1 86.19 347 MET B O 1
ATOM 5423 N N . GLN B 1 348 ? -10.031 20.609 -14.391 1 83 348 GLN B N 1
ATOM 5424 C CA . GLN B 1 348 ? -11.336 20.609 -15.047 1 83 348 GLN B CA 1
ATOM 5425 C C . GLN B 1 348 ? -11.195 20.781 -16.547 1 83 348 GLN B C 1
ATOM 5427 O O . GLN B 1 348 ? -11.961 20.203 -17.328 1 83 348 GLN B O 1
ATOM 5432 N N . SER B 1 349 ? -10.25 21.547 -16.953 1 73.19 349 SER B N 1
ATOM 5433 C CA . SER B 1 349 ? -10.023 21.766 -18.375 1 73.19 349 SER B CA 1
ATOM 5434 C C . SER B 1 349 ? -9.594 20.469 -19.062 1 73.19 349 SER B C 1
ATOM 5436 O O . SER B 1 349 ? -9.758 20.328 -20.281 1 73.19 349 SER B O 1
ATOM 5438 N N . ILE B 1 350 ? -9.203 19.578 -18.312 1 71.25 350 ILE B N 1
ATOM 5439 C CA . ILE B 1 350 ? -8.734 18.312 -18.844 1 71.25 350 ILE B CA 1
ATOM 5440 C C . ILE B 1 350 ? -9.898 17.312 -18.891 1 71.25 350 ILE B C 1
ATOM 5442 O O . ILE B 1 350 ? -9.992 16.5 -19.812 1 71.25 350 ILE B O 1
ATOM 5446 N N . PHE B 1 351 ? -10.805 17.406 -17.891 1 65.31 351 PHE B N 1
ATOM 5447 C CA . PHE B 1 351 ? -11.898 16.453 -17.734 1 65.31 351 PHE B CA 1
ATOM 5448 C C . PHE B 1 351 ? -13 16.719 -18.75 1 65.31 351 PHE B C 1
ATOM 5450 O O . PHE B 1 351 ? -13.641 15.789 -19.25 1 65.31 351 PHE B O 1
ATOM 5457 N N . ARG B 1 352 ? -13.57 18.156 -18.875 1 60.88 352 ARG B N 1
ATOM 5458 C CA . ARG B 1 352 ? -14.797 18.5 -19.594 1 60.88 352 ARG B CA 1
ATOM 5459 C C . ARG B 1 352 ? -14.484 19.234 -20.891 1 60.88 352 ARG B C 1
ATOM 5461 O O . ARG B 1 352 ? -15.188 20.172 -21.266 1 60.88 352 ARG B O 1
ATOM 5468 N N . ARG B 1 353 ? -13.438 19.109 -21.5 1 49.31 353 ARG B N 1
ATOM 5469 C CA . ARG B 1 353 ? -13.352 19.891 -22.734 1 49.31 353 ARG B CA 1
ATOM 5470 C C . ARG B 1 353 ? -14.68 19.875 -23.484 1 49.31 353 ARG B C 1
ATOM 5472 O O . ARG B 1 353 ? -14.953 20.781 -24.266 1 49.31 353 ARG B O 1
ATOM 5479 N N . GLY B 1 354 ? -15.539 18.781 -23.297 1 38.69 354 GLY B N 1
ATOM 5480 C CA . GLY B 1 354 ? -16.625 18.812 -24.25 1 38.69 354 GLY B CA 1
ATOM 5481 C C . GLY B 1 354 ? -17.891 19.453 -23.703 1 38.69 354 GLY B C 1
ATOM 5482 O O . GLY B 1 354 ? -18.922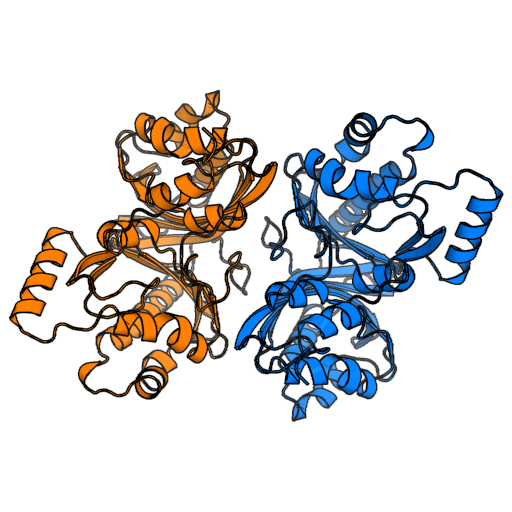 19.469 -24.375 1 38.69 354 GLY B O 1
ATOM 5483 N N . SER B 1 355 ? -17.938 19.75 -22.344 1 35.66 355 SER B N 1
ATOM 5484 C CA . SER B 1 355 ? -19.234 20.359 -22.125 1 35.66 355 SER B CA 1
ATOM 5485 C C . SER B 1 355 ? -19.203 21.859 -22.375 1 35.66 355 SER B C 1
ATOM 5487 O O . SER B 1 355 ? -18.188 22.516 -22.125 1 35.66 355 SER B O 1
#

Nearest PDB structures (foldseek):
  3kkg-assembly1_A-2  TM=7.307E-01  e=6.563E-08  Jannaschia sp. CCS1
  2gey-assembly1_B  TM=7.860E-01  e=1.110E-06  Streptomyces galilaeus
  4lgq-assembly2_D  TM=8.001E-01  e=8.722E-05  Chromobacterium violaceum ATCC 12472
  4gb5-assembly1_A  TM=6.657E-01  e=1.426E-04  Kribbella flavida DSM 17836
  3f7s-assembly1_A-2  TM=6.289E-01  e=2.193E-04  Pseudomonas putida KT2440